Protein AF-A0A0L0BLE1-F1 (afdb_monomer)

Secondary structure (DSSP, 8-state):
-HHHHHHHHHHHHHHHHHHHHHHHHHHHHHHHHHHHHHHS--TT-HHHHHHHB-SS-EEEEEEEEEETTHHHHHTTPPP-EEEEEEEEEEEEEEEEEEEEEGGGTEEEEEEEEEEEE-TTTS--S-SEEEEE-HHHHHHHHHHHHH-GGGHHHHHHHHHHHH--SSSEEEEEHHIIIII-EEEE-----HHHHHHHHHHHTT-STTEEE-SSSEEEE-SS----S--TT-HHHHHHHB-SS-EEEEEEEEEES-HHHHTTTPPPBEEEEEEEEEEEEEEEEEEEEETTTTEEEEEEEEEEEE-TTTS--S-PEEEEE-IIIIIHHHHHHHH-GGGHHHHHHHHHHHH--S-SEEEEEHHIIIII-EEEE--TT--HHHHHHHHHHHTT-STTEEE-SSSEEEE-SSGGGTTEEEEEEEEE-SSS-GGGTTBEEEETTBSB-SSSSSHHHHB--SB-SS---SS--GGG---EEEGGGTEEE-PEEEEEEEETTEEEEEEEE----TTT-GGGGGGSTBTTBSPPPTTEEE-HHHHSS-EEEESGGGTTS-HHHHHTSBS----HHHH-EEEEEETTTTEEEEEEEEEEEEEEE---TTSTTTTTPPPEEEEEEEEEEEEE--HHHHHHHHHHHT-

pLDDT: mean 85.95, std 11.52, range [32.5, 98.69]

Mean predicted aligned error: 14.99 Å

InterPro domains:
  IPR002159 CD36 family [PF01130] (12-185)
  IPR002159 CD36 family [PF01130] (215-634)
  IPR002159 CD36 family [PR01609] (238-259)
  IPR002159 CD36 family [PR01609] (263-275)
  IPR002159 CD36 family [PR01609] (291-310)
  IPR002159 CD36 family [PR01609] (449-473)
  IPR002159 CD36 family [PR01609] (522-546)
  IPR002159 CD36 family [PR01609] (569-590)
  IPR002159 CD36 family [PTHR11923] (210-634)

Organism: Lucilia cuprina (NCBI:txid7375)

Nearest PDB structures (foldseek):
  4f7b-assembly3_D  TM=9.208E-01  e=2.928E-38  Homo sapiens
  4f7b-assembly4_F  TM=9.178E-01  e=3.905E-37  Homo sapiens
  4f7b-assembly3_C  TM=9.144E-01  e=2.986E-35  Homo sapiens
  4tw0-assembly2_B  TM=9.173E-01  e=3.982E-34  Homo sapiens
  5uph-assembly1_A  TM=8.298E-01  e=5.596E-25  Homo sapiens

Solvent-accessible surface area (backbone atoms only — not comparable to full-atom values): 33486 Å² total; per-residue (Å²): 116,68,67,64,50,53,53,51,50,51,51,49,52,50,49,53,51,51,50,49,52,48,44,67,58,46,46,59,54,50,50,52,53,51,50,56,64,57,69,42,74,46,90,93,33,71,49,25,51,42,65,33,41,43,89,56,66,42,84,41,67,46,69,43,69,24,42,81,40,56,73,49,32,76,73,72,42,81,79,45,74,41,83,47,65,42,42,26,23,40,33,36,50,35,46,43,81,72,46,75,41,75,94,71,81,44,73,50,63,45,81,48,79,46,73,32,68,32,47,90,79,37,44,77,41,66,57,74,36,30,39,71,27,63,68,65,50,53,51,54,50,50,29,59,72,77,40,51,90,49,42,65,50,48,49,57,11,48,44,67,42,62,59,64,92,52,75,48,40,75,42,29,44,40,31,56,43,48,74,24,44,81,43,51,51,74,54,88,48,71,38,27,41,58,54,40,46,35,53,54,68,53,72,38,82,29,55,42,81,73,53,100,39,33,28,27,40,12,74,62,52,81,85,82,30,51,48,89,91,31,72,58,26,52,44,61,38,42,48,90,63,62,33,42,34,32,40,33,33,35,26,46,77,44,59,76,48,22,41,68,47,44,72,47,38,38,42,82,49,66,43,39,30,24,38,34,41,55,37,53,41,85,70,43,80,39,75,94,77,39,31,35,33,30,32,37,33,40,33,70,45,81,32,52,90,80,36,44,79,41,65,57,72,38,30,42,78,23,62,80,57,52,41,50,53,50,32,32,49,75,78,41,50,94,47,35,64,47,49,35,51,12,51,43,72,54,61,64,64,91,50,51,52,39,76,44,31,41,38,32,52,37,44,73,25,43,83,43,62,48,53,92,86,48,52,74,41,26,47,60,58,40,46,38,59,76,72,56,70,41,70,35,53,42,80,77,54,97,37,36,32,26,40,12,78,48,33,55,55,50,68,26,82,70,51,42,39,29,23,27,25,13,67,67,44,44,77,43,22,33,25,44,56,26,50,78,85,32,62,50,56,94,55,45,85,27,73,81,52,18,44,59,38,36,12,75,73,79,50,47,30,45,65,55,59,65,89,72,40,57,39,21,42,38,75,96,70,61,35,48,48,59,31,36,65,74,47,80,46,69,57,99,86,40,76,27,38,30,23,35,60,80,60,51,40,38,79,81,36,81,93,37,34,29,72,20,85,48,69,94,44,79,42,46,56,38,15,32,42,67,35,38,70,66,70,66,36,46,35,30,38,28,30,30,58,53,42,87,26,48,67,64,64,58,72,63,43,41,70,73,73,56,42,70,86,83,31,46,33,38,37,34,30,29,41,67,76,24,43,79,45,34,38,34,48,42,43,17,42,22,38,60,41,62,51,39,75,77,36,78,50,33,42,42,31,60,72,44,72,42,68,46,35,32,38,34,49,30,43,72,60,50,69,74,56,47,52,50,49,39,58,74,73,77,70

Structure (mmCIF, N/CA/C/O backbone):
data_AF-A0A0L0BLE1-F1
#
_entry.id   AF-A0A0L0BLE1-F1
#
loop_
_atom_site.group_PDB
_atom_site.id
_atom_site.type_symbol
_atom_site.label_atom_id
_atom_site.label_alt_id
_atom_site.label_comp_id
_atom_site.label_asym_id
_atom_site.label_entity_id
_atom_site.label_seq_id
_atom_site.pdbx_PDB_ins_code
_atom_site.Cartn_x
_atom_site.Cartn_y
_atom_site.Cartn_z
_atom_site.occupancy
_atom_site.B_iso_or_equiv
_atom_site.auth_seq_id
_atom_site.auth_comp_id
_atom_site.auth_asym_id
_atom_site.auth_atom_id
_atom_site.pdbx_PDB_model_num
ATOM 1 N N . MET A 1 1 ? -63.619 -5.994 -71.090 1.00 57.72 1 MET A N 1
ATOM 2 C CA . MET A 1 1 ? -62.732 -6.716 -70.141 1.00 57.72 1 MET A CA 1
ATOM 3 C C . MET A 1 1 ? -61.249 -6.550 -70.490 1.00 57.72 1 MET A C 1
ATOM 5 O O . MET A 1 1 ? -60.501 -6.123 -69.624 1.00 57.72 1 MET A O 1
ATOM 9 N N . LYS A 1 2 ? -60.830 -6.785 -71.747 1.00 56.78 2 LYS A N 1
ATOM 10 C CA . LYS A 1 2 ? -59.425 -6.651 -72.196 1.00 56.78 2 LYS A CA 1
ATOM 11 C C . LYS A 1 2 ? -58.821 -5.246 -72.016 1.00 56.78 2 LYS A C 1
ATOM 13 O O . LYS A 1 2 ? -57.708 -5.128 -71.528 1.00 56.78 2 LYS A O 1
ATOM 18 N N . GLU A 1 3 ? -59.561 -4.183 -72.318 1.00 65.44 3 GLU A N 1
ATOM 19 C CA . GLU A 1 3 ? -59.057 -2.797 -72.256 1.00 65.44 3 GLU A CA 1
ATOM 20 C C . GLU A 1 3 ? -58.688 -2.333 -70.831 1.00 65.44 3 GLU A C 1
ATOM 22 O O . GLU A 1 3 ? -57.682 -1.662 -70.619 1.00 65.44 3 GLU A O 1
ATOM 27 N N . LYS A 1 4 ? -59.450 -2.781 -69.823 1.00 65.38 4 LYS A N 1
ATOM 28 C CA . LYS A 1 4 ? -59.185 -2.497 -68.402 1.00 65.38 4 LYS A CA 1
ATOM 29 C C . LYS A 1 4 ? -57.915 -3.204 -67.909 1.00 65.38 4 LYS A C 1
ATOM 31 O O . LYS A 1 4 ? -57.177 -2.649 -67.105 1.00 65.38 4 LYS A O 1
ATOM 36 N N . ILE A 1 5 ? -57.642 -4.398 -68.440 1.00 71.31 5 ILE A N 1
ATOM 37 C CA . ILE A 1 5 ? -56.425 -5.168 -68.154 1.00 71.31 5 ILE A CA 1
ATOM 38 C C . ILE A 1 5 ? -55.209 -4.484 -68.788 1.00 71.31 5 ILE A C 1
ATOM 40 O O . ILE A 1 5 ? -54.220 -4.272 -68.097 1.00 71.31 5 ILE A O 1
ATOM 44 N N . TYR A 1 6 ? -55.299 -4.051 -70.052 1.00 72.69 6 TYR A N 1
ATOM 45 C CA . TYR A 1 6 ? -54.216 -3.306 -70.706 1.00 72.69 6 TYR A CA 1
ATOM 46 C C . TYR A 1 6 ? -53.897 -1.995 -69.990 1.00 72.69 6 TYR A C 1
ATOM 48 O O . TYR A 1 6 ? -52.728 -1.708 -69.764 1.00 72.69 6 TYR A O 1
ATOM 56 N N . LYS A 1 7 ? -54.913 -1.232 -69.569 1.00 74.38 7 LYS A N 1
ATOM 57 C CA . LYS A 1 7 ? -54.709 0.014 -68.820 1.00 74.38 7 LYS A CA 1
ATOM 58 C C . LYS A 1 7 ? -54.026 -0.239 -67.471 1.00 74.38 7 LYS A C 1
ATOM 60 O O . LYS A 1 7 ? -53.107 0.489 -67.118 1.00 74.38 7 LYS A O 1
ATOM 65 N N . ASN A 1 8 ? -54.413 -1.302 -66.764 1.00 72.81 8 ASN A N 1
ATOM 66 C CA . ASN A 1 8 ? -53.769 -1.694 -65.509 1.00 72.81 8 ASN A CA 1
ATOM 67 C C . ASN A 1 8 ? -52.323 -2.167 -65.716 1.00 72.81 8 ASN A C 1
ATOM 69 O O . ASN A 1 8 ? -51.467 -1.800 -64.922 1.00 72.81 8 ASN A O 1
ATOM 73 N N . ILE A 1 9 ? -52.033 -2.922 -66.784 1.00 76.94 9 ILE A N 1
ATOM 74 C CA . ILE A 1 9 ? -50.664 -3.340 -67.132 1.00 76.94 9 ILE A CA 1
ATOM 75 C C . ILE A 1 9 ? -49.805 -2.123 -67.483 1.00 76.94 9 ILE A C 1
ATOM 77 O O . ILE A 1 9 ? -48.686 -2.017 -66.999 1.00 76.94 9 ILE A O 1
ATOM 81 N N . LEU A 1 10 ? -50.331 -1.180 -68.270 1.00 76.81 10 LEU A N 1
ATOM 82 C CA . LEU A 1 10 ? -49.600 0.027 -68.659 1.00 76.81 10 LEU A CA 1
ATOM 83 C C . LEU A 1 10 ? -49.286 0.903 -67.441 1.00 76.81 10 LEU A C 1
ATOM 85 O O . LEU A 1 10 ? -48.156 1.354 -67.299 1.00 76.81 10 LEU A O 1
ATOM 89 N N . ILE A 1 11 ? -50.248 1.066 -66.525 1.00 80.38 11 ILE A N 1
ATOM 90 C CA . ILE A 1 11 ? -50.037 1.751 -65.242 1.00 80.38 11 ILE A CA 1
ATOM 91 C C . ILE A 1 11 ? -48.971 1.024 -64.416 1.00 80.38 11 ILE A C 1
ATOM 93 O O . ILE A 1 11 ? -48.074 1.675 -63.889 1.00 80.38 11 ILE A O 1
ATOM 97 N N . LEU A 1 12 ? -49.015 -0.311 -64.344 1.00 77.00 12 LEU A N 1
ATOM 98 C CA . LEU A 1 12 ? -48.016 -1.100 -63.621 1.00 77.00 12 LEU A CA 1
ATOM 99 C C . LEU A 1 12 ? -46.614 -0.909 -64.220 1.00 77.00 12 LEU A C 1
ATOM 101 O O . LEU A 1 12 ? -45.668 -0.641 -63.488 1.00 77.00 12 LEU A O 1
ATOM 105 N N . CYS A 1 13 ? -46.481 -0.988 -65.547 1.00 75.25 13 CYS A N 1
ATOM 106 C CA . CYS A 1 13 ? -45.220 -0.769 -66.255 1.00 75.25 13 CYS A CA 1
ATOM 107 C C . CYS A 1 13 ? -44.691 0.657 -66.057 1.00 75.25 13 CYS A C 1
ATOM 109 O O . CYS A 1 13 ? -43.497 0.830 -65.833 1.00 75.25 13 CYS A O 1
ATOM 111 N N . SER A 1 14 ? -45.560 1.672 -66.090 1.00 74.75 14 SER A N 1
ATOM 112 C CA . SER A 1 14 ? -45.177 3.055 -65.796 1.00 74.75 14 SER A CA 1
ATOM 113 C C . SER A 1 14 ? -44.728 3.228 -64.344 1.00 74.75 14 SER A C 1
ATOM 115 O O . SER A 1 14 ? -43.731 3.903 -64.106 1.00 74.75 14 SER A O 1
ATOM 117 N N . ILE A 1 15 ? -45.393 2.582 -63.380 1.00 81.12 15 ILE A N 1
ATOM 118 C CA . ILE A 1 15 ? -44.970 2.581 -61.971 1.00 81.12 15 ILE A CA 1
ATOM 119 C C . ILE A 1 15 ? -43.602 1.908 -61.829 1.00 81.12 15 ILE A C 1
ATOM 121 O O . ILE A 1 15 ? -42.717 2.488 -61.212 1.00 81.12 15 ILE A O 1
ATOM 125 N N . PHE A 1 16 ? -43.382 0.740 -62.441 1.00 79.38 16 PHE A N 1
ATOM 126 C CA . PHE A 1 16 ? -42.079 0.066 -62.413 1.00 79.38 16 PHE A CA 1
ATOM 127 C C . PHE A 1 16 ? -40.968 0.892 -63.071 1.00 79.38 16 PHE A C 1
ATOM 129 O O . PHE A 1 16 ? -39.855 0.919 -62.555 1.00 79.38 16 PHE A O 1
ATOM 136 N N . LEU A 1 17 ? -41.262 1.603 -64.165 1.00 80.12 17 LEU A N 1
ATOM 137 C CA . LEU A 1 17 ? -40.305 2.502 -64.813 1.00 80.12 17 LEU A CA 1
ATOM 138 C C . LEU A 1 17 ? -39.934 3.672 -63.890 1.00 80.12 17 LEU A C 1
ATOM 140 O O . LEU A 1 17 ? -38.757 3.977 -63.726 1.00 80.12 17 LEU A O 1
ATOM 144 N N . VAL A 1 18 ? -40.926 4.300 -63.251 1.00 83.06 18 VAL A N 1
ATOM 145 C CA . VAL A 1 18 ? -40.708 5.410 -62.311 1.00 83.06 18 VAL A CA 1
ATOM 146 C C . VAL A 1 18 ? -39.947 4.935 -61.074 1.00 83.06 18 VAL A C 1
ATOM 148 O O . VAL A 1 18 ? -38.971 5.570 -60.693 1.00 83.06 18 VAL A O 1
ATOM 151 N N . VAL A 1 19 ? -40.324 3.796 -60.487 1.00 82.56 19 VAL A N 1
ATOM 152 C CA . VAL A 1 19 ? -39.611 3.191 -59.349 1.00 82.56 19 VAL A CA 1
ATOM 153 C C . VAL A 1 19 ? -38.178 2.826 -59.737 1.00 82.56 19 VAL A C 1
ATOM 155 O O . VAL A 1 19 ? -37.265 3.085 -58.962 1.00 82.56 19 VAL A O 1
ATOM 158 N N . GLY A 1 20 ? -37.956 2.296 -60.944 1.00 80.50 20 GLY A N 1
ATOM 159 C CA . GLY A 1 20 ? -36.622 2.001 -61.466 1.00 80.50 20 GLY A CA 1
ATOM 160 C C . GLY A 1 20 ? -35.758 3.253 -61.633 1.00 80.50 20 GLY A C 1
ATOM 161 O O . GLY A 1 20 ? -34.614 3.263 -61.190 1.00 80.50 20 GLY A O 1
ATOM 162 N N . ILE A 1 21 ? -36.303 4.334 -62.201 1.00 82.00 21 ILE A N 1
ATOM 163 C CA . ILE A 1 21 ? -35.593 5.618 -62.346 1.00 82.00 21 ILE A CA 1
ATOM 164 C C . ILE A 1 21 ? -35.281 6.224 -60.971 1.00 82.00 21 ILE A C 1
ATOM 166 O O . ILE A 1 21 ? -34.155 6.657 -60.732 1.00 82.00 21 ILE A O 1
ATOM 170 N N . VAL A 1 22 ? -36.247 6.210 -60.048 1.00 81.31 22 VAL A N 1
ATOM 171 C CA . VAL A 1 22 ? -36.050 6.680 -58.669 1.00 81.31 22 VAL A CA 1
ATOM 172 C C . VAL A 1 22 ? -34.993 5.837 -57.961 1.00 81.31 22 VAL A C 1
ATOM 174 O O . VAL A 1 22 ? -34.128 6.409 -57.312 1.00 81.31 22 VAL A O 1
ATOM 177 N N . ALA A 1 23 ? -34.989 4.513 -58.125 1.00 77.81 23 ALA A N 1
ATOM 178 C CA . ALA A 1 23 ? -33.968 3.642 -57.551 1.00 77.81 23 ALA A CA 1
ATOM 179 C C . ALA A 1 23 ? -32.574 3.925 -58.133 1.00 77.81 23 ALA A C 1
ATOM 181 O O . ALA A 1 23 ? -31.619 3.999 -57.372 1.00 77.81 23 ALA A O 1
ATOM 182 N N . VAL A 1 24 ? -32.440 4.161 -59.443 1.00 80.75 24 VAL A N 1
ATOM 183 C CA . VAL A 1 24 ? -31.148 4.494 -60.080 1.00 80.75 24 VAL A CA 1
ATOM 184 C C . VAL A 1 24 ? -30.598 5.845 -59.610 1.00 80.75 24 VAL A C 1
ATOM 186 O O . VAL A 1 24 ? -29.384 6.005 -59.539 1.00 80.75 24 VAL A O 1
ATOM 189 N N . ILE A 1 25 ? -31.456 6.807 -59.260 1.00 80.44 25 ILE A N 1
ATOM 190 C CA . ILE A 1 25 ? -31.031 8.116 -58.735 1.00 80.44 25 ILE A CA 1
ATOM 191 C C . ILE A 1 25 ? -30.792 8.059 -57.217 1.00 80.44 25 ILE A C 1
ATOM 193 O O . ILE A 1 25 ? -29.803 8.596 -56.720 1.00 80.44 25 ILE A O 1
ATOM 197 N N . ALA A 1 26 ? -31.676 7.394 -56.472 1.00 79.00 26 ALA A N 1
ATOM 198 C CA . ALA A 1 26 ? -31.625 7.323 -55.015 1.00 79.00 26 ALA A CA 1
ATOM 199 C C . ALA A 1 26 ? -30.554 6.352 -54.510 1.00 79.00 26 ALA A C 1
ATOM 201 O O . ALA A 1 26 ? -29.939 6.621 -53.484 1.00 79.00 26 ALA A O 1
ATOM 202 N N . PHE A 1 27 ? -30.290 5.248 -55.215 1.00 78.06 27 PHE A N 1
ATOM 203 C CA . PHE A 1 27 ? -29.309 4.250 -54.789 1.00 78.06 27 PHE A CA 1
ATOM 204 C C . PHE A 1 27 ? -27.883 4.821 -54.710 1.00 78.06 27 PHE A C 1
ATOM 206 O O . PHE A 1 27 ? -27.273 4.668 -53.658 1.00 78.06 27 PHE A O 1
ATOM 213 N N . PRO A 1 28 ? -27.349 5.560 -55.706 1.00 77.94 28 PRO A N 1
ATOM 214 C CA . PRO A 1 28 ? -26.054 6.227 -55.572 1.00 77.94 28 PRO A CA 1
ATOM 215 C C . PRO A 1 28 ? -26.011 7.235 -54.421 1.00 77.94 28 PRO A C 1
ATOM 217 O O . PRO A 1 28 ? -25.006 7.298 -53.721 1.00 77.94 28 PRO A O 1
ATOM 220 N N . MET A 1 29 ? -27.089 7.996 -54.187 1.00 76.50 29 MET A N 1
ATOM 221 C CA . MET A 1 29 ? -27.153 8.949 -53.070 1.00 76.50 29 MET A CA 1
ATOM 222 C C . MET A 1 29 ? -27.159 8.240 -51.710 1.00 76.50 29 MET A C 1
ATOM 224 O O . MET A 1 29 ? -26.429 8.642 -50.805 1.00 76.50 29 MET A O 1
ATOM 228 N N . LEU A 1 30 ? -27.934 7.160 -51.573 1.00 76.69 30 LEU A N 1
ATOM 229 C CA . LEU A 1 30 ? -27.968 6.328 -50.369 1.00 76.69 30 LEU A CA 1
ATOM 230 C C . LEU A 1 30 ? -26.622 5.640 -50.138 1.00 76.69 30 LEU A C 1
ATOM 232 O O . LEU A 1 30 ? -26.099 5.708 -49.033 1.00 76.69 30 LEU A O 1
ATOM 236 N N . MET A 1 31 ? -26.019 5.065 -51.181 1.00 70.25 31 MET A N 1
ATOM 237 C CA . MET A 1 31 ? -24.696 4.445 -51.106 1.00 70.25 31 MET A CA 1
ATOM 238 C C . MET A 1 31 ? -23.621 5.459 -50.717 1.00 70.25 31 MET A C 1
ATOM 240 O O . MET A 1 31 ? -22.841 5.187 -49.814 1.00 70.25 31 MET A O 1
ATOM 244 N N . GLN A 1 32 ? -23.599 6.653 -51.319 1.00 73.62 32 GLN A N 1
ATOM 245 C CA . GLN A 1 32 ? -22.670 7.715 -50.917 1.00 73.62 32 GLN A CA 1
ATOM 246 C C . GLN A 1 32 ? -22.897 8.159 -49.469 1.00 73.62 32 GLN A C 1
ATOM 248 O O . GLN A 1 32 ? -21.932 8.435 -48.760 1.00 73.62 32 GLN A O 1
ATOM 253 N N . SER A 1 33 ? -24.150 8.212 -49.011 1.00 73.12 33 SER A N 1
ATOM 254 C CA . SER A 1 33 ? -24.464 8.561 -47.625 1.00 73.12 33 SER A CA 1
ATOM 255 C C . SER A 1 33 ? -24.053 7.470 -46.636 1.00 73.12 33 SER A C 1
ATOM 257 O O . SER A 1 33 ? -23.576 7.811 -45.558 1.00 73.12 33 SER A O 1
ATOM 259 N N . MET A 1 34 ? -24.226 6.192 -46.978 1.00 65.38 34 MET A N 1
ATOM 260 C CA . MET A 1 34 ? -23.786 5.062 -46.155 1.00 65.38 34 MET A CA 1
ATOM 261 C C . MET A 1 34 ? -22.259 4.994 -46.102 1.00 65.38 34 MET A C 1
ATOM 263 O O . MET A 1 34 ? -21.693 4.950 -45.021 1.00 65.38 34 MET A O 1
ATOM 267 N N . ILE A 1 35 ? -21.582 5.112 -47.247 1.00 66.38 35 ILE A N 1
ATOM 268 C CA . ILE A 1 35 ? -20.115 5.121 -47.328 1.00 66.38 35 ILE A CA 1
ATOM 269 C C . ILE A 1 35 ? -19.520 6.280 -46.513 1.00 66.38 35 ILE A C 1
ATOM 271 O O . ILE A 1 35 ? -18.567 6.073 -45.774 1.00 66.38 35 ILE A O 1
ATOM 275 N N . LYS A 1 36 ? -20.091 7.491 -46.587 1.00 64.56 36 LYS A N 1
ATOM 276 C CA . LYS A 1 36 ? -19.628 8.631 -45.772 1.00 64.56 36 LYS A CA 1
ATOM 277 C C . LYS A 1 36 ? -19.808 8.405 -44.269 1.00 64.56 36 LYS A C 1
ATOM 279 O O . LYS A 1 36 ? -18.975 8.861 -43.500 1.00 64.56 36 LYS A O 1
ATOM 284 N N . LYS A 1 37 ? -20.877 7.721 -43.850 1.00 63.56 37 LYS A N 1
ATOM 285 C CA . LYS A 1 37 ? -21.086 7.375 -42.435 1.00 63.56 37 LYS A CA 1
ATOM 286 C C . LYS A 1 37 ? -20.102 6.314 -41.944 1.00 63.56 37 LYS A C 1
ATOM 288 O O . LYS A 1 37 ? -19.685 6.394 -40.801 1.00 63.56 37 LYS A O 1
ATOM 293 N N . GLU A 1 38 ? -19.727 5.374 -42.807 1.00 63.56 38 GLU A N 1
ATOM 294 C CA . GLU A 1 38 ? -18.843 4.258 -42.452 1.00 63.56 38 GLU A CA 1
ATOM 295 C C . GLU A 1 38 ? -17.345 4.581 -42.598 1.00 63.56 38 GLU A C 1
ATOM 297 O O . GLU A 1 38 ? -16.531 3.931 -41.962 1.00 63.56 38 GLU A O 1
ATOM 302 N N . ILE A 1 39 ? -16.933 5.561 -43.414 1.00 65.69 39 ILE A N 1
ATOM 303 C CA . ILE A 1 39 ? -15.501 5.890 -43.624 1.00 65.69 39 ILE A CA 1
ATOM 304 C C . ILE A 1 39 ? -14.973 6.940 -42.633 1.00 65.69 39 ILE A C 1
ATOM 306 O O . ILE A 1 39 ? -13.766 7.016 -42.397 1.00 65.69 39 ILE A O 1
ATOM 310 N N . ASN A 1 40 ? -15.847 7.761 -42.054 1.00 72.12 40 ASN A N 1
ATOM 311 C CA . ASN A 1 40 ? -15.427 8.835 -41.160 1.00 72.12 40 ASN A CA 1
ATOM 312 C C . ASN A 1 40 ? -14.958 8.286 -39.803 1.00 72.12 40 ASN A C 1
ATOM 314 O O . ASN A 1 40 ? -15.545 7.354 -39.259 1.00 72.12 40 ASN A O 1
ATOM 318 N N . LEU A 1 41 ? -13.934 8.914 -39.219 1.00 75.94 41 LEU A N 1
ATOM 319 C CA . LEU A 1 41 ? -13.362 8.546 -37.917 1.00 75.94 41 LEU A CA 1
ATOM 320 C C . LEU A 1 41 ? -14.205 9.054 -36.739 1.00 75.94 41 LEU A C 1
ATOM 322 O O . LEU A 1 41 ? -13.661 9.561 -35.762 1.00 75.94 41 LEU A O 1
ATOM 326 N N . THR A 1 42 ? -15.531 8.938 -36.827 1.00 78.88 42 THR A N 1
ATOM 327 C CA . THR A 1 42 ? -16.425 9.402 -35.762 1.00 78.88 42 THR A CA 1
ATOM 328 C C . THR A 1 42 ? -16.237 8.568 -34.494 1.00 78.88 42 THR A C 1
ATOM 330 O O . THR A 1 42 ? -16.098 7.339 -34.612 1.00 78.88 42 THR A O 1
ATOM 333 N N . PRO A 1 43 ? -16.310 9.186 -33.300 1.00 75.75 43 PRO A N 1
ATOM 334 C CA . PRO A 1 43 ? -16.225 8.475 -32.029 1.00 75.75 43 PRO A CA 1
ATOM 335 C C . PRO A 1 43 ? -17.179 7.275 -31.983 1.00 75.75 43 PRO A C 1
ATOM 337 O O . PRO A 1 43 ? -18.342 7.382 -32.376 1.00 75.75 43 PRO A O 1
ATOM 340 N N . ASN A 1 44 ? -16.684 6.130 -31.507 1.00 74.25 44 ASN A N 1
ATOM 341 C CA . ASN A 1 44 ? -17.408 4.854 -31.381 1.00 74.25 44 ASN A CA 1
ATOM 342 C C . ASN A 1 44 ? -17.786 4.120 -32.685 1.00 74.25 44 ASN A C 1
ATOM 344 O O . ASN A 1 44 ? -18.455 3.090 -32.611 1.00 74.25 44 ASN A O 1
ATOM 348 N N . SER A 1 45 ? -17.369 4.591 -33.866 1.00 81.38 45 SER A N 1
ATOM 349 C CA . SER A 1 45 ? -17.555 3.822 -35.112 1.00 81.38 45 SER A CA 1
ATOM 350 C C . SER A 1 45 ? -16.609 2.615 -35.196 1.00 81.38 45 SER A C 1
ATOM 352 O O . SER A 1 45 ? -15.504 2.645 -34.651 1.00 81.38 45 SER A O 1
ATOM 354 N N . GLU A 1 46 ? -17.002 1.558 -35.917 1.00 75.69 46 GLU A N 1
ATOM 355 C CA . GLU A 1 46 ? -16.125 0.398 -36.164 1.00 75.69 46 GLU A CA 1
ATOM 356 C C . GLU A 1 46 ? -14.841 0.813 -36.899 1.00 75.69 46 GLU A C 1
ATOM 358 O O . GLU A 1 46 ? -13.743 0.375 -36.555 1.00 75.69 46 GLU A O 1
ATOM 363 N N . THR A 1 47 ? -14.957 1.727 -37.863 1.00 72.50 47 THR A N 1
ATOM 364 C CA . THR A 1 47 ? -13.814 2.281 -38.599 1.00 72.50 47 THR A CA 1
ATOM 365 C C . THR A 1 47 ? -12.873 3.063 -37.693 1.00 72.50 47 THR A C 1
ATOM 367 O O . THR A 1 47 ? -11.657 2.939 -37.842 1.00 72.50 47 THR A O 1
ATOM 370 N N . ARG A 1 48 ? -13.402 3.816 -36.716 1.00 82.12 48 ARG A N 1
ATOM 371 C CA . ARG A 1 48 ? -12.585 4.450 -35.677 1.00 82.12 48 ARG A CA 1
ATOM 372 C C . ARG A 1 48 ? -11.845 3.383 -34.878 1.00 82.12 48 ARG A C 1
ATOM 374 O O . ARG A 1 48 ? -10.628 3.434 -34.852 1.00 82.12 48 ARG A O 1
ATOM 381 N N . GLN A 1 49 ? -12.517 2.352 -34.370 1.00 81.12 49 GLN A N 1
ATOM 382 C CA . GLN A 1 49 ? -11.860 1.275 -33.610 1.00 81.12 49 GLN A CA 1
ATOM 383 C C . GLN A 1 49 ? -10.740 0.568 -34.399 1.00 81.12 49 GLN A C 1
ATOM 385 O O . GLN A 1 49 ? -9.670 0.323 -33.849 1.00 81.12 49 GLN A O 1
ATOM 390 N N . MET A 1 50 ? -10.943 0.289 -35.694 1.00 74.31 50 MET A N 1
ATOM 391 C CA . MET A 1 50 ? -9.909 -0.301 -36.563 1.00 74.31 50 MET A CA 1
ATOM 392 C C . MET A 1 50 ? -8.767 0.669 -36.900 1.00 74.31 50 MET A C 1
ATOM 394 O O . MET A 1 50 ? -7.645 0.248 -37.175 1.00 74.31 50 MET A O 1
ATOM 398 N N . TRP A 1 51 ? -9.042 1.972 -36.940 1.00 77.88 51 TRP A N 1
ATOM 399 C CA . TRP A 1 51 ? -8.024 2.998 -37.156 1.00 77.88 51 TRP A CA 1
ATOM 400 C C . TRP A 1 51 ? -7.221 3.294 -35.882 1.00 77.88 51 TRP A C 1
ATOM 402 O O . TRP A 1 51 ? -6.024 3.582 -35.984 1.00 77.88 51 TRP A O 1
ATOM 412 N N . GLU A 1 52 ? -7.863 3.212 -34.715 1.00 78.56 52 GLU A N 1
ATOM 413 C CA . GLU A 1 52 ? -7.256 3.315 -33.386 1.00 78.56 52 GLU A CA 1
ATOM 414 C C . GLU A 1 52 ? -6.356 2.114 -33.110 1.00 78.56 52 GLU A C 1
ATOM 416 O O . GLU A 1 52 ? -5.202 2.289 -32.736 1.00 78.56 52 GLU A O 1
ATOM 421 N N . LYS A 1 53 ? -6.854 0.901 -33.361 1.00 72.44 53 LYS A N 1
ATOM 422 C CA . LYS A 1 53 ? -6.098 -0.345 -33.231 1.00 72.44 53 LYS A CA 1
ATOM 423 C C . LYS A 1 53 ? -6.099 -1.076 -34.554 1.00 72.44 53 LYS A C 1
ATOM 425 O O . LYS A 1 53 ? -7.103 -1.684 -34.933 1.00 72.44 53 LYS A O 1
ATOM 430 N N . PHE A 1 54 ? -4.974 -1.015 -35.262 1.00 65.50 54 PHE A N 1
ATOM 431 C CA . PHE A 1 54 ? -4.885 -1.645 -36.569 1.00 65.50 54 PHE A CA 1
ATOM 432 C C . PHE A 1 54 ? -5.032 -3.170 -36.404 1.00 65.50 54 PHE A C 1
ATOM 434 O O . PHE A 1 54 ? -4.210 -3.794 -35.733 1.00 65.50 54 PHE A O 1
ATOM 441 N N . PRO A 1 55 ? -6.075 -3.802 -36.978 1.00 65.81 55 PRO A N 1
ATOM 442 C CA . PRO A 1 55 ? -6.510 -5.144 -36.571 1.00 65.81 55 PRO A CA 1
ATOM 443 C C . PRO A 1 55 ? -5.614 -6.276 -37.094 1.00 65.81 55 PRO A C 1
ATOM 445 O O . PRO A 1 55 ? -5.918 -7.453 -36.907 1.00 65.81 55 PRO A O 1
ATOM 448 N N . ILE A 1 56 ? -4.530 -5.935 -37.785 1.00 66.19 56 ILE A N 1
ATOM 449 C CA . ILE A 1 56 ? -3.580 -6.871 -38.372 1.00 66.19 56 ILE A CA 1
ATOM 450 C C . ILE A 1 56 ? -2.162 -6.379 -38.098 1.00 66.19 56 ILE A C 1
ATOM 452 O O . ILE A 1 56 ? -1.901 -5.177 -38.148 1.00 66.19 56 ILE A O 1
ATOM 456 N N . SER A 1 57 ? -1.228 -7.298 -37.869 1.00 67.19 57 SER A N 1
ATOM 457 C CA . SER A 1 57 ? 0.185 -6.939 -37.873 1.00 67.19 57 SER A CA 1
ATOM 458 C C . SER A 1 57 ? 0.640 -6.601 -39.289 1.00 67.19 57 SER A C 1
ATOM 460 O O . SER A 1 57 ? 0.262 -7.243 -40.275 1.00 67.19 57 SER A O 1
ATOM 462 N N . ILE A 1 58 ? 1.493 -5.590 -39.400 1.00 72.75 58 ILE A N 1
ATOM 463 C CA . ILE A 1 58 ? 2.236 -5.311 -40.620 1.00 72.75 58 ILE A CA 1
ATOM 464 C C . ILE A 1 58 ? 3.509 -6.149 -40.554 1.00 72.75 58 ILE A C 1
ATOM 466 O O . ILE A 1 58 ? 4.308 -6.012 -39.633 1.00 72.75 58 ILE A O 1
ATOM 470 N N . LYS A 1 59 ? 3.728 -7.020 -41.541 1.00 80.94 59 LYS A N 1
ATOM 471 C CA . LYS A 1 59 ? 4.987 -7.763 -41.641 1.00 80.94 59 LYS A CA 1
ATOM 472 C C . LYS A 1 59 ? 6.125 -6.785 -41.943 1.00 80.94 59 LYS A C 1
ATOM 474 O O . LYS A 1 59 ? 6.292 -6.353 -43.083 1.00 80.94 59 LYS A O 1
ATOM 479 N N . PHE A 1 60 ? 6.933 -6.483 -40.940 1.00 77.38 60 PHE A N 1
ATOM 480 C CA . PHE A 1 60 ? 8.128 -5.665 -41.059 1.00 77.38 60 PHE A CA 1
ATOM 481 C C . PHE A 1 60 ? 9.339 -6.582 -41.225 1.00 77.38 60 PHE A C 1
ATOM 483 O O . PHE A 1 60 ? 9.554 -7.494 -40.440 1.00 77.38 60 PHE A O 1
ATOM 490 N N . SER A 1 61 ? 10.108 -6.429 -42.300 1.00 83.38 61 SER A N 1
ATOM 491 C CA . SER A 1 61 ? 11.257 -7.301 -42.578 1.00 83.38 61 SER A CA 1
ATOM 492 C C . SER A 1 61 ? 12.517 -6.467 -42.684 1.00 83.38 61 SER A C 1
ATOM 494 O O . SER A 1 61 ? 12.605 -5.581 -43.532 1.00 83.38 61 SER A O 1
ATOM 496 N N . ILE A 1 62 ? 13.490 -6.769 -41.833 1.00 83.31 62 ILE A N 1
ATOM 497 C CA . ILE A 1 62 ? 14.797 -6.125 -41.853 1.00 83.31 62 ILE A CA 1
ATOM 498 C C . ILE A 1 62 ? 15.749 -6.984 -42.682 1.00 83.31 62 ILE A C 1
ATOM 500 O O . ILE A 1 62 ? 15.849 -8.197 -42.488 1.00 83.31 62 ILE A O 1
ATOM 504 N N . TYR A 1 63 ? 16.465 -6.330 -43.591 1.00 89.12 63 TYR A N 1
ATOM 505 C CA . TYR A 1 63 ? 17.563 -6.906 -44.354 1.00 89.12 63 TYR A CA 1
ATOM 506 C C . TYR A 1 63 ? 18.816 -6.110 -44.029 1.00 89.12 63 TYR A C 1
ATOM 508 O O . TYR A 1 63 ? 18.841 -4.886 -44.173 1.00 89.12 63 TYR A O 1
ATOM 516 N N . VAL A 1 64 ? 19.843 -6.798 -43.551 1.00 91.44 64 VAL A N 1
ATOM 517 C CA . VAL A 1 64 ? 21.095 -6.171 -43.141 1.00 91.44 64 VAL A CA 1
ATOM 518 C C . VAL A 1 64 ? 22.162 -6.447 -44.189 1.00 91.44 64 VAL A C 1
ATOM 520 O O . VAL A 1 64 ? 22.315 -7.571 -44.659 1.00 91.44 64 VAL A O 1
ATOM 523 N N . LEU A 1 65 ? 22.917 -5.417 -44.565 1.00 91.88 65 LEU A N 1
ATOM 524 C CA . LEU A 1 65 ? 24.028 -5.542 -45.504 1.00 91.88 65 LEU A CA 1
ATOM 525 C C . LEU A 1 65 ? 25.294 -5.951 -44.742 1.00 91.88 65 LEU A C 1
ATOM 527 O O . LEU A 1 65 ? 26.022 -5.108 -44.221 1.00 91.88 65 LEU A O 1
ATOM 531 N N . ASN A 1 66 ? 25.535 -7.257 -44.685 1.00 93.62 66 ASN A N 1
ATOM 532 C CA . ASN A 1 66 ? 26.736 -7.866 -44.132 1.00 93.62 66 ASN A CA 1
ATOM 533 C C . ASN A 1 66 ? 27.962 -7.555 -45.006 1.00 93.62 66 ASN A C 1
ATOM 535 O O . ASN A 1 66 ? 27.909 -7.679 -46.230 1.00 93.62 66 ASN A O 1
ATOM 539 N N . VAL A 1 67 ? 29.086 -7.178 -44.400 1.00 96.25 67 VAL A N 1
ATOM 540 C CA . VAL A 1 67 ? 30.327 -6.848 -45.116 1.00 96.25 67 VAL A CA 1
ATOM 541 C C . VAL A 1 67 ? 31.251 -8.059 -45.142 1.00 96.25 67 VAL A C 1
ATOM 543 O O . VAL A 1 67 ? 31.903 -8.387 -44.153 1.00 96.25 67 VAL A O 1
ATOM 546 N N . THR A 1 68 ? 31.359 -8.715 -46.297 1.00 95.44 68 THR A N 1
ATOM 547 C CA . THR A 1 68 ? 32.090 -9.989 -46.410 1.00 95.44 68 THR A CA 1
ATOM 548 C C . THR A 1 68 ? 33.601 -9.817 -46.548 1.00 95.44 68 THR A C 1
ATOM 550 O O . THR A 1 68 ? 34.341 -10.787 -46.425 1.00 95.44 68 THR A O 1
ATOM 553 N N . ASN A 1 69 ? 34.076 -8.605 -46.845 1.00 94.88 69 ASN A N 1
ATOM 554 C CA . ASN A 1 69 ? 35.497 -8.288 -47.013 1.00 94.88 69 ASN A CA 1
ATOM 555 C C . ASN A 1 69 ? 35.957 -7.151 -46.091 1.00 94.88 69 ASN A C 1
ATOM 557 O O . ASN A 1 69 ? 36.738 -6.300 -46.514 1.00 94.88 69 ASN A O 1
ATOM 561 N N . HIS A 1 70 ? 35.482 -7.129 -44.842 1.00 93.50 70 HIS A N 1
ATOM 562 C CA . HIS A 1 70 ? 35.770 -6.047 -43.894 1.00 93.50 70 HIS A CA 1
ATOM 563 C C . HIS A 1 70 ? 37.274 -5.703 -43.795 1.00 93.50 70 HIS A C 1
ATOM 565 O O . HIS A 1 70 ? 37.618 -4.528 -43.845 1.00 93.50 70 HIS A O 1
ATOM 571 N N . GLN A 1 71 ? 38.171 -6.699 -43.820 1.00 93.19 71 GLN A N 1
ATOM 572 C CA . GLN A 1 71 ? 39.630 -6.490 -43.819 1.00 93.19 71 GLN A CA 1
ATOM 573 C C . GLN A 1 71 ? 40.155 -5.750 -45.065 1.00 93.19 71 GLN A C 1
ATOM 575 O O . GLN A 1 71 ? 41.020 -4.882 -44.962 1.00 93.19 71 GLN A O 1
ATOM 580 N N . GLU A 1 72 ? 39.639 -6.066 -46.261 1.00 94.12 72 GLU A N 1
ATOM 581 C CA . GLU A 1 72 ? 40.004 -5.339 -47.488 1.00 94.12 72 GLU A CA 1
ATOM 582 C C . GLU A 1 72 ? 39.511 -3.891 -47.411 1.00 94.12 72 GLU A C 1
ATOM 584 O O . GLU A 1 72 ? 40.204 -2.984 -47.862 1.00 94.12 72 GLU A O 1
ATOM 589 N N . VAL A 1 73 ? 38.324 -3.671 -46.834 1.00 93.31 73 VAL A N 1
ATOM 590 C CA . VAL A 1 73 ? 37.731 -2.336 -46.676 1.00 93.31 73 VAL A CA 1
ATOM 591 C C . VAL A 1 73 ? 38.558 -1.472 -45.735 1.00 93.31 73 VAL A C 1
ATOM 593 O O . VAL A 1 73 ? 38.814 -0.309 -46.041 1.00 93.31 73 VAL A O 1
ATOM 596 N N . GLU A 1 74 ? 39.042 -2.041 -44.634 1.00 90.50 74 GLU A N 1
ATOM 597 C CA . GLU A 1 74 ? 39.956 -1.357 -43.712 1.00 90.50 74 GLU A CA 1
ATOM 598 C C . GLU A 1 74 ? 41.272 -0.952 -44.391 1.00 90.50 74 GLU A C 1
ATOM 600 O O . GLU A 1 74 ? 41.820 0.106 -44.091 1.00 90.50 74 GLU A O 1
ATOM 605 N N . ALA A 1 75 ? 41.736 -1.728 -45.375 1.00 92.38 75 ALA A N 1
ATOM 606 C CA . ALA A 1 75 ? 42.902 -1.405 -46.198 1.00 92.38 75 ALA A CA 1
ATOM 607 C C . ALA A 1 75 ? 42.613 -0.405 -47.345 1.00 92.38 75 ALA A C 1
ATOM 609 O O . ALA A 1 75 ? 43.472 -0.176 -48.198 1.00 92.38 75 ALA A O 1
ATOM 610 N N . GLY A 1 76 ? 41.415 0.191 -47.394 1.00 90.75 76 GLY A N 1
ATOM 611 C CA . GLY A 1 76 ? 40.992 1.128 -48.444 1.00 90.75 76 GLY A CA 1
ATOM 612 C C . GLY A 1 76 ? 40.373 0.462 -49.679 1.00 90.75 76 GLY A C 1
ATOM 613 O O . GLY A 1 76 ? 40.146 1.119 -50.696 1.00 90.75 76 GLY A O 1
ATOM 614 N N . GLY A 1 77 ? 40.097 -0.840 -49.610 1.00 92.94 77 GLY A N 1
ATOM 615 C CA . GLY A 1 77 ? 39.384 -1.597 -50.631 1.00 92.94 77 GLY A CA 1
ATOM 616 C C . GLY A 1 77 ? 37.889 -1.270 -50.687 1.00 92.94 77 GLY A C 1
ATOM 617 O O . GLY A 1 77 ? 37.296 -0.695 -49.775 1.00 92.94 77 GLY A O 1
ATOM 618 N N . LYS A 1 78 ? 37.243 -1.654 -51.791 1.00 93.25 78 LYS A N 1
ATOM 619 C CA . LYS A 1 78 ? 35.801 -1.441 -51.986 1.00 93.25 78 LYS A CA 1
ATOM 620 C C . LYS A 1 78 ? 34.986 -2.487 -51.201 1.00 93.25 78 LYS A C 1
ATOM 622 O O . LYS A 1 78 ? 35.291 -3.675 -51.334 1.00 93.25 78 LYS A O 1
ATOM 627 N N . PRO A 1 79 ? 33.929 -2.104 -50.454 1.00 94.12 79 PRO A N 1
ATOM 628 C CA . PRO A 1 79 ? 33.105 -3.061 -49.717 1.00 94.12 79 PRO A CA 1
ATOM 629 C C . PRO A 1 79 ? 32.331 -3.998 -50.647 1.00 94.12 79 PRO A C 1
ATOM 631 O O . PRO A 1 79 ? 31.708 -3.569 -51.621 1.00 94.12 79 PRO A O 1
ATOM 634 N N . LYS A 1 80 ? 32.371 -5.288 -50.312 1.00 95.12 80 LYS A N 1
ATOM 635 C CA . LYS A 1 80 ? 31.549 -6.370 -50.851 1.00 95.12 80 LYS A CA 1
ATOM 636 C C . LYS A 1 80 ? 30.449 -6.635 -49.828 1.00 95.12 80 LYS A C 1
ATOM 638 O O . LYS A 1 80 ? 30.730 -6.996 -48.686 1.00 95.12 80 LYS A O 1
ATOM 643 N N . LEU A 1 81 ? 29.213 -6.385 -50.241 1.00 95.50 81 LEU A N 1
ATOM 644 C CA . LEU A 1 81 ? 28.037 -6.487 -49.387 1.00 95.50 81 LEU A CA 1
ATOM 645 C C . LEU A 1 81 ? 27.272 -7.763 -49.720 1.00 95.50 81 LEU A C 1
ATOM 647 O O . LEU A 1 81 ? 27.069 -8.082 -50.892 1.00 95.50 81 LEU A O 1
ATOM 651 N N . GLN A 1 82 ? 26.837 -8.457 -48.682 1.00 95.50 82 GLN A N 1
ATOM 652 C CA . GLN A 1 82 ? 25.922 -9.580 -48.742 1.00 95.50 82 GLN A CA 1
ATOM 653 C C . GLN A 1 82 ? 24.673 -9.204 -47.955 1.00 95.50 82 GLN A C 1
ATOM 655 O O . GLN A 1 82 ? 24.753 -8.878 -46.777 1.00 95.50 82 GLN A O 1
ATOM 660 N N . GLU A 1 83 ? 23.514 -9.244 -48.595 1.00 95.62 83 GLU A N 1
ATOM 661 C CA . GLU A 1 83 ? 22.250 -9.066 -47.889 1.00 95.62 83 GLU A CA 1
ATOM 662 C C . GLU A 1 83 ? 21.963 -10.298 -47.019 1.00 95.62 83 GLU A C 1
ATOM 664 O O . GLU A 1 83 ? 22.040 -11.434 -47.491 1.00 95.62 83 GLU A O 1
ATOM 669 N N . VAL A 1 84 ? 21.662 -10.071 -45.742 1.00 94.75 84 VAL A N 1
ATOM 670 C CA . VAL A 1 84 ? 21.288 -11.095 -44.765 1.00 94.75 84 VAL A CA 1
ATOM 671 C C . VAL A 1 84 ? 19.922 -10.726 -44.202 1.00 94.75 84 VAL A C 1
ATOM 673 O O . VAL A 1 84 ? 19.736 -9.650 -43.634 1.00 94.75 84 VAL A O 1
ATOM 676 N N . GLY A 1 85 ? 18.954 -11.611 -44.399 1.00 92.06 85 GLY A N 1
ATOM 677 C CA . GLY A 1 85 ? 17.563 -11.411 -44.020 1.00 92.06 85 GLY A CA 1
ATOM 678 C C . GLY A 1 85 ? 16.643 -12.407 -44.736 1.00 92.06 85 GLY A C 1
ATOM 679 O O . GLY A 1 85 ? 17.120 -13.231 -45.521 1.00 92.06 85 GLY A O 1
ATOM 680 N N . PRO A 1 86 ? 15.327 -12.334 -44.492 1.00 92.56 86 PRO A N 1
ATOM 681 C CA . PRO A 1 86 ? 14.676 -11.342 -43.639 1.00 92.56 86 PRO A CA 1
ATOM 682 C C . PRO A 1 86 ? 14.752 -11.692 -42.148 1.00 92.56 86 PRO A C 1
ATOM 684 O O . PRO A 1 86 ? 14.459 -12.819 -41.758 1.00 92.56 86 PRO A O 1
ATOM 687 N N . PHE A 1 87 ? 15.039 -10.701 -41.307 1.00 85.19 87 PHE A N 1
ATOM 688 C CA . PHE A 1 87 ? 14.659 -10.723 -39.892 1.00 85.19 87 PHE A CA 1
ATOM 689 C C . PHE A 1 87 ? 13.239 -10.178 -39.808 1.00 85.19 87 PHE A C 1
ATOM 691 O O . PHE A 1 87 ? 13.004 -8.997 -40.076 1.00 85.19 87 PHE A O 1
ATOM 698 N N . VAL A 1 88 ? 12.278 -11.064 -39.565 1.00 83.62 88 VAL A N 1
ATOM 699 C CA . VAL A 1 88 ? 10.858 -10.724 -39.660 1.00 83.62 88 VAL A CA 1
ATOM 700 C C . VAL A 1 88 ? 10.338 -10.294 -38.301 1.00 83.62 88 VAL A C 1
ATOM 702 O O . VAL A 1 88 ? 10.589 -10.956 -37.301 1.00 83.62 88 VAL A O 1
ATOM 705 N N . PHE A 1 89 ? 9.580 -9.207 -38.299 1.00 81.69 89 PHE A N 1
ATOM 706 C CA . PHE A 1 89 ? 8.843 -8.694 -37.166 1.00 81.69 89 PHE A CA 1
ATOM 707 C C . PHE A 1 89 ? 7.378 -8.507 -37.545 1.00 81.69 89 PHE A C 1
ATOM 709 O O . PHE A 1 89 ? 7.058 -8.127 -38.674 1.00 81.69 89 PHE A O 1
ATOM 716 N N . ASP A 1 90 ? 6.492 -8.732 -36.588 1.00 77.62 90 ASP A N 1
ATOM 717 C CA . ASP A 1 90 ? 5.145 -8.184 -36.640 1.00 77.62 90 ASP A CA 1
ATOM 718 C C . ASP A 1 90 ? 5.191 -6.760 -36.076 1.00 77.62 90 ASP A C 1
ATOM 720 O O . ASP A 1 90 ? 5.474 -6.572 -34.896 1.00 77.62 90 ASP A O 1
ATOM 724 N N . GLU A 1 91 ? 4.950 -5.761 -36.925 1.00 76.69 91 GLU A N 1
ATOM 725 C CA . GLU A 1 91 ? 4.780 -4.362 -36.533 1.00 76.69 91 GLU A CA 1
ATOM 726 C C . GLU A 1 91 ? 3.290 -4.092 -36.300 1.00 76.69 91 GLU A C 1
ATOM 728 O O . GLU A 1 91 ? 2.485 -4.079 -37.233 1.00 76.69 91 GLU A O 1
ATOM 733 N N . TRP A 1 92 ? 2.918 -3.865 -35.048 1.00 71.12 92 TRP A N 1
ATOM 734 C CA . TRP A 1 92 ? 1.586 -3.412 -34.665 1.00 71.12 92 TRP A CA 1
ATOM 735 C C . TRP A 1 92 ? 1.584 -1.899 -34.528 1.00 71.12 92 TRP A C 1
ATOM 737 O O . TRP A 1 92 ? 2.519 -1.334 -33.960 1.00 71.12 92 TRP A O 1
ATOM 747 N N . LYS A 1 93 ? 0.546 -1.250 -35.059 1.00 69.62 93 LYS A N 1
ATOM 748 C CA . LYS A 1 93 ? 0.383 0.204 -34.996 1.00 69.62 93 LYS A CA 1
ATOM 749 C C . LYS A 1 93 ? -0.919 0.543 -34.314 1.00 69.62 93 LYS A C 1
ATOM 751 O O . LYS A 1 93 ? -1.984 0.302 -34.881 1.00 69.62 93 LYS A O 1
ATOM 756 N N . ASP A 1 94 ? -0.804 1.183 -33.164 1.00 75.94 94 ASP A N 1
ATOM 757 C CA . ASP A 1 94 ? -1.947 1.660 -32.402 1.00 75.94 94 ASP A CA 1
ATOM 758 C C . ASP A 1 94 ? -1.843 3.171 -32.205 1.00 75.94 94 ASP A C 1
ATOM 760 O O . ASP A 1 94 ? -0.750 3.736 -32.102 1.00 75.94 94 ASP A O 1
ATOM 764 N N . LYS A 1 95 ? -2.990 3.838 -32.169 1.00 75.81 95 LYS A N 1
ATOM 765 C CA . LYS A 1 95 ? -3.122 5.252 -31.833 1.00 75.81 95 LYS A CA 1
ATOM 766 C C . LYS A 1 95 ? -3.738 5.355 -30.448 1.00 75.81 95 LYS A C 1
ATOM 768 O O . LYS A 1 95 ? -4.649 4.600 -30.120 1.00 75.81 95 LYS A O 1
ATOM 773 N N . TYR A 1 96 ? -3.215 6.253 -29.633 1.00 70.00 96 TYR A N 1
ATOM 774 C CA . TYR A 1 96 ? -3.667 6.471 -28.262 1.00 70.00 96 TYR A CA 1
ATOM 775 C C . TYR A 1 96 ? -3.631 7.970 -27.939 1.00 70.00 96 TYR A C 1
ATOM 777 O O . TYR A 1 96 ? -3.083 8.740 -28.726 1.00 70.00 96 TYR A O 1
ATOM 785 N N . ASP A 1 97 ? -4.255 8.370 -26.827 1.00 72.06 97 ASP A N 1
ATOM 786 C CA . ASP A 1 97 ? -4.509 9.777 -26.461 1.00 72.06 97 ASP A CA 1
ATOM 787 C C . ASP A 1 97 ? -5.159 10.554 -27.605 1.00 72.06 97 ASP A C 1
ATOM 789 O O . ASP A 1 97 ? -4.585 11.478 -28.173 1.00 72.06 97 ASP A O 1
ATOM 793 N N . ILE A 1 98 ? -6.332 10.082 -28.018 1.00 79.94 98 ILE A N 1
ATOM 794 C CA . ILE A 1 98 ? -6.966 10.561 -29.234 1.00 79.94 98 ILE A CA 1
ATOM 795 C C . ILE A 1 98 ? -7.960 11.659 -28.885 1.00 79.94 98 ILE A C 1
ATOM 797 O O . ILE A 1 98 ? -8.964 11.396 -28.223 1.00 79.94 98 ILE A O 1
ATOM 801 N N . GLU A 1 99 ? -7.689 12.866 -29.364 1.00 83.38 99 GLU A N 1
ATOM 802 C CA . GLU A 1 99 ? -8.525 14.041 -29.148 1.00 83.38 99 GLU A CA 1
ATOM 803 C C . GLU A 1 99 ? -9.133 14.501 -30.476 1.00 83.38 99 GLU A C 1
ATOM 805 O O . GLU A 1 99 ? -8.428 14.746 -31.459 1.00 83.38 99 GLU A O 1
ATOM 810 N N . ASP A 1 100 ? -10.463 14.604 -30.524 1.00 84.38 100 ASP A N 1
ATOM 811 C CA . ASP A 1 100 ? -11.176 15.120 -31.691 1.00 84.38 100 ASP A CA 1
ATOM 812 C C . ASP A 1 100 ? -11.267 16.654 -31.603 1.00 84.38 100 ASP A C 1
ATOM 814 O O . ASP A 1 100 ? -11.908 17.219 -30.713 1.00 84.38 100 ASP A O 1
ATOM 818 N N . ILE A 1 101 ? -10.634 17.344 -32.551 1.00 83.31 101 ILE A N 1
ATOM 819 C CA . ILE A 1 101 ? -10.622 18.805 -32.645 1.00 83.31 101 ILE A CA 1
ATOM 820 C C . ILE A 1 101 ? -11.779 19.223 -33.558 1.00 83.31 101 ILE A C 1
ATOM 822 O O . ILE A 1 101 ? -11.612 19.445 -34.760 1.00 83.31 101 ILE A O 1
ATOM 826 N N . GLU A 1 102 ? -12.983 19.323 -32.982 1.00 80.88 102 GLU A N 1
ATOM 827 C CA . GLU A 1 102 ? -14.229 19.572 -33.732 1.00 80.88 102 GLU A CA 1
ATOM 828 C C . GLU A 1 102 ? -14.180 20.838 -34.603 1.00 80.88 102 GLU A C 1
ATOM 830 O O . GLU A 1 102 ? -14.749 20.867 -35.693 1.00 80.88 102 GLU A O 1
ATOM 835 N N . ALA A 1 103 ? -13.486 21.884 -34.143 1.00 82.25 103 ALA A N 1
ATOM 836 C CA . ALA A 1 103 ? -13.363 23.150 -34.867 1.00 82.25 103 ALA A CA 1
ATOM 837 C C . ALA A 1 103 ? -12.560 23.031 -36.177 1.00 82.25 103 ALA A C 1
ATOM 839 O O . ALA A 1 103 ? -12.721 23.870 -37.065 1.00 82.25 103 ALA A O 1
ATOM 840 N N . GLU A 1 104 ? -11.711 22.007 -36.297 1.00 82.31 104 GLU A N 1
ATOM 841 C CA . GLU A 1 104 ? -10.778 21.816 -37.412 1.00 82.31 104 GLU A CA 1
ATOM 842 C C . GLU A 1 104 ? -11.090 20.571 -38.261 1.00 82.31 104 GLU A C 1
ATOM 844 O O . GLU A 1 104 ? -10.388 20.326 -39.240 1.00 82.31 104 GLU A O 1
ATOM 849 N N . ASP A 1 105 ? -12.1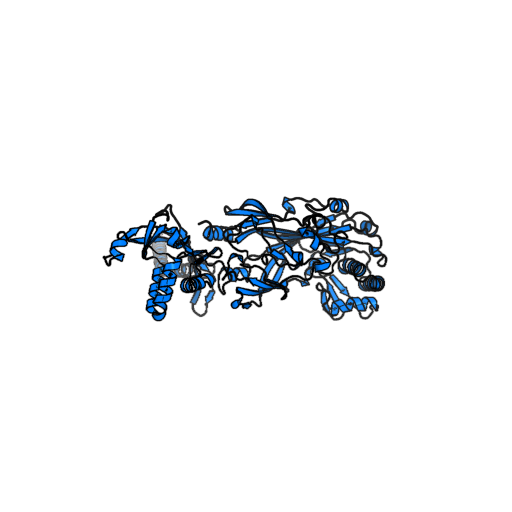43 19.808 -37.927 1.00 80.81 105 ASP A N 1
ATOM 850 C CA . ASP A 1 105 ? -12.451 18.496 -38.535 1.00 80.81 105 ASP A CA 1
ATOM 851 C C . ASP A 1 105 ? -11.216 17.569 -38.529 1.00 80.81 105 ASP A C 1
ATOM 853 O O . ASP A 1 105 ? -10.876 16.912 -39.516 1.00 80.81 105 ASP A O 1
ATOM 857 N N . ALA A 1 106 ? -10.493 17.583 -37.404 1.00 78.00 106 ALA A N 1
ATOM 858 C CA . ALA A 1 106 ? -9.200 16.936 -37.236 1.00 78.00 106 ALA A CA 1
ATOM 859 C C . ALA A 1 106 ? -9.159 16.068 -35.975 1.00 78.00 106 ALA A C 1
ATOM 861 O O . ALA A 1 106 ? -9.974 16.209 -35.065 1.00 78.00 106 ALA A O 1
ATOM 862 N N . VAL A 1 107 ? -8.182 15.162 -35.936 1.00 81.25 107 VAL A N 1
ATOM 863 C CA . VAL A 1 107 ? -7.939 14.259 -34.811 1.00 81.25 107 VAL A CA 1
ATOM 864 C C . VAL A 1 107 ? -6.456 14.301 -34.479 1.00 81.25 107 VAL A C 1
ATOM 866 O O . VAL A 1 107 ? -5.625 14.018 -35.348 1.00 81.25 107 VAL A O 1
ATOM 869 N N . GLU A 1 108 ? -6.130 14.635 -33.237 1.00 70.94 108 GLU A N 1
ATOM 870 C CA . GLU A 1 108 ? -4.775 14.553 -32.697 1.00 70.94 108 GLU A CA 1
ATOM 871 C C . GLU A 1 108 ? -4.599 13.220 -31.965 1.00 70.94 108 GLU A C 1
ATOM 873 O O . GLU A 1 108 ? -5.528 12.725 -31.331 1.00 70.94 108 GLU A O 1
ATOM 878 N N . PHE A 1 109 ? -3.440 12.580 -32.127 1.00 77.38 109 PHE A N 1
ATOM 879 C CA . PHE A 1 109 ? -3.155 11.291 -31.503 1.00 77.38 109 PHE A CA 1
ATOM 880 C C . PHE A 1 109 ? -1.654 11.040 -31.387 1.00 77.38 109 PHE A C 1
ATOM 882 O O . PHE A 1 109 ? -0.856 11.490 -32.214 1.00 77.38 109 PHE A O 1
ATOM 889 N N . ASN A 1 110 ? -1.289 10.191 -30.432 1.00 53.50 110 ASN A N 1
ATOM 890 C CA . ASN A 1 110 ? 0.034 9.591 -30.342 1.00 53.50 110 ASN A CA 1
ATOM 891 C C . ASN A 1 110 ? 0.058 8.231 -31.049 1.00 53.50 110 ASN A C 1
ATOM 893 O O . ASN A 1 110 ? -0.905 7.468 -30.993 1.00 53.50 110 ASN A O 1
ATOM 897 N N . MET A 1 111 ? 1.161 7.909 -31.730 1.00 57.97 111 MET A N 1
ATOM 898 C CA . MET A 1 111 ? 1.331 6.634 -32.438 1.00 57.97 111 MET A CA 1
ATOM 899 C C . MET A 1 111 ? 2.290 5.716 -31.678 1.00 57.97 111 MET A C 1
ATOM 901 O O . MET A 1 111 ? 3.425 6.090 -31.389 1.00 57.97 111 MET A O 1
ATOM 905 N N . ARG A 1 112 ? 1.850 4.486 -31.412 1.00 54.62 112 ARG A N 1
ATOM 906 C CA . ARG A 1 112 ? 2.640 3.400 -30.829 1.00 54.62 112 ARG A CA 1
ATOM 907 C C . ARG A 1 112 ? 2.946 2.366 -31.908 1.00 54.62 112 ARG A C 1
ATOM 909 O O . ARG A 1 112 ? 2.020 1.821 -32.500 1.00 54.62 112 ARG A O 1
ATOM 916 N N . ASN A 1 113 ? 4.229 2.081 -32.128 1.00 57.66 113 ASN A N 1
ATOM 917 C CA . ASN A 1 113 ? 4.675 0.977 -32.980 1.00 57.66 113 ASN A CA 1
ATOM 918 C C . ASN A 1 113 ? 5.297 -0.114 -32.102 1.00 57.66 113 ASN A C 1
ATOM 920 O O . ASN A 1 113 ? 6.272 0.152 -31.398 1.00 57.66 113 ASN A O 1
ATOM 924 N N . THR A 1 114 ? 4.765 -1.330 -32.165 1.00 54.44 114 THR A N 1
ATOM 925 C CA . THR A 1 114 ? 5.271 -2.493 -31.420 1.00 54.44 114 THR A CA 1
ATOM 926 C C . THR A 1 114 ? 5.851 -3.494 -32.405 1.00 54.44 114 THR A C 1
ATOM 928 O O . THR A 1 114 ? 5.145 -3.916 -33.314 1.00 54.44 114 THR A O 1
ATOM 931 N N . PHE A 1 115 ? 7.114 -3.888 -32.233 1.00 65.50 115 PHE A N 1
ATOM 932 C CA . PHE A 1 115 ? 7.794 -4.850 -33.105 1.00 65.50 115 PHE A CA 1
ATOM 933 C C . PHE A 1 115 ? 8.000 -6.169 -32.362 1.00 65.50 115 PHE A C 1
ATOM 935 O O . PHE A 1 115 ? 8.760 -6.207 -31.402 1.00 65.50 115 PHE A O 1
ATOM 942 N N . ILE A 1 116 ? 7.363 -7.243 -32.825 1.00 65.88 116 ILE A N 1
ATOM 943 C CA . ILE A 1 116 ? 7.495 -8.589 -32.247 1.00 65.88 116 ILE A CA 1
ATOM 944 C C . ILE A 1 116 ? 8.357 -9.435 -33.168 1.00 65.88 116 ILE A C 1
ATOM 946 O O . ILE A 1 116 ? 8.007 -9.597 -34.336 1.00 65.88 116 ILE A O 1
ATOM 950 N N . PHE A 1 117 ? 9.463 -9.989 -32.674 1.00 76.31 117 PHE A N 1
ATOM 951 C CA . PHE A 1 117 ? 10.358 -10.776 -33.519 1.00 76.31 117 PHE A CA 1
ATOM 952 C C . PHE A 1 117 ? 9.754 -12.147 -33.856 1.00 76.31 117 PHE A C 1
ATOM 954 O O . PHE A 1 117 ? 9.291 -12.881 -32.985 1.00 76.31 117 PHE A O 1
ATOM 961 N N . ARG A 1 118 ? 9.767 -12.507 -35.141 1.00 79.06 118 ARG A N 1
ATOM 962 C CA . ARG A 1 118 ? 9.168 -13.729 -35.698 1.00 79.06 118 ARG A CA 1
ATOM 963 C C . ARG A 1 118 ? 10.242 -14.619 -36.329 1.00 79.06 118 ARG A C 1
ATOM 965 O O . ARG A 1 118 ? 10.336 -14.683 -37.561 1.00 79.06 118 ARG A O 1
ATOM 972 N N . PRO A 1 119 ? 11.044 -15.333 -35.513 1.00 77.69 119 PRO A N 1
ATOM 973 C CA . PRO A 1 119 ? 12.094 -16.223 -36.017 1.00 77.69 119 PRO A CA 1
ATOM 974 C C . PRO A 1 119 ? 11.531 -17.417 -36.800 1.00 77.69 119 PRO A C 1
ATOM 976 O O . PRO A 1 119 ? 12.257 -18.072 -37.536 1.00 77.69 119 PRO A O 1
ATOM 979 N N . ASP A 1 120 ? 10.234 -17.704 -36.674 1.00 80.12 120 ASP A N 1
ATOM 980 C CA . ASP A 1 120 ? 9.531 -18.725 -37.449 1.00 80.12 120 ASP A CA 1
ATOM 981 C C . ASP A 1 120 ? 9.216 -18.292 -38.894 1.00 80.12 120 ASP A C 1
ATOM 983 O O . ASP A 1 120 ? 8.983 -19.140 -39.755 1.00 80.12 120 ASP A O 1
ATOM 987 N N . LEU A 1 121 ? 9.223 -16.984 -39.178 1.00 81.19 121 LEU A N 1
ATOM 988 C CA . LEU A 1 121 ? 8.913 -16.415 -40.497 1.00 81.19 121 LEU A CA 1
ATOM 989 C C . LEU A 1 121 ? 10.147 -15.895 -41.248 1.00 81.19 121 LEU A C 1
ATOM 991 O O . LEU A 1 121 ? 10.016 -15.429 -42.387 1.00 81.19 121 LEU A O 1
ATOM 995 N N . GLY A 1 122 ? 11.322 -15.951 -40.623 1.00 87.00 122 GLY A N 1
ATOM 996 C CA . GLY A 1 122 ? 12.569 -15.394 -41.131 1.00 87.00 122 GLY A CA 1
ATOM 997 C C . GLY A 1 122 ? 13.801 -16.065 -40.532 1.00 87.00 122 GLY A C 1
ATOM 998 O O . GLY A 1 122 ? 13.781 -17.241 -40.181 1.00 87.00 122 GLY A O 1
ATOM 999 N N . LEU A 1 123 ? 14.893 -15.311 -40.462 1.00 85.31 123 LEU A N 1
ATOM 1000 C CA . LEU A 1 123 ? 16.128 -15.721 -39.804 1.00 85.31 123 LEU A CA 1
ATOM 1001 C C . LEU A 1 123 ? 15.993 -15.671 -38.276 1.00 85.31 123 LEU A C 1
ATOM 1003 O O . LEU A 1 123 ? 15.134 -14.969 -37.746 1.00 85.31 123 LEU A O 1
ATOM 1007 N N . SER A 1 124 ? 16.842 -16.426 -37.576 1.00 86.19 124 SER A N 1
ATOM 1008 C CA . SER A 1 124 ? 16.731 -16.676 -36.132 1.00 86.19 124 SER A CA 1
ATOM 1009 C C . SER A 1 124 ? 17.129 -15.493 -35.252 1.00 86.19 124 SER A C 1
ATOM 1011 O O . SER A 1 124 ? 16.842 -15.501 -34.060 1.00 86.19 124 SER A O 1
ATOM 1013 N N . GLY A 1 125 ? 17.809 -14.493 -35.815 1.00 83.31 125 GLY A N 1
ATOM 1014 C CA . GLY A 1 125 ? 18.364 -13.371 -35.065 1.00 83.31 125 GLY A CA 1
ATOM 1015 C C . GLY A 1 125 ? 19.752 -13.658 -34.484 1.00 83.31 125 GLY A C 1
ATOM 1016 O O . GLY A 1 125 ? 20.422 -12.728 -34.031 1.00 83.31 125 GLY A O 1
ATOM 1017 N N . GLU A 1 126 ? 20.210 -14.912 -34.540 1.00 90.19 126 GLU A N 1
ATOM 1018 C CA . GLU A 1 126 ? 21.547 -15.333 -34.105 1.00 90.19 126 GLU A CA 1
ATOM 1019 C C . GLU A 1 126 ? 22.594 -15.273 -35.222 1.00 90.19 126 GLU A C 1
ATOM 1021 O O . GLU A 1 126 ? 23.778 -15.532 -35.002 1.00 90.19 126 GLU A O 1
ATOM 1026 N N . GLU A 1 127 ? 22.178 -14.936 -36.441 1.00 91.75 127 GLU A N 1
ATOM 1027 C CA . GLU A 1 127 ? 23.071 -14.832 -37.581 1.00 91.75 127 GLU A CA 1
ATOM 1028 C C . GLU A 1 127 ? 24.111 -13.740 -37.330 1.00 91.75 127 GLU A C 1
ATOM 1030 O O . GLU A 1 127 ? 23.785 -12.594 -37.010 1.00 91.75 127 GLU A O 1
ATOM 1035 N N . LEU A 1 128 ? 25.380 -14.118 -37.482 1.00 93.50 128 LEU A N 1
ATOM 1036 C CA . LEU A 1 128 ? 26.497 -13.200 -37.335 1.00 93.50 128 LEU A CA 1
ATOM 1037 C C . LEU A 1 128 ? 26.455 -12.161 -38.453 1.00 93.50 128 LEU A C 1
ATOM 1039 O O . LEU A 1 128 ? 26.627 -12.479 -39.632 1.00 93.50 128 LEU A O 1
ATOM 1043 N N . ILE A 1 129 ? 26.269 -10.910 -38.055 1.00 94.75 129 ILE A N 1
ATOM 1044 C CA . ILE A 1 129 ? 26.326 -9.748 -38.924 1.00 94.75 129 ILE A CA 1
ATOM 1045 C C . ILE A 1 129 ? 27.668 -9.060 -38.713 1.00 94.75 129 ILE A C 1
ATOM 1047 O O . ILE A 1 129 ? 28.011 -8.671 -37.597 1.00 94.75 129 ILE A O 1
ATOM 1051 N N . ILE A 1 130 ? 28.405 -8.881 -39.807 1.00 94.94 130 ILE A N 1
ATOM 1052 C CA . ILE A 1 130 ? 29.604 -8.054 -39.870 1.00 94.94 130 ILE A CA 1
ATOM 1053 C C . ILE A 1 130 ? 29.204 -6.701 -40.446 1.00 94.94 130 ILE A C 1
ATOM 1055 O O . ILE A 1 130 ? 28.856 -6.586 -41.622 1.00 94.94 130 ILE A O 1
ATOM 1059 N N . MET A 1 131 ? 29.261 -5.657 -39.626 1.00 92.88 131 MET A N 1
ATOM 1060 C CA . MET A 1 131 ? 28.924 -4.296 -40.047 1.00 92.88 131 MET A CA 1
ATOM 1061 C C . MET A 1 131 ? 29.822 -3.262 -39.363 1.00 92.88 131 MET A C 1
ATOM 1063 O O . MET A 1 131 ? 30.456 -3.586 -38.357 1.00 92.88 131 MET A O 1
ATOM 1067 N N . PRO A 1 132 ? 29.927 -2.024 -39.886 1.00 90.94 132 PRO A N 1
ATOM 1068 C CA . PRO A 1 132 ? 30.700 -0.977 -39.227 1.00 90.94 132 PRO A CA 1
ATOM 1069 C C . PRO A 1 132 ? 30.235 -0.808 -37.780 1.00 90.94 132 PRO A C 1
ATOM 1071 O O . PRO A 1 132 ? 29.034 -0.717 -37.528 1.00 90.94 132 PRO A O 1
ATOM 1074 N N . HIS A 1 133 ? 31.172 -0.785 -36.832 1.00 89.12 133 HIS A N 1
ATOM 1075 C CA . HIS A 1 133 ? 30.841 -0.781 -35.412 1.00 89.12 133 HIS A CA 1
ATOM 1076 C C . HIS A 1 133 ? 30.034 0.482 -35.057 1.00 89.12 133 HIS A C 1
ATOM 1078 O O . HIS A 1 133 ? 30.600 1.578 -35.055 1.00 89.12 133 HIS A O 1
ATOM 1084 N N . PRO A 1 134 ? 28.740 0.379 -34.703 1.00 79.94 134 PRO A N 1
ATOM 1085 C CA . PRO A 1 134 ? 27.839 1.532 -34.696 1.00 79.94 134 PRO A CA 1
ATOM 1086 C C . PRO A 1 134 ? 28.278 2.610 -33.702 1.00 79.94 134 PRO A C 1
ATOM 1088 O O . PRO A 1 134 ? 28.395 3.772 -34.074 1.00 79.94 134 PRO A O 1
ATOM 1091 N N . LEU A 1 135 ? 28.620 2.225 -32.468 1.00 77.88 135 LEU A N 1
ATOM 1092 C CA . LEU A 1 135 ? 29.084 3.167 -31.445 1.00 77.88 135 LEU A CA 1
ATOM 1093 C C . LEU A 1 135 ? 30.375 3.903 -31.837 1.00 77.88 135 LEU A C 1
ATOM 1095 O O . LEU A 1 135 ? 30.393 5.133 -31.839 1.00 77.88 135 LEU A O 1
ATOM 1099 N N . ILE A 1 136 ? 31.433 3.169 -32.205 1.00 83.81 136 ILE A N 1
ATOM 1100 C CA . ILE A 1 136 ? 32.717 3.751 -32.626 1.00 83.81 136 ILE A CA 1
ATOM 1101 C C . ILE A 1 136 ? 32.512 4.700 -33.813 1.00 83.81 136 ILE A C 1
ATOM 1103 O O . ILE A 1 136 ? 32.998 5.829 -33.784 1.00 83.81 136 ILE A O 1
ATOM 1107 N N . GLN A 1 137 ? 31.758 4.276 -34.831 1.00 79.69 137 GLN A N 1
ATOM 1108 C CA . GLN A 1 137 ? 31.540 5.061 -36.047 1.00 79.69 137 GLN A CA 1
ATOM 1109 C C . GLN A 1 137 ? 30.715 6.324 -35.775 1.00 79.69 137 GLN A C 1
ATOM 1111 O O . GLN A 1 137 ? 31.121 7.413 -36.177 1.00 79.69 137 GLN A O 1
ATOM 1116 N N . ILE A 1 138 ? 29.590 6.214 -35.058 1.00 73.69 138 ILE A N 1
ATOM 1117 C CA . ILE A 1 138 ? 28.736 7.364 -34.723 1.00 73.69 138 ILE A CA 1
ATOM 1118 C C . ILE A 1 138 ? 29.526 8.392 -33.915 1.00 73.69 138 ILE A C 1
ATOM 1120 O O . ILE A 1 138 ? 29.486 9.582 -34.240 1.00 73.69 138 ILE A O 1
ATOM 1124 N N . MET A 1 139 ? 30.271 7.950 -32.899 1.00 73.38 139 MET A N 1
ATOM 1125 C CA . MET A 1 139 ? 31.080 8.845 -32.074 1.00 73.38 139 MET A CA 1
ATOM 1126 C C . MET A 1 139 ? 32.191 9.501 -32.900 1.00 73.38 139 MET A C 1
ATOM 1128 O O . MET A 1 139 ? 32.266 10.730 -32.947 1.00 73.38 139 MET A O 1
ATOM 1132 N N . ALA A 1 140 ? 32.999 8.717 -33.619 1.00 72.94 140 ALA A N 1
ATOM 1133 C CA . ALA A 1 140 ? 34.106 9.238 -34.419 1.00 72.94 140 ALA A CA 1
ATOM 1134 C C . ALA A 1 140 ? 33.637 10.237 -35.494 1.00 72.94 140 ALA A C 1
ATOM 1136 O O . ALA A 1 140 ? 34.241 11.300 -35.659 1.00 72.94 140 ALA A O 1
ATOM 1137 N N . ILE A 1 141 ? 32.535 9.941 -36.195 1.00 71.44 141 ILE A N 1
ATOM 1138 C CA . ILE A 1 141 ? 31.970 10.813 -37.234 1.00 71.44 141 ILE A CA 1
ATOM 1139 C C . ILE A 1 141 ? 31.393 12.093 -36.624 1.00 71.44 141 ILE A C 1
ATOM 1141 O O . ILE A 1 141 ? 31.715 13.185 -37.097 1.00 71.44 141 ILE A O 1
ATOM 1145 N N . SER A 1 142 ? 30.576 11.982 -35.572 1.00 65.25 142 SER A N 1
ATOM 1146 C CA . SER A 1 142 ? 29.944 13.145 -34.929 1.00 65.25 142 SER A CA 1
ATOM 1147 C C . SER A 1 142 ? 30.992 14.107 -34.379 1.00 65.25 142 SER A C 1
ATOM 1149 O O . SER A 1 142 ? 30.873 15.317 -34.525 1.00 65.25 142 SER A O 1
ATOM 1151 N N . ILE A 1 143 ? 32.080 13.582 -33.817 1.00 69.00 143 ILE A N 1
ATOM 1152 C CA . ILE A 1 143 ? 33.163 14.398 -33.261 1.00 69.00 143 ILE A CA 1
ATOM 1153 C C . ILE A 1 143 ? 33.999 15.025 -34.363 1.00 69.00 143 ILE A C 1
ATOM 1155 O O . ILE A 1 143 ? 34.303 16.212 -34.286 1.00 69.00 143 ILE A O 1
ATOM 1159 N N . LYS A 1 144 ? 34.333 14.275 -35.417 1.00 73.12 144 LYS A N 1
ATOM 1160 C CA . LYS A 1 144 ? 35.028 14.842 -36.576 1.00 73.12 144 LYS A CA 1
ATOM 1161 C C . LYS A 1 144 ? 34.234 15.995 -37.200 1.00 73.12 144 LYS A C 1
ATOM 1163 O O . LYS A 1 144 ? 34.844 16.955 -37.664 1.00 73.12 144 LYS A O 1
ATOM 1168 N N . ARG A 1 145 ? 32.901 15.903 -37.205 1.00 73.31 145 ARG A N 1
ATOM 1169 C CA . ARG A 1 145 ? 32.003 16.935 -37.733 1.00 73.31 145 ARG A CA 1
ATOM 1170 C C . ARG A 1 145 ? 31.854 18.129 -36.786 1.00 73.31 145 ARG A C 1
ATOM 1172 O O . ARG A 1 145 ? 32.041 19.260 -37.218 1.00 73.31 145 ARG A O 1
ATOM 1179 N N . ASP A 1 146 ? 31.550 17.874 -35.515 1.00 67.44 146 ASP A N 1
ATOM 1180 C CA . ASP A 1 146 ? 31.030 18.899 -34.600 1.00 67.44 146 ASP A CA 1
ATOM 1181 C C . ASP A 1 146 ? 32.068 19.371 -33.569 1.00 67.44 146 ASP A C 1
ATOM 1183 O O . ASP A 1 146 ? 31.959 20.474 -33.036 1.00 67.44 146 ASP A O 1
ATOM 1187 N N . LYS A 1 147 ? 33.082 18.550 -33.259 1.00 74.12 147 LYS A N 1
ATOM 1188 C CA . LYS A 1 147 ? 34.074 18.814 -32.201 1.00 74.12 147 LYS A CA 1
ATOM 1189 C C . LYS A 1 147 ? 35.479 18.311 -32.565 1.00 74.12 147 LYS A C 1
ATOM 1191 O O . LYS A 1 147 ? 36.149 17.667 -31.755 1.00 74.12 147 LYS A O 1
ATOM 1196 N N . ALA A 1 148 ? 35.947 18.641 -33.772 1.00 79.31 148 ALA A N 1
ATOM 1197 C CA . ALA A 1 148 ? 37.230 18.182 -34.320 1.00 79.31 148 ALA A CA 1
ATOM 1198 C C . ALA A 1 148 ? 38.457 18.351 -33.386 1.00 79.31 148 ALA A C 1
ATOM 1200 O O . ALA A 1 148 ? 39.301 17.453 -33.378 1.00 79.31 148 ALA A O 1
ATOM 1201 N N . PRO A 1 149 ? 38.573 19.409 -32.549 1.00 85.88 149 PRO A N 1
ATOM 1202 C CA . PRO A 1 149 ? 39.685 19.535 -31.599 1.00 85.88 149 PRO A CA 1
ATOM 1203 C C . PRO A 1 149 ? 39.754 18.420 -30.542 1.00 85.88 149 PRO A C 1
ATOM 1205 O O . PRO A 1 149 ? 40.831 18.136 -30.028 1.00 85.88 149 PRO A O 1
ATOM 1208 N N . MET A 1 150 ? 38.631 17.762 -30.228 1.00 78.06 150 MET A N 1
ATOM 1209 C CA . MET A 1 150 ? 38.574 16.669 -29.247 1.00 78.06 150 MET A CA 1
ATOM 1210 C C . MET A 1 150 ? 38.847 15.290 -29.859 1.00 78.06 150 MET A C 1
ATOM 1212 O O . MET A 1 150 ? 38.833 14.292 -29.139 1.00 78.06 150 MET A O 1
ATOM 1216 N N . LEU A 1 151 ? 39.106 15.210 -31.170 1.00 80.12 151 LEU A N 1
ATOM 1217 C CA . LEU A 1 151 ? 39.243 13.941 -31.886 1.00 80.12 151 LEU A CA 1
ATOM 1218 C C . LEU A 1 151 ? 40.343 13.055 -31.292 1.00 80.12 151 LEU A C 1
ATOM 1220 O O . LEU A 1 151 ? 40.128 11.860 -31.125 1.00 80.12 151 LEU A O 1
ATOM 1224 N N . LYS A 1 152 ? 41.492 13.637 -30.926 1.00 81.75 152 LYS A N 1
ATOM 1225 C CA . LYS A 1 152 ? 42.618 12.888 -30.351 1.00 81.75 152 LYS A CA 1
ATOM 1226 C C . LYS A 1 152 ? 42.256 12.257 -29.002 1.00 81.75 152 LYS A C 1
ATOM 1228 O O . LYS A 1 152 ? 42.415 11.056 -28.840 1.00 81.75 152 LYS A O 1
ATOM 1233 N N . MET A 1 153 ? 41.696 13.056 -28.091 1.00 83.06 153 MET A N 1
ATOM 1234 C CA . MET A 1 153 ? 41.251 12.591 -26.775 1.00 83.06 153 MET A CA 1
ATOM 1235 C C . MET A 1 153 ? 40.216 11.473 -26.917 1.00 83.06 153 MET A C 1
ATOM 1237 O O . MET A 1 153 ? 40.357 10.420 -26.321 1.00 83.06 153 MET A O 1
ATOM 1241 N N . ILE A 1 154 ? 39.192 11.660 -27.749 1.00 75.31 154 ILE A N 1
ATOM 1242 C CA . ILE A 1 154 ? 38.129 10.658 -27.880 1.00 75.31 154 ILE A CA 1
ATOM 1243 C C . ILE A 1 154 ? 38.659 9.379 -28.542 1.00 75.31 154 ILE A C 1
ATOM 1245 O O . ILE A 1 154 ? 38.257 8.292 -28.148 1.00 75.31 154 ILE A O 1
ATOM 1249 N N . THR A 1 155 ? 39.582 9.485 -29.501 1.00 79.62 155 THR A N 1
ATOM 1250 C CA . THR A 1 155 ? 40.214 8.301 -30.108 1.00 79.62 155 THR A CA 1
ATOM 1251 C C . THR A 1 155 ? 40.937 7.470 -29.046 1.00 79.62 155 THR A C 1
ATOM 1253 O O . THR A 1 155 ? 40.699 6.270 -28.970 1.00 79.62 155 THR A O 1
ATOM 1256 N N . GLU A 1 156 ? 41.708 8.112 -28.161 1.00 84.75 156 GLU A N 1
ATOM 1257 C CA . GLU A 1 156 ? 42.362 7.446 -27.021 1.00 84.75 156 GLU A CA 1
ATOM 1258 C C . GLU A 1 156 ? 41.337 6.770 -26.087 1.00 84.75 156 GLU A C 1
ATOM 1260 O O . GLU A 1 156 ? 41.540 5.642 -25.644 1.00 84.75 156 GLU A O 1
ATOM 1265 N N . GLY A 1 157 ? 40.196 7.417 -25.823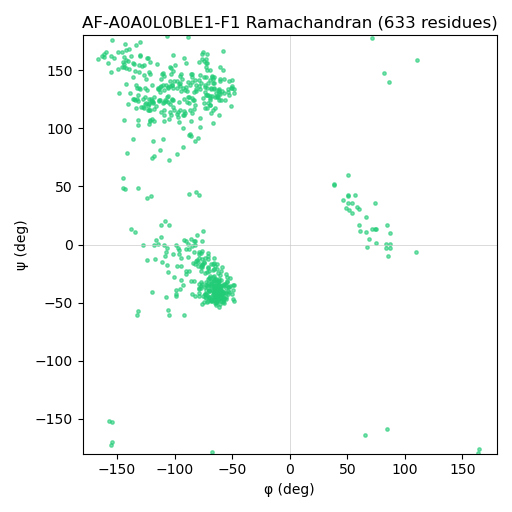 1.00 86.19 157 GLY A N 1
ATOM 1266 C CA . GLY A 1 157 ? 39.131 6.838 -24.998 1.00 86.19 157 GLY A CA 1
ATOM 1267 C C . GLY A 1 157 ? 38.396 5.666 -25.661 1.00 86.19 157 GLY A C 1
ATOM 1268 O O . GLY A 1 157 ? 38.076 4.684 -24.995 1.00 86.19 157 GLY A O 1
ATOM 1269 N N . LEU A 1 158 ? 38.139 5.738 -26.970 1.00 83.50 158 LEU A N 1
ATOM 1270 C CA . LEU A 1 158 ? 37.505 4.657 -27.733 1.00 83.50 158 LEU A CA 1
ATOM 1271 C C . LEU A 1 158 ? 38.416 3.430 -27.833 1.00 83.50 158 LEU A C 1
ATOM 1273 O O . LEU A 1 158 ? 37.926 2.306 -27.727 1.00 83.50 158 LEU A O 1
ATOM 1277 N N . GLU A 1 159 ? 39.723 3.636 -28.016 1.00 84.56 159 GLU A N 1
ATOM 1278 C CA . GLU A 1 159 ? 40.714 2.556 -28.002 1.00 84.56 159 GLU A CA 1
ATOM 1279 C C . GLU A 1 159 ? 40.734 1.829 -26.657 1.00 84.56 159 GLU A C 1
ATOM 1281 O O . GLU A 1 159 ? 40.807 0.604 -26.617 1.00 84.56 159 GLU A O 1
ATOM 1286 N N . GLU A 1 160 ? 40.601 2.567 -25.561 1.00 87.19 160 GLU A N 1
ATOM 1287 C CA . GLU A 1 160 ? 40.624 1.998 -24.220 1.00 87.19 160 GLU A CA 1
ATOM 1288 C C . GLU A 1 160 ? 39.339 1.221 -23.874 1.00 87.19 160 GLU A C 1
ATOM 1290 O O . GLU A 1 160 ? 39.424 0.126 -23.316 1.00 87.19 160 GLU A O 1
ATOM 1295 N N . ILE A 1 161 ? 38.163 1.754 -24.235 1.00 85.38 161 ILE A N 1
ATOM 1296 C CA . ILE A 1 161 ? 36.850 1.142 -23.946 1.00 85.38 161 ILE A CA 1
ATOM 1297 C C . ILE A 1 161 ? 36.610 -0.096 -24.808 1.00 85.38 161 ILE A C 1
ATOM 1299 O O . ILE A 1 161 ? 36.202 -1.146 -24.314 1.00 85.38 161 ILE A O 1
ATOM 1303 N N . PHE A 1 162 ? 36.822 0.029 -26.120 1.00 83.94 162 PHE A N 1
ATOM 1304 C CA . PHE A 1 162 ? 36.423 -1.009 -27.070 1.00 83.94 162 PHE A CA 1
ATOM 1305 C C . PHE A 1 162 ? 37.570 -1.939 -27.454 1.00 83.94 162 PHE A C 1
ATOM 1307 O O . PHE A 1 162 ? 37.305 -3.014 -27.989 1.00 83.94 162 PHE A O 1
ATOM 1314 N N . LYS A 1 163 ? 38.829 -1.526 -27.228 1.00 84.50 163 LYS A N 1
ATOM 1315 C CA . LYS A 1 163 ? 40.045 -2.220 -27.694 1.00 84.50 163 LYS A CA 1
ATOM 1316 C C . LYS A 1 163 ? 39.854 -2.797 -29.102 1.00 84.50 163 LYS A C 1
ATOM 1318 O O . LYS A 1 163 ? 40.045 -4.001 -29.309 1.00 84.50 163 LYS A O 1
ATOM 1323 N N . PRO A 1 164 ? 39.392 -1.968 -30.061 1.00 79.31 164 PRO A N 1
ATOM 1324 C CA . PRO A 1 164 ? 38.843 -2.473 -31.303 1.00 79.31 164 PRO A CA 1
ATOM 1325 C C . PRO A 1 164 ? 39.958 -3.092 -32.143 1.00 79.31 164 PRO A C 1
ATOM 1327 O O . PRO A 1 164 ? 40.903 -2.419 -32.543 1.00 79.31 164 PRO A O 1
ATOM 1330 N N . GLN A 1 165 ? 39.833 -4.384 -32.444 1.00 83.50 165 GLN A N 1
ATOM 1331 C CA . GLN A 1 165 ? 40.715 -5.056 -33.408 1.00 83.50 165 GLN A CA 1
ATOM 1332 C C . GLN A 1 165 ? 40.315 -4.767 -34.861 1.00 83.50 165 GLN A C 1
ATOM 1334 O O . GLN A 1 165 ? 41.050 -5.101 -35.785 1.00 83.50 165 GLN A O 1
ATOM 1339 N N . SER A 1 166 ? 39.130 -4.186 -35.051 1.00 87.69 166 SER A N 1
ATOM 1340 C CA . SER A 1 166 ? 38.517 -3.903 -36.341 1.00 87.69 166 SER A CA 1
ATOM 1341 C C . SER A 1 166 ? 37.534 -2.734 -36.194 1.00 87.69 166 SER A C 1
ATOM 1343 O O . SER A 1 166 ? 36.898 -2.563 -35.153 1.00 87.69 166 SER A O 1
ATOM 1345 N N . ALA A 1 167 ? 37.389 -1.934 -37.249 1.00 86.88 167 ALA A N 1
ATOM 1346 C CA . ALA A 1 167 ? 36.383 -0.882 -37.394 1.00 86.88 167 ALA A CA 1
ATOM 1347 C C . ALA A 1 167 ? 34.957 -1.441 -37.593 1.00 86.88 167 ALA A C 1
ATOM 1349 O O . ALA A 1 167 ? 33.978 -0.683 -37.610 1.00 86.88 167 ALA A O 1
ATOM 1350 N N . PHE A 1 168 ? 34.850 -2.761 -37.749 1.00 92.06 168 PHE A N 1
ATOM 1351 C CA . PHE A 1 168 ? 33.628 -3.546 -37.870 1.00 92.06 168 PHE A CA 1
ATOM 1352 C C . PHE A 1 168 ? 33.389 -4.385 -36.615 1.00 92.06 168 PHE A C 1
ATOM 1354 O O . PHE A 1 168 ? 34.333 -4.916 -36.025 1.00 92.06 168 PHE A O 1
ATOM 1361 N N . ILE A 1 169 ? 32.116 -4.544 -36.256 1.00 90.94 169 ILE A N 1
ATOM 1362 C CA . ILE A 1 169 ? 31.647 -5.509 -35.264 1.00 90.94 169 ILE A CA 1
ATOM 1363 C C . ILE A 1 169 ? 31.130 -6.754 -35.985 1.00 90.94 169 ILE A C 1
ATOM 1365 O O . ILE A 1 169 ? 30.480 -6.634 -37.023 1.00 90.94 169 ILE A O 1
ATOM 1369 N N . ALA A 1 170 ? 31.418 -7.928 -35.425 1.00 92.88 170 ALA A N 1
ATOM 1370 C CA . ALA A 1 170 ? 30.840 -9.202 -35.829 1.00 92.88 170 ALA A CA 1
ATOM 1371 C C . ALA A 1 170 ? 30.056 -9.766 -34.640 1.00 92.88 170 ALA A C 1
ATOM 1373 O O . ALA A 1 170 ? 30.656 -10.195 -33.655 1.00 92.88 170 ALA A O 1
ATOM 1374 N N . ALA A 1 171 ? 28.729 -9.715 -34.703 1.00 91.56 171 ALA A N 1
ATOM 1375 C CA . ALA A 1 171 ? 27.866 -10.164 -33.614 1.00 91.56 171 ALA A CA 1
ATOM 1376 C C . ALA A 1 171 ? 26.504 -10.635 -34.146 1.00 91.56 171 ALA A C 1
ATOM 1378 O O . ALA A 1 171 ? 26.133 -10.270 -35.266 1.00 91.56 171 ALA A O 1
ATOM 1379 N N . PRO A 1 172 ? 25.760 -11.440 -33.367 1.00 93.75 172 PRO A N 1
ATOM 1380 C CA . PRO A 1 172 ? 24.375 -11.769 -33.670 1.00 93.75 172 PRO A CA 1
ATOM 1381 C C . PRO A 1 172 ? 23.539 -10.522 -33.956 1.00 93.75 172 PRO A C 1
ATOM 1383 O O . PRO A 1 172 ? 23.677 -9.505 -33.269 1.00 93.75 172 PRO A O 1
ATOM 1386 N N . PHE A 1 173 ? 22.632 -10.609 -34.928 1.00 88.06 173 PHE A N 1
ATOM 1387 C CA . PHE A 1 173 ? 21.685 -9.534 -35.229 1.00 88.06 173 PHE A CA 1
ATOM 1388 C C . PHE A 1 173 ? 20.966 -9.031 -33.963 1.00 88.06 173 PHE A C 1
ATOM 1390 O O . PHE A 1 173 ? 20.943 -7.828 -33.699 1.00 88.06 173 PHE A O 1
ATOM 1397 N N . MET A 1 174 ? 20.455 -9.938 -33.125 1.00 80.94 174 MET A N 1
ATOM 1398 C CA . MET A 1 174 ? 19.734 -9.548 -31.910 1.00 80.94 174 MET A CA 1
ATOM 1399 C C . MET A 1 174 ? 20.617 -8.822 -30.894 1.00 80.94 174 MET A C 1
ATOM 1401 O O . MET A 1 174 ? 20.113 -7.952 -30.191 1.00 80.94 174 MET A O 1
ATOM 1405 N N . ASP A 1 175 ? 21.921 -9.092 -30.837 1.00 85.19 175 ASP A N 1
ATOM 1406 C CA . ASP A 1 175 ? 22.837 -8.385 -29.929 1.00 85.19 175 ASP A CA 1
ATOM 1407 C C . ASP A 1 175 ? 23.118 -6.960 -30.398 1.00 85.19 175 ASP A C 1
ATOM 1409 O O . ASP A 1 175 ? 23.200 -6.045 -29.583 1.00 85.19 175 ASP A O 1
ATOM 1413 N N . ILE A 1 176 ? 23.217 -6.745 -31.708 1.00 84.56 176 ILE A N 1
ATOM 1414 C CA . ILE A 1 176 ? 23.467 -5.415 -32.272 1.00 84.56 176 ILE A CA 1
ATOM 1415 C C . ILE A 1 176 ? 22.221 -4.531 -32.133 1.00 84.56 176 ILE A C 1
ATOM 1417 O O . ILE A 1 176 ? 22.322 -3.359 -31.760 1.00 84.56 176 ILE A O 1
ATOM 1421 N N . PHE A 1 177 ? 21.042 -5.082 -32.427 1.00 78.12 177 PHE A N 1
ATOM 1422 C CA . PHE A 1 177 ? 19.821 -4.289 -32.545 1.00 78.12 177 PHE A CA 1
ATOM 1423 C C . PHE A 1 177 ? 18.985 -4.233 -31.257 1.00 78.12 177 PHE A C 1
ATOM 1425 O O . PHE A 1 177 ? 18.392 -3.187 -31.016 1.00 78.12 177 PHE A O 1
ATOM 1432 N N . TYR A 1 178 ? 18.991 -5.265 -30.396 1.00 69.75 178 TYR A N 1
ATOM 1433 C CA . TYR A 1 178 ? 18.060 -5.366 -29.251 1.00 69.75 178 TYR A CA 1
ATOM 1434 C C . TYR A 1 178 ? 18.707 -5.735 -27.900 1.00 69.75 178 TYR A C 1
ATOM 1436 O O . TYR A 1 178 ? 18.625 -4.962 -26.951 1.00 69.75 178 TYR A O 1
ATOM 1444 N N . ARG A 1 179 ? 19.361 -6.901 -27.775 1.00 71.69 179 ARG A N 1
ATOM 1445 C CA . ARG A 1 179 ? 19.927 -7.413 -26.502 1.00 71.69 179 ARG A CA 1
ATOM 1446 C C . ARG A 1 179 ? 21.126 -6.606 -26.009 1.00 71.69 179 ARG A C 1
ATOM 1448 O O . ARG A 1 179 ? 21.390 -6.560 -24.807 1.00 71.69 179 ARG A O 1
ATOM 1455 N N . GLY A 1 180 ? 21.828 -5.985 -26.946 1.00 79.38 180 GLY A N 1
ATOM 1456 C CA . GLY A 1 180 ? 22.963 -5.113 -26.718 1.00 79.38 180 GLY A CA 1
ATOM 1457 C C . GLY A 1 180 ? 24.286 -5.844 -26.507 1.00 79.38 180 GLY A C 1
ATOM 1458 O O . GLY A 1 180 ? 24.339 -6.926 -25.918 1.00 79.38 180 GLY A O 1
ATOM 1459 N N . PHE A 1 181 ? 25.372 -5.215 -26.952 1.00 83.44 181 PHE A N 1
ATOM 1460 C CA . PHE A 1 181 ? 26.741 -5.662 -26.704 1.00 83.44 181 PHE A CA 1
ATOM 1461 C C . PHE A 1 181 ? 27.383 -4.881 -25.557 1.00 83.44 181 PHE A C 1
ATOM 1463 O O . PHE A 1 181 ? 27.007 -3.748 -25.253 1.00 83.44 181 PHE A O 1
ATOM 1470 N N . ASN A 1 182 ? 28.354 -5.512 -24.903 1.00 85.81 182 ASN A N 1
ATOM 1471 C CA . ASN A 1 182 ? 28.985 -4.977 -23.705 1.00 85.81 182 ASN A CA 1
ATOM 1472 C C . ASN A 1 182 ? 29.888 -3.773 -24.016 1.00 85.81 182 ASN A C 1
ATOM 1474 O O . ASN A 1 182 ? 30.656 -3.789 -24.976 1.00 85.81 182 ASN A O 1
ATOM 1478 N N . VAL A 1 183 ? 29.832 -2.769 -23.148 1.00 86.88 183 VAL A N 1
ATOM 1479 C CA . VAL A 1 183 ? 30.696 -1.589 -23.124 1.00 86.88 183 VAL A CA 1
ATOM 1480 C C . VAL A 1 183 ? 31.342 -1.538 -21.745 1.00 86.88 183 VAL A C 1
ATOM 1482 O O . VAL A 1 183 ? 30.640 -1.411 -20.740 1.00 86.88 183 VAL A O 1
ATOM 1485 N N . ASP A 1 184 ? 32.665 -1.688 -21.707 1.00 88.06 184 ASP A N 1
ATOM 1486 C CA . ASP A 1 184 ? 33.445 -1.709 -20.471 1.00 88.06 184 ASP A CA 1
ATOM 1487 C C . ASP A 1 184 ? 33.940 -0.302 -20.121 1.00 88.06 184 ASP A C 1
ATOM 1489 O O . ASP A 1 184 ? 34.728 0.317 -20.835 1.00 88.06 184 ASP A O 1
ATOM 1493 N N . CYS A 1 185 ? 33.441 0.195 -19.000 1.00 87.94 185 CYS A N 1
ATOM 1494 C CA . CYS A 1 185 ? 33.727 1.492 -18.417 1.00 87.94 185 CYS A CA 1
ATOM 1495 C C . CYS A 1 185 ? 34.586 1.393 -17.150 1.00 87.94 185 CYS A C 1
ATOM 1497 O O . CYS A 1 185 ? 34.634 2.340 -16.369 1.00 87.94 185 CYS A O 1
ATOM 1499 N N . SER A 1 186 ? 35.305 0.284 -16.942 1.00 85.94 186 SER A N 1
ATOM 1500 C CA . SER A 1 186 ? 36.198 0.110 -15.791 1.00 85.94 186 SER A CA 1
ATOM 1501 C C . SER A 1 186 ? 37.525 0.873 -15.899 1.00 85.94 186 SER A C 1
ATOM 1503 O O . SER A 1 186 ? 38.344 0.800 -14.981 1.00 85.94 186 SER A O 1
ATOM 1505 N N . SER A 1 187 ? 37.815 1.525 -17.030 1.00 83.31 187 SER A N 1
ATOM 1506 C CA . SER A 1 187 ? 39.109 2.180 -17.234 1.00 83.31 187 SER A CA 1
ATOM 1507 C C . SER A 1 187 ? 39.201 3.534 -16.529 1.00 83.31 187 SER A C 1
ATOM 1509 O O . SER A 1 187 ? 38.314 4.382 -16.632 1.00 83.31 187 SER A O 1
ATOM 1511 N N . ASN A 1 188 ? 40.351 3.765 -15.892 1.00 80.94 188 ASN A N 1
ATOM 1512 C CA . ASN A 1 188 ? 40.717 5.030 -15.249 1.00 80.94 188 ASN A CA 1
ATOM 1513 C C . ASN A 1 188 ? 41.362 6.036 -16.221 1.00 8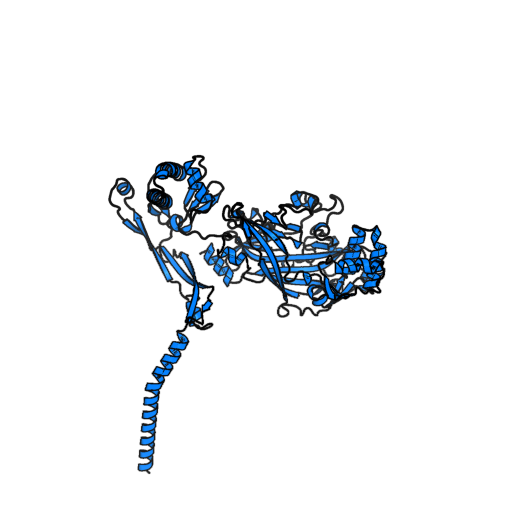0.94 188 ASN A C 1
ATOM 1515 O O . ASN A 1 188 ? 41.855 7.084 -15.799 1.00 80.94 188 ASN A O 1
ATOM 1519 N N . ASN A 1 189 ? 41.430 5.717 -17.517 1.00 90.62 189 ASN A N 1
ATOM 1520 C CA . ASN A 1 189 ? 41.917 6.649 -18.525 1.00 90.62 189 ASN A CA 1
ATOM 1521 C C . ASN A 1 189 ? 40.965 7.852 -18.627 1.00 90.62 189 ASN A C 1
ATOM 1523 O O . ASN A 1 189 ? 39.775 7.678 -18.874 1.00 90.62 189 ASN A O 1
ATOM 1527 N N . PHE A 1 190 ? 41.502 9.070 -18.516 1.00 84.88 190 PHE A N 1
ATOM 1528 C CA . PHE A 1 190 ? 40.716 10.310 -18.541 1.00 84.88 190 PHE A CA 1
ATOM 1529 C C . PHE A 1 190 ? 39.747 10.399 -19.733 1.00 84.88 190 PHE A C 1
ATOM 1531 O O . PHE A 1 190 ? 38.593 10.796 -19.572 1.00 84.88 190 PHE A O 1
ATOM 1538 N N . ALA A 1 191 ? 40.190 10.003 -20.927 1.00 82.69 191 ALA A N 1
ATOM 1539 C CA . ALA A 1 191 ? 39.358 10.025 -22.119 1.00 82.69 191 ALA A CA 1
ATOM 1540 C C . ALA A 1 191 ? 38.281 8.931 -22.119 1.00 82.69 191 ALA A C 1
ATOM 1542 O O . ALA A 1 191 ? 37.149 9.197 -22.526 1.00 82.69 191 ALA A O 1
ATOM 1543 N N . ALA A 1 192 ? 38.606 7.725 -21.642 1.00 85.31 192 ALA A N 1
ATOM 1544 C CA . ALA A 1 192 ? 37.634 6.643 -21.484 1.00 85.31 192 ALA A CA 1
ATOM 1545 C C . ALA A 1 192 ? 36.556 7.027 -20.462 1.00 85.31 192 ALA A C 1
ATOM 1547 O O . ALA A 1 192 ? 35.365 6.935 -20.750 1.00 85.31 192 ALA A O 1
ATOM 1548 N N . SER A 1 193 ? 36.962 7.567 -19.311 1.00 83.75 193 SER A N 1
ATOM 1549 C CA . SER A 1 193 ? 36.043 8.040 -18.276 1.00 83.75 193 SER A CA 1
ATOM 1550 C C . SER A 1 193 ? 35.136 9.164 -18.789 1.00 83.75 193 SER A C 1
ATOM 1552 O O . SER A 1 193 ? 33.946 9.168 -18.489 1.00 83.75 193 SER A O 1
ATOM 1554 N N . ALA A 1 194 ? 35.641 10.080 -19.624 1.00 80.69 194 ALA A N 1
ATOM 1555 C CA . ALA A 1 194 ? 34.822 11.129 -20.237 1.00 80.69 194 ALA A CA 1
ATOM 1556 C C . ALA A 1 194 ? 33.766 10.579 -21.220 1.00 80.69 194 ALA A C 1
ATOM 1558 O O . ALA A 1 194 ? 32.653 11.102 -21.290 1.00 80.69 194 ALA A O 1
ATOM 1559 N N . ILE A 1 195 ? 34.079 9.519 -21.972 1.00 79.69 195 ILE A N 1
ATOM 1560 C CA . ILE A 1 195 ? 33.106 8.844 -22.847 1.00 79.69 195 ILE A CA 1
ATOM 1561 C C . ILE A 1 195 ? 32.087 8.075 -22.004 1.00 79.69 195 ILE A C 1
ATOM 1563 O O . ILE A 1 195 ? 30.885 8.254 -22.190 1.00 79.69 195 ILE A O 1
ATOM 1567 N N . CYS A 1 196 ? 32.549 7.286 -21.036 1.00 84.44 196 CYS A N 1
ATOM 1568 C CA . CYS A 1 196 ? 31.702 6.516 -20.130 1.00 84.44 196 CYS A CA 1
ATOM 1569 C C . CYS A 1 196 ? 30.788 7.393 -19.275 1.00 84.44 196 CYS A C 1
ATOM 1571 O O . CYS A 1 196 ? 29.652 7.008 -19.009 1.00 84.44 196 CYS A O 1
ATOM 1573 N N . LEU A 1 197 ? 31.196 8.621 -18.944 1.00 79.00 197 LEU A N 1
ATOM 1574 C CA . LEU A 1 197 ? 30.319 9.597 -18.303 1.00 79.00 197 LEU A CA 1
ATOM 1575 C C . LEU A 1 197 ? 29.043 9.846 -19.123 1.00 79.00 197 LEU A C 1
ATOM 1577 O O . LEU A 1 197 ? 27.982 10.026 -18.539 1.00 79.00 197 LEU A O 1
ATOM 1581 N N . ASN A 1 198 ? 29.096 9.804 -20.459 1.00 71.62 198 ASN A N 1
ATOM 1582 C CA . ASN A 1 198 ? 27.901 9.951 -21.301 1.00 71.62 198 ASN A CA 1
ATOM 1583 C C . ASN A 1 198 ? 26.962 8.738 -21.212 1.00 71.62 198 ASN A C 1
ATOM 1585 O O . ASN A 1 198 ? 25.753 8.901 -21.358 1.00 71.62 198 ASN A O 1
ATOM 1589 N N . PHE A 1 199 ? 27.493 7.544 -20.942 1.00 71.62 199 PHE A N 1
ATOM 1590 C CA . PHE A 1 199 ? 26.683 6.366 -20.630 1.00 71.62 199 PHE A CA 1
ATOM 1591 C C . PHE A 1 199 ? 26.069 6.481 -19.227 1.00 71.62 199 PHE A C 1
ATOM 1593 O O . PHE A 1 199 ? 24.862 6.318 -19.086 1.00 71.62 199 PHE A O 1
ATOM 1600 N N . HIS A 1 200 ? 26.853 6.872 -18.216 1.00 71.25 200 HIS A N 1
ATOM 1601 C CA . HIS A 1 200 ? 26.368 7.082 -16.842 1.00 71.25 200 HIS A CA 1
ATOM 1602 C C . HIS A 1 200 ? 25.346 8.223 -16.708 1.00 71.25 200 HIS A C 1
ATOM 1604 O O . HIS A 1 200 ? 24.490 8.191 -15.832 1.00 71.25 200 HIS A O 1
ATOM 1610 N N . THR A 1 201 ? 25.425 9.241 -17.565 1.00 65.44 201 THR A N 1
ATOM 1611 C CA . THR A 1 201 ? 24.484 10.377 -17.584 1.00 65.44 201 THR A CA 1
ATOM 1612 C C . THR A 1 201 ? 23.279 10.151 -18.501 1.00 65.44 201 THR A C 1
ATOM 1614 O O . THR A 1 201 ? 22.464 11.056 -18.653 1.00 65.44 201 THR A O 1
ATOM 1617 N N . GLY A 1 202 ? 23.153 8.972 -19.127 1.00 57.84 202 GLY A N 1
ATOM 1618 C CA . GLY 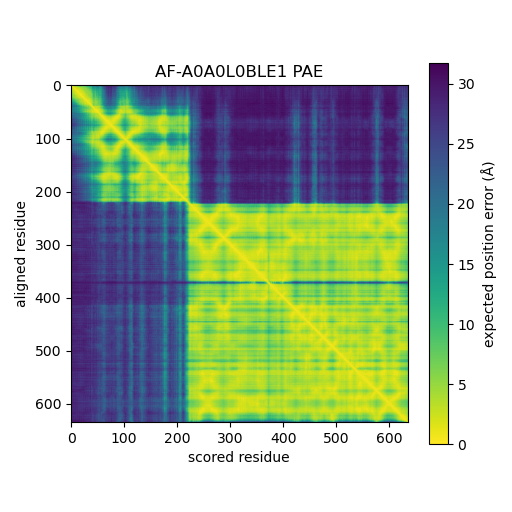A 1 202 ? 22.024 8.632 -20.004 1.00 57.84 202 GLY A CA 1
ATOM 1619 C C . GLY A 1 202 ? 22.012 9.366 -21.352 1.00 57.84 202 GLY A C 1
ATOM 1620 O O . GLY A 1 202 ? 21.015 9.337 -22.070 1.00 57.84 202 GLY A O 1
ATOM 1621 N N . ASN A 1 203 ? 23.117 10.016 -21.730 1.00 60.53 203 ASN A N 1
ATOM 1622 C CA . ASN A 1 203 ? 23.241 10.749 -22.993 1.00 60.53 203 ASN A CA 1
ATOM 1623 C C . ASN A 1 203 ? 23.439 9.824 -24.208 1.00 60.53 203 ASN A C 1
ATOM 1625 O O . ASN A 1 203 ? 23.229 10.244 -25.349 1.00 60.53 203 ASN A O 1
ATOM 1629 N N . VAL A 1 204 ? 23.834 8.565 -23.988 1.00 64.94 204 VAL A N 1
ATOM 1630 C CA . VAL A 1 204 ? 23.946 7.555 -25.048 1.00 64.94 204 VAL A CA 1
ATOM 1631 C C . VAL A 1 204 ? 22.647 6.759 -25.154 1.00 64.94 204 VAL A C 1
ATOM 1633 O O . VAL A 1 204 ? 22.406 5.824 -24.393 1.00 64.94 204 VAL A O 1
ATOM 1636 N N . LYS A 1 205 ? 21.819 7.115 -26.142 1.00 58.69 205 LYS A N 1
ATOM 1637 C CA . LYS A 1 205 ? 20.581 6.386 -26.459 1.00 58.69 205 LYS A CA 1
ATOM 1638 C C . LYS A 1 205 ? 20.879 4.915 -26.758 1.00 58.69 205 LYS A C 1
ATOM 1640 O O . LYS A 1 205 ? 21.758 4.638 -27.568 1.00 58.69 205 LYS A O 1
ATOM 1645 N N . GLY A 1 206 ? 20.141 4.003 -26.124 1.00 63.72 206 GLY A N 1
ATOM 1646 C CA . GLY A 1 206 ? 20.321 2.554 -26.274 1.00 63.72 206 GLY A CA 1
ATOM 1647 C C . GLY A 1 206 ? 21.359 1.924 -25.334 1.00 63.72 206 GLY A C 1
ATOM 1648 O O . GLY A 1 206 ? 21.518 0.703 -25.340 1.00 63.72 206 GLY A O 1
ATOM 1649 N N . GLY A 1 207 ? 22.049 2.727 -24.513 1.00 68.75 207 GLY A N 1
ATOM 1650 C CA . GLY A 1 207 ? 22.916 2.253 -23.434 1.00 68.75 207 GLY A CA 1
ATOM 1651 C C . GLY A 1 207 ? 22.125 1.941 -22.161 1.00 68.75 207 GLY A C 1
ATOM 1652 O O . GLY A 1 207 ? 21.440 2.805 -21.626 1.00 68.75 207 GLY A O 1
ATOM 1653 N N . VAL A 1 208 ? 22.246 0.717 -21.656 1.00 62.66 208 VAL A N 1
ATOM 1654 C CA . VAL A 1 208 ? 21.620 0.234 -20.420 1.00 62.66 208 VAL A CA 1
ATOM 1655 C C . VAL A 1 208 ? 22.717 -0.220 -19.471 1.00 62.66 208 VAL A C 1
ATOM 1657 O O . VAL A 1 208 ? 23.547 -1.052 -19.834 1.00 62.66 208 VAL A O 1
ATOM 1660 N N . GLN A 1 209 ? 22.746 0.310 -18.252 1.00 72.56 209 GLN A N 1
ATOM 1661 C CA . GLN A 1 209 ? 23.736 -0.115 -17.269 1.00 72.56 209 GLN A CA 1
ATOM 1662 C C . GLN A 1 209 ? 23.476 -1.568 -16.846 1.00 72.56 209 GLN A C 1
ATOM 1664 O O . GLN A 1 209 ? 22.367 -1.931 -16.460 1.00 72.56 209 GLN A O 1
ATOM 1669 N N . TYR A 1 210 ? 24.506 -2.410 -16.933 1.00 66.56 210 TYR A N 1
ATOM 1670 C CA . TYR A 1 210 ? 24.459 -3.818 -16.534 1.00 66.56 210 TYR A CA 1
ATOM 1671 C C . TYR A 1 210 ? 25.045 -4.022 -15.129 1.00 66.56 210 TYR A C 1
ATOM 1673 O O . TYR A 1 210 ? 24.509 -4.796 -14.333 1.00 66.56 210 TYR A O 1
ATOM 1681 N N . ASN A 1 211 ? 26.129 -3.310 -14.805 1.00 74.38 211 ASN A N 1
ATOM 1682 C CA . ASN A 1 211 ? 26.702 -3.207 -13.459 1.00 74.38 211 ASN A CA 1
ATOM 1683 C C . ASN A 1 211 ? 27.501 -1.891 -13.304 1.00 74.38 211 ASN A C 1
ATOM 1685 O O . ASN A 1 211 ? 27.450 -1.037 -14.186 1.00 74.38 211 ASN A O 1
ATOM 1689 N N . GLU A 1 212 ? 28.222 -1.707 -12.190 1.00 73.19 212 GLU A N 1
ATOM 1690 C CA . GLU A 1 212 ? 28.959 -0.465 -11.878 1.00 73.19 212 GLU A CA 1
ATOM 1691 C C . GLU A 1 212 ? 29.899 0.001 -12.995 1.00 73.19 212 GLU A C 1
ATOM 1693 O O . GLU A 1 212 ? 29.999 1.200 -13.239 1.00 73.19 212 GLU A O 1
ATOM 1698 N N . THR A 1 213 ? 30.540 -0.931 -13.702 1.00 79.38 213 THR A N 1
ATOM 1699 C CA . THR A 1 213 ? 31.531 -0.620 -14.737 1.00 79.38 213 THR A CA 1
ATOM 1700 C C . THR A 1 213 ? 31.129 -1.099 -16.126 1.00 79.38 213 THR A C 1
ATOM 1702 O O . THR A 1 213 ? 31.884 -0.890 -17.062 1.00 79.38 213 THR A O 1
ATOM 1705 N N . MET A 1 214 ? 29.974 -1.741 -16.304 1.00 82.56 214 MET A N 1
ATOM 1706 C CA . MET A 1 214 ? 29.573 -2.339 -17.581 1.00 82.56 214 MET A CA 1
ATOM 1707 C C . MET A 1 214 ? 28.213 -1.829 -18.030 1.00 82.56 214 MET A C 1
ATOM 1709 O O . MET A 1 214 ? 27.237 -1.870 -17.278 1.00 82.56 214 MET A O 1
ATOM 1713 N N . PHE A 1 215 ? 28.126 -1.469 -19.304 1.00 84.31 215 PHE A N 1
ATOM 1714 C CA . PHE A 1 215 ? 26.880 -1.156 -19.995 1.00 84.31 215 PHE A CA 1
ATOM 1715 C C . PHE A 1 215 ? 26.615 -2.176 -21.097 1.00 84.31 215 PHE A C 1
ATOM 1717 O O . PHE A 1 215 ? 27.535 -2.784 -21.636 1.00 84.31 215 PHE A O 1
ATOM 1724 N N . LYS A 1 216 ? 25.350 -2.345 -21.463 1.00 80.25 216 LYS A N 1
ATOM 1725 C CA . LYS A 1 216 ? 24.932 -2.971 -22.712 1.00 80.25 216 LYS A CA 1
ATOM 1726 C C . LYS A 1 216 ? 24.412 -1.896 -23.641 1.00 80.25 216 LYS A C 1
ATOM 1728 O O . LYS A 1 216 ? 23.533 -1.135 -23.259 1.00 80.25 216 LYS A O 1
ATOM 1733 N N . PHE A 1 217 ? 24.934 -1.837 -24.854 1.00 79.81 217 PHE A N 1
ATOM 1734 C CA . PHE A 1 217 ? 24.434 -0.936 -25.879 1.00 79.81 217 PHE A CA 1
ATOM 1735 C C . PHE A 1 217 ? 23.706 -1.719 -26.960 1.00 79.81 217 PHE A C 1
ATOM 1737 O O . PHE A 1 217 ? 24.304 -2.593 -27.582 1.00 79.81 217 PHE A O 1
ATOM 1744 N N . SER A 1 218 ? 22.450 -1.366 -27.216 1.00 71.75 218 SER A N 1
ATOM 1745 C CA . SER A 1 218 ? 21.683 -1.829 -28.373 1.00 71.75 218 SER A CA 1
ATOM 1746 C C . SER A 1 218 ? 21.168 -0.640 -29.174 1.00 71.75 218 SER A C 1
ATOM 1748 O O . SER A 1 218 ? 21.069 0.472 -28.661 1.00 71.75 218 SER A O 1
ATOM 1750 N N . LEU A 1 219 ? 20.808 -0.864 -30.434 1.00 64.31 219 LEU A N 1
ATOM 1751 C CA . LEU A 1 219 ? 20.231 0.199 -31.255 1.00 64.31 219 LEU A CA 1
ATOM 1752 C C . LEU A 1 219 ? 18.763 0.525 -30.891 1.00 64.31 219 LEU A C 1
ATOM 1754 O O . LEU A 1 219 ? 18.303 1.589 -31.304 1.00 64.31 219 LEU A O 1
ATOM 1758 N N . LEU A 1 220 ? 18.041 -0.336 -30.142 1.00 59.91 220 LEU A N 1
ATOM 1759 C CA . LEU A 1 220 ? 16.574 -0.251 -29.960 1.00 59.91 220 LEU A CA 1
ATOM 1760 C C . LEU A 1 220 ? 16.007 -0.503 -28.527 1.00 59.91 220 LEU A C 1
ATOM 1762 O O . LEU A 1 220 ? 14.797 -0.674 -28.403 1.00 59.91 220 LEU A O 1
ATOM 1766 N N . ALA A 1 221 ? 16.794 -0.535 -27.438 1.00 54.06 221 ALA A N 1
ATOM 1767 C CA . ALA A 1 221 ? 16.262 -0.791 -26.074 1.00 54.06 221 ALA A CA 1
ATOM 1768 C C . ALA A 1 221 ? 15.223 0.248 -25.565 1.00 54.06 221 ALA A C 1
ATOM 1770 O O . ALA A 1 221 ? 15.384 1.451 -25.777 1.00 54.06 221 ALA A O 1
ATOM 1771 N N . ALA A 1 222 ? 14.193 -0.222 -24.838 1.00 49.56 222 ALA A N 1
ATOM 1772 C CA . ALA A 1 222 ? 13.098 0.580 -24.267 1.00 49.56 222 ALA A CA 1
ATOM 1773 C C . ALA A 1 222 ? 13.473 1.269 -22.929 1.00 49.56 222 ALA A C 1
ATOM 1775 O O . ALA A 1 222 ? 14.029 0.638 -22.031 1.00 49.56 222 ALA A O 1
ATOM 1776 N N . GLU A 1 223 ? 13.157 2.563 -22.780 1.00 53.19 223 GLU A N 1
ATOM 1777 C CA . GLU A 1 223 ? 13.458 3.385 -21.589 1.00 53.19 223 GLU A CA 1
ATOM 1778 C C . GLU A 1 223 ? 12.464 3.100 -20.426 1.00 53.19 223 GLU A C 1
ATOM 1780 O O . GLU A 1 223 ? 11.351 3.621 -20.423 1.00 53.19 223 GLU A O 1
ATOM 1785 N N . ILE A 1 224 ? 12.850 2.306 -19.413 1.00 62.09 224 ILE A N 1
ATOM 1786 C CA . ILE A 1 224 ? 12.075 2.089 -18.164 1.00 62.09 224 ILE A CA 1
ATOM 1787 C C . ILE A 1 224 ? 12.626 3.009 -17.056 1.00 62.09 224 ILE A C 1
ATOM 1789 O O . ILE A 1 224 ? 13.422 2.586 -16.221 1.00 62.09 224 ILE A O 1
ATOM 1793 N N . ASN A 1 225 ? 12.276 4.298 -17.091 1.00 73.69 225 ASN A N 1
ATOM 1794 C CA . ASN A 1 225 ? 12.648 5.294 -16.074 1.00 73.69 225 ASN A CA 1
ATOM 1795 C C . ASN A 1 225 ? 11.575 6.396 -15.943 1.00 73.69 225 ASN A C 1
ATOM 1797 O O . ASN A 1 225 ? 10.708 6.542 -16.811 1.00 73.69 225 ASN A O 1
ATOM 1801 N N . LEU A 1 226 ? 11.641 7.194 -14.871 1.00 77.50 226 LEU A N 1
ATOM 1802 C CA . LEU A 1 226 ? 10.731 8.323 -14.617 1.00 77.50 226 LEU A CA 1
ATOM 1803 C C . LEU A 1 226 ? 11.218 9.623 -15.272 1.00 77.50 226 LEU A C 1
ATOM 1805 O O . LEU A 1 226 ? 11.207 10.692 -14.664 1.00 77.50 226 LEU A O 1
ATOM 1809 N N . LYS A 1 227 ? 11.675 9.543 -16.521 1.00 78.69 227 LYS A N 1
ATOM 1810 C CA . LYS A 1 227 ? 11.996 10.732 -17.310 1.00 78.69 227 LYS A CA 1
ATOM 1811 C C . LYS A 1 227 ? 10.720 11.534 -17.597 1.00 78.69 227 LYS A C 1
ATOM 1813 O O . LYS A 1 227 ? 9.704 10.929 -17.946 1.00 78.69 227 LYS A O 1
ATOM 1818 N N . PRO A 1 228 ? 10.761 12.876 -17.513 1.00 77.38 228 PRO A N 1
ATOM 1819 C CA . PRO A 1 228 ? 9.609 13.709 -17.834 1.00 77.38 228 PRO A CA 1
ATOM 1820 C C . PRO A 1 228 ? 9.006 13.356 -19.198 1.00 77.38 228 PRO A C 1
ATOM 1822 O O . PRO A 1 228 ? 9.734 13.199 -20.183 1.00 77.38 228 PRO A O 1
ATOM 1825 N N . ASN A 1 229 ? 7.677 13.245 -19.242 1.00 71.12 229 ASN A N 1
ATOM 1826 C CA . ASN A 1 229 ? 6.879 12.878 -20.419 1.00 71.12 229 ASN A CA 1
ATOM 1827 C C . ASN A 1 229 ? 7.073 11.441 -20.954 1.00 71.12 229 ASN A C 1
ATOM 1829 O O . ASN A 1 229 ? 6.591 11.144 -22.046 1.00 71.12 229 ASN A O 1
ATOM 1833 N N . SER A 1 230 ? 7.762 10.543 -20.238 1.00 66.62 230 SER A N 1
ATOM 1834 C CA . SER A 1 230 ? 7.809 9.123 -20.622 1.00 66.62 230 SER A CA 1
ATOM 1835 C C . SER A 1 230 ? 6.472 8.416 -20.343 1.00 66.62 230 SER A C 1
ATOM 1837 O O . SER A 1 230 ? 5.713 8.824 -19.466 1.00 66.62 230 SER A O 1
ATOM 1839 N N . GLU A 1 231 ? 6.188 7.320 -21.056 1.00 64.88 231 GLU A N 1
ATOM 1840 C CA . GLU A 1 231 ? 5.001 6.477 -20.804 1.00 64.88 231 GLU A CA 1
ATOM 1841 C C . GLU A 1 231 ? 4.984 5.971 -19.348 1.00 64.88 231 GLU A C 1
ATOM 1843 O O . GLU A 1 231 ? 3.979 6.082 -18.648 1.00 64.88 231 GLU A O 1
ATOM 1848 N N . THR A 1 232 ? 6.134 5.482 -18.869 1.00 70.31 232 THR A N 1
ATOM 1849 C CA . THR A 1 232 ? 6.326 5.026 -17.484 1.00 70.31 232 THR A CA 1
ATOM 1850 C C . THR A 1 232 ? 6.046 6.144 -16.485 1.00 70.31 232 THR A C 1
ATOM 1852 O O . THR A 1 232 ? 5.427 5.902 -15.451 1.00 70.31 232 THR A O 1
ATOM 1855 N N . ARG A 1 233 ? 6.463 7.379 -16.796 1.00 80.81 233 ARG A N 1
ATOM 1856 C CA . ARG A 1 233 ? 6.198 8.545 -15.958 1.00 80.81 233 ARG A CA 1
ATOM 1857 C C . ARG A 1 233 ? 4.703 8.827 -15.865 1.00 80.81 233 ARG A C 1
ATOM 1859 O O . ARG A 1 233 ? 4.199 8.927 -14.757 1.00 80.81 233 ARG A O 1
ATOM 1866 N N . GLN A 1 234 ? 3.988 8.874 -16.985 1.00 79.56 234 GLN A N 1
ATOM 1867 C CA . GLN A 1 234 ? 2.549 9.162 -16.995 1.00 79.56 234 GLN A CA 1
ATOM 1868 C C . GLN A 1 234 ? 1.735 8.133 -16.191 1.00 79.56 234 GLN A C 1
ATOM 1870 O O . GLN A 1 234 ? 0.893 8.519 -15.383 1.00 79.56 234 GLN A O 1
ATOM 1875 N N . MET A 1 235 ? 2.029 6.835 -16.350 1.00 75.06 235 MET A N 1
ATOM 1876 C CA . MET A 1 235 ? 1.371 5.768 -15.574 1.00 75.06 235 MET A CA 1
ATOM 1877 C C . MET A 1 235 ? 1.701 5.826 -14.077 1.00 75.06 235 MET A C 1
ATOM 1879 O O . MET A 1 235 ? 0.888 5.433 -13.245 1.00 75.06 235 MET A O 1
ATOM 1883 N N . TRP A 1 236 ? 2.901 6.288 -13.723 1.00 84.38 236 TRP A N 1
ATOM 1884 C CA . TRP A 1 236 ? 3.312 6.454 -12.331 1.00 84.38 236 TRP A CA 1
ATOM 1885 C C . TRP A 1 236 ? 2.694 7.698 -11.679 1.00 84.38 236 TRP A C 1
ATOM 1887 O O . TRP A 1 236 ? 2.363 7.655 -10.494 1.00 84.38 236 TRP A O 1
ATOM 1897 N N . GLU A 1 237 ? 2.525 8.791 -12.429 1.00 84.94 237 GLU A N 1
ATOM 1898 C CA . GLU A 1 237 ? 1.851 10.009 -11.957 1.00 84.94 237 GLU A CA 1
ATOM 1899 C C . GLU A 1 237 ? 0.364 9.756 -11.693 1.00 84.94 237 GLU A C 1
ATOM 1901 O O . GLU A 1 237 ? -0.173 10.196 -10.676 1.00 84.94 237 GLU A O 1
ATOM 1906 N N . LYS A 1 238 ? -0.294 9.021 -12.597 1.00 81.12 238 LYS A N 1
ATOM 1907 C CA . LYS A 1 238 ? -1.701 8.631 -12.484 1.00 81.12 238 LYS A CA 1
ATOM 1908 C C . LYS A 1 238 ? -1.841 7.148 -12.774 1.00 81.12 238 LYS A C 1
ATOM 1910 O O . LYS A 1 238 ? -1.749 6.725 -13.928 1.00 81.12 238 LYS A O 1
ATOM 1915 N N . PHE A 1 239 ? -2.087 6.370 -11.724 1.00 74.81 239 PHE A N 1
ATOM 1916 C CA . PHE A 1 239 ? -2.206 4.927 -11.864 1.00 74.81 239 PHE A CA 1
ATOM 1917 C C . PHE A 1 239 ? -3.414 4.587 -12.765 1.00 74.81 239 PHE A C 1
ATOM 1919 O O . PHE A 1 239 ? -4.513 5.092 -12.525 1.00 74.81 239 PHE A O 1
ATOM 1926 N N . PRO A 1 240 ? -3.240 3.785 -13.835 1.00 70.00 240 PRO A N 1
ATOM 1927 C CA . PRO A 1 240 ? -4.238 3.669 -14.905 1.00 70.00 240 PRO A CA 1
ATOM 1928 C C . PRO A 1 240 ? -5.449 2.796 -14.548 1.00 70.00 240 PRO A C 1
ATOM 1930 O O . PRO A 1 240 ? -6.399 2.718 -15.325 1.00 70.00 240 PRO A O 1
ATOM 1933 N N . ILE A 1 241 ? -5.411 2.116 -13.403 1.00 76.75 241 ILE A N 1
ATOM 1934 C CA . ILE A 1 241 ? -6.475 1.246 -12.901 1.00 76.75 241 ILE A CA 1
ATOM 1935 C C . ILE A 1 241 ? -6.723 1.539 -11.422 1.00 76.75 241 ILE A C 1
ATOM 1937 O O . ILE A 1 241 ? -5.777 1.885 -10.718 1.00 76.75 241 ILE A O 1
ATOM 1941 N N . PRO A 1 242 ? -7.955 1.376 -10.922 1.00 83.62 242 PRO A N 1
ATOM 1942 C CA . PRO A 1 242 ? -8.203 1.476 -9.494 1.00 83.62 242 PRO A CA 1
ATOM 1943 C C . PRO A 1 242 ? -7.634 0.263 -8.752 1.00 83.62 242 PRO A C 1
ATOM 1945 O O . PRO A 1 242 ? -7.605 -0.855 -9.272 1.00 83.62 242 PRO A O 1
ATOM 1948 N N . VAL A 1 243 ? -7.246 0.479 -7.499 1.00 88.06 243 VAL A N 1
ATOM 1949 C CA . VAL A 1 243 ? -7.029 -0.592 -6.524 1.00 88.06 243 VAL A CA 1
ATOM 1950 C C . VAL A 1 243 ? -8.383 -0.956 -5.921 1.00 88.06 243 VAL A C 1
ATOM 1952 O O . VAL A 1 243 ? -9.140 -0.080 -5.507 1.00 88.06 243 VAL A O 1
ATOM 1955 N N . MET A 1 244 ? -8.722 -2.243 -5.871 1.00 92.44 244 MET A N 1
ATOM 1956 C CA . MET A 1 244 ? -9.931 -2.687 -5.181 1.00 92.44 244 MET A CA 1
ATOM 1957 C C . MET A 1 244 ? -9.659 -2.695 -3.678 1.00 92.44 244 MET A C 1
ATOM 1959 O O . MET A 1 244 ? -8.913 -3.541 -3.190 1.00 92.44 244 MET A O 1
ATOM 1963 N N . PHE A 1 245 ? -10.265 -1.753 -2.958 1.00 95.69 245 PHE A N 1
ATOM 1964 C CA . PHE A 1 245 ? -10.121 -1.591 -1.516 1.00 95.69 245 PHE A CA 1
ATOM 1965 C C . PHE A 1 245 ? -11.357 -2.135 -0.797 1.00 95.69 245 PHE A C 1
ATOM 1967 O O . PHE A 1 245 ? -12.451 -1.582 -0.911 1.00 95.69 245 PHE A O 1
ATOM 1974 N N . SER A 1 246 ? -11.209 -3.236 -0.066 1.00 98.06 246 SER A N 1
ATOM 1975 C CA . SER A 1 246 ? -12.316 -3.894 0.640 1.00 98.06 246 SER A CA 1
ATOM 1976 C C . SER A 1 246 ? -12.131 -3.817 2.147 1.00 98.06 246 SER A C 1
ATOM 1978 O O . SER A 1 246 ? -11.052 -4.123 2.638 1.00 98.06 246 SER A O 1
ATOM 1980 N N . ILE A 1 247 ? -13.185 -3.471 2.890 1.00 98.56 247 ILE A N 1
ATOM 1981 C CA . ILE A 1 247 ? -13.186 -3.456 4.361 1.00 98.56 247 ILE A CA 1
ATOM 1982 C C . ILE A 1 247 ? -14.098 -4.567 4.892 1.00 98.56 247 ILE A C 1
ATOM 1984 O O . ILE A 1 247 ? -15.227 -4.738 4.428 1.00 98.56 247 ILE A O 1
ATOM 1988 N N . TYR A 1 248 ? -13.627 -5.281 5.909 1.00 98.62 248 TYR A N 1
ATOM 1989 C CA . TYR A 1 248 ? -14.352 -6.325 6.627 1.00 98.62 248 TYR A CA 1
ATOM 1990 C C . TYR A 1 248 ? -14.330 -6.006 8.121 1.00 98.62 248 TYR A C 1
ATOM 1992 O O . TYR A 1 248 ? -13.266 -5.891 8.721 1.00 98.62 248 TYR A O 1
ATOM 2000 N N . VAL A 1 249 ? -15.498 -5.851 8.740 1.00 98.69 249 VAL A N 1
ATOM 2001 C CA . VAL A 1 249 ? -15.622 -5.442 10.147 1.00 98.69 249 VAL A CA 1
ATOM 2002 C C . VAL A 1 249 ? -15.914 -6.645 11.033 1.00 98.69 249 VAL A C 1
ATOM 2004 O O . VAL A 1 249 ? -16.809 -7.440 10.739 1.00 98.69 249 VAL A O 1
ATOM 2007 N N . PHE A 1 250 ? -15.222 -6.754 12.165 1.00 98.62 250 PHE A N 1
ATOM 2008 C CA . PHE A 1 250 ? -15.535 -7.734 13.201 1.00 98.62 250 PHE A CA 1
ATOM 2009 C C . PHE A 1 250 ? -16.662 -7.215 14.095 1.00 98.62 250 PHE A C 1
ATOM 2011 O O . PHE A 1 250 ? -16.441 -6.570 15.115 1.00 98.62 250 PHE A O 1
ATOM 2018 N N . ASN A 1 251 ? -17.901 -7.506 13.701 1.00 98.06 251 ASN A N 1
ATOM 2019 C CA . ASN A 1 251 ? -19.090 -7.077 14.424 1.00 98.06 251 ASN A CA 1
ATOM 2020 C C . ASN A 1 251 ? -19.209 -7.813 15.769 1.00 98.06 251 ASN A C 1
ATOM 2022 O O . ASN A 1 251 ? -19.246 -9.047 15.806 1.00 98.06 251 ASN A O 1
ATOM 2026 N N . ILE A 1 252 ? -19.309 -7.068 16.869 1.00 98.50 252 ILE A N 1
ATOM 2027 C CA . ILE A 1 252 ? -19.440 -7.623 18.219 1.00 98.50 252 ILE A CA 1
ATOM 2028 C C . ILE A 1 252 ? -20.898 -7.993 18.484 1.00 98.50 252 ILE A C 1
ATOM 2030 O O . ILE A 1 252 ? -21.792 -7.151 18.482 1.00 98.50 252 ILE A O 1
ATOM 2034 N N . THR A 1 253 ? -21.140 -9.274 18.753 1.00 98.44 253 THR A N 1
ATOM 2035 C CA . THR A 1 253 ? -22.499 -9.823 18.914 1.00 98.44 253 THR A CA 1
ATOM 2036 C C . THR A 1 253 ? -22.990 -9.870 20.363 1.00 98.44 253 THR A C 1
ATOM 2038 O O . THR A 1 253 ? -24.179 -10.080 20.592 1.00 98.44 253 THR A O 1
ATOM 2041 N N . ASN A 1 254 ? -22.102 -9.660 21.340 1.00 98.19 254 ASN A N 1
ATOM 2042 C CA . ASN A 1 254 ? -22.401 -9.681 22.776 1.00 98.19 254 ASN A CA 1
ATOM 2043 C C . ASN A 1 254 ? -21.829 -8.463 23.545 1.00 98.19 254 ASN A C 1
ATOM 2045 O O . ASN A 1 254 ? -21.201 -8.653 24.589 1.00 98.19 254 ASN A O 1
ATOM 2049 N N . PRO A 1 255 ? -22.021 -7.214 23.074 1.00 97.50 255 PRO A N 1
ATOM 2050 C CA . PRO A 1 255 ? -21.349 -6.040 23.641 1.00 97.50 255 PRO A CA 1
ATOM 2051 C C . PRO A 1 255 ? -21.622 -5.854 25.142 1.00 97.50 255 PRO A C 1
ATOM 2053 O O . PRO A 1 255 ? -20.684 -5.612 25.893 1.00 97.50 255 PRO A O 1
ATOM 2056 N N . GLN A 1 256 ? -22.857 -6.070 25.617 1.00 96.88 256 GLN A N 1
ATOM 2057 C CA . GLN A 1 256 ? -23.191 -5.913 27.043 1.00 96.88 256 GLN A CA 1
ATOM 2058 C C . GLN A 1 256 ? -22.484 -6.938 27.942 1.00 96.88 256 GLN A C 1
ATOM 2060 O O . GLN A 1 256 ? -22.139 -6.636 29.085 1.00 96.88 256 GLN A O 1
ATOM 2065 N N . ASP A 1 257 ? -22.259 -8.157 27.447 1.00 98.00 257 ASP A N 1
ATOM 2066 C CA . ASP A 1 257 ? -21.517 -9.169 28.199 1.00 98.00 257 ASP A CA 1
ATOM 2067 C C . ASP A 1 257 ? -20.034 -8.780 28.276 1.00 98.00 257 ASP A C 1
ATOM 2069 O O . ASP A 1 257 ? -19.406 -8.923 29.328 1.00 98.00 257 ASP A O 1
ATOM 2073 N N . VAL A 1 258 ? -19.476 -8.251 27.179 1.00 97.69 258 VAL A N 1
ATOM 2074 C CA . VAL A 1 258 ? -18.079 -7.790 27.110 1.00 97.69 258 VAL A CA 1
ATOM 2075 C C . VAL A 1 258 ? -17.831 -6.632 28.075 1.00 97.69 258 VAL A C 1
ATOM 2077 O O . VAL A 1 258 ? -16.844 -6.665 28.806 1.00 97.69 258 VAL A O 1
ATOM 2080 N N . GLU A 1 259 ? -18.758 -5.674 28.174 1.00 96.62 259 GLU A N 1
ATOM 2081 C CA . GLU A 1 259 ? -18.713 -4.591 29.176 1.00 96.62 259 GLU A CA 1
ATOM 2082 C C . GLU A 1 259 ? -18.706 -5.099 30.617 1.00 96.62 259 GLU A C 1
ATOM 2084 O O . GLU A 1 259 ? -18.318 -4.370 31.519 1.00 96.62 259 GLU A O 1
ATOM 2089 N N . ASN A 1 260 ? -19.120 -6.344 30.855 1.00 96.69 260 ASN A N 1
ATOM 2090 C CA . ASN A 1 260 ? -19.083 -6.991 32.164 1.00 96.69 260 ASN A CA 1
ATOM 2091 C C . ASN A 1 260 ? -17.948 -8.024 32.287 1.00 96.69 260 ASN A C 1
ATOM 2093 O O . ASN A 1 260 ? -17.956 -8.855 33.198 1.00 96.69 260 ASN A O 1
ATOM 2097 N N . GLY A 1 261 ? -16.960 -7.968 31.391 1.00 95.81 261 GLY A N 1
ATOM 2098 C CA . GLY A 1 261 ? -15.764 -8.803 31.420 1.00 95.81 261 GLY A CA 1
ATOM 2099 C C . GLY A 1 261 ? -15.939 -10.182 30.779 1.00 95.81 261 GLY A C 1
ATOM 2100 O O . GLY A 1 261 ? -15.135 -11.085 31.037 1.00 95.81 261 GLY A O 1
ATOM 2101 N N . ALA A 1 262 ? -16.975 -10.402 29.968 1.00 97.62 262 ALA A N 1
ATOM 2102 C CA . ALA A 1 262 ? -17.072 -11.611 29.156 1.00 97.62 262 ALA A CA 1
ATOM 2103 C C . ALA A 1 262 ? -16.133 -11.560 27.941 1.00 97.62 262 ALA A C 1
ATOM 2105 O O . ALA A 1 262 ? -15.611 -10.514 27.561 1.00 97.62 262 ALA A O 1
ATOM 2106 N N . LYS A 1 263 ? -15.929 -12.724 27.321 1.00 97.56 263 LYS A N 1
ATOM 2107 C CA . LYS A 1 263 ? -15.152 -12.855 26.088 1.00 97.56 263 LYS A CA 1
ATOM 2108 C C . LYS A 1 263 ? -15.925 -12.259 24.894 1.00 97.56 263 LYS A C 1
ATOM 2110 O O . LYS A 1 263 ? -17.117 -12.564 24.766 1.00 97.56 263 LYS A O 1
ATOM 2115 N N . PRO A 1 264 ? -15.296 -11.454 24.016 1.00 98.19 264 PRO A N 1
ATOM 2116 C CA . PRO A 1 264 ? -15.948 -10.945 22.810 1.00 98.19 264 PRO A CA 1
ATOM 2117 C C . PRO A 1 264 ? -16.282 -12.053 21.809 1.00 98.19 264 PRO A C 1
ATOM 2119 O O . PRO A 1 264 ? -15.445 -12.904 21.510 1.00 98.19 264 PRO A O 1
ATOM 2122 N N . LYS A 1 265 ? -17.499 -12.010 21.260 1.00 98.62 265 LYS A N 1
ATOM 2123 C CA . LYS A 1 265 ? -17.967 -12.870 20.168 1.00 98.62 265 LYS A CA 1
ATOM 2124 C C . LYS A 1 265 ? -18.104 -12.055 18.897 1.00 98.62 265 LYS A C 1
ATOM 2126 O O . LYS A 1 265 ? -18.998 -11.209 18.785 1.00 98.62 265 LYS A O 1
ATOM 2131 N N . LEU A 1 266 ? -17.232 -12.335 17.943 1.00 98.50 266 LEU A N 1
ATOM 2132 C CA . LEU A 1 266 ? -17.080 -11.588 16.709 1.00 98.50 266 LEU A CA 1
ATOM 2133 C C . LEU A 1 266 ? -17.787 -12.300 15.557 1.00 98.50 266 LEU A C 1
ATOM 2135 O O . LEU A 1 266 ? -17.738 -13.524 15.424 1.00 98.50 266 LEU A O 1
ATOM 2139 N N . LYS A 1 267 ? -18.423 -11.515 14.693 1.00 98.31 267 LYS A N 1
ATOM 2140 C CA . LYS A 1 267 ? -18.951 -11.960 13.408 1.00 98.31 267 LYS A CA 1
ATOM 2141 C C . LYS A 1 267 ? -18.454 -11.020 12.319 1.00 98.31 267 LYS A C 1
ATOM 2143 O O . LYS A 1 267 ? -18.785 -9.839 12.325 1.00 98.31 267 LYS A O 1
ATOM 2148 N N . GLU A 1 268 ? -17.698 -11.548 11.368 1.00 98.31 268 GLU A N 1
ATOM 2149 C CA . GLU A 1 268 ? -17.259 -10.767 10.214 1.00 98.31 268 GLU A CA 1
ATOM 2150 C C . GLU A 1 268 ? -18.465 -10.268 9.394 1.00 98.31 268 GLU A C 1
ATOM 2152 O O . GLU A 1 268 ? -19.397 -11.023 9.103 1.00 98.31 268 GLU A O 1
ATOM 2157 N N . THR A 1 269 ? -18.450 -8.978 9.057 1.00 98.38 269 THR A N 1
ATOM 2158 C CA . THR A 1 269 ? -19.417 -8.298 8.187 1.00 98.38 269 THR A CA 1
ATOM 2159 C C . THR A 1 269 ? -18.649 -7.583 7.078 1.00 98.38 269 THR A C 1
ATOM 2161 O O . THR A 1 269 ? -17.861 -6.684 7.361 1.00 98.38 269 THR A O 1
ATOM 2164 N N . GLY A 1 270 ? -18.868 -7.977 5.826 1.00 96.50 270 GLY A N 1
ATOM 2165 C CA . GLY A 1 270 ? -18.188 -7.423 4.655 1.00 96.50 270 GLY A CA 1
ATOM 2166 C C . GLY A 1 270 ? -18.351 -8.327 3.423 1.00 96.50 270 GLY A C 1
ATOM 2167 O O . GLY A 1 270 ? -19.058 -9.338 3.508 1.00 96.50 270 GLY A O 1
ATOM 2168 N N . PRO A 1 271 ? -17.704 -7.990 2.294 1.00 98.00 271 PRO A N 1
ATOM 2169 C CA . PRO A 1 271 ? -16.879 -6.795 2.103 1.00 98.00 271 PRO A CA 1
ATOM 2170 C C . PRO A 1 271 ? -17.705 -5.522 1.876 1.00 98.00 271 PRO A C 1
ATOM 2172 O O . PRO A 1 271 ? -18.740 -5.547 1.210 1.00 98.00 271 PRO A O 1
ATOM 2175 N N . PHE A 1 272 ? -17.199 -4.393 2.367 1.00 98.50 272 PHE A N 1
ATOM 2176 C CA . PHE A 1 272 ? -17.560 -3.058 1.887 1.00 98.50 272 PHE A CA 1
ATOM 2177 C C . PHE A 1 272 ? -16.500 -2.619 0.880 1.00 98.50 272 PHE A C 1
ATOM 2179 O O . PHE A 1 272 ? -15.337 -2.473 1.250 1.00 98.50 272 PHE A O 1
ATOM 2186 N N . VAL A 1 273 ? -16.885 -2.469 -0.386 1.00 97.88 273 VAL A N 1
ATOM 2187 C CA . VAL A 1 273 ? -15.937 -2.366 -1.505 1.00 97.88 273 VAL A CA 1
ATOM 2188 C C . VAL A 1 273 ? -15.839 -0.933 -2.015 1.00 97.88 273 VAL A C 1
ATOM 2190 O O . VAL A 1 273 ? -16.853 -0.264 -2.214 1.00 97.88 273 VAL A O 1
ATOM 2193 N N . PHE A 1 274 ? -14.615 -0.482 -2.263 1.00 96.56 274 PHE A N 1
ATOM 2194 C CA . PHE A 1 274 ? -14.272 0.815 -2.825 1.00 96.56 274 PHE A CA 1
ATOM 2195 C C . PHE A 1 274 ? -13.287 0.628 -3.981 1.00 96.56 274 PHE A C 1
ATOM 2197 O O . PHE A 1 274 ? -12.456 -0.278 -3.967 1.00 96.56 274 PHE A O 1
ATOM 2204 N N . GLU A 1 275 ? -13.356 1.508 -4.970 1.00 93.38 275 GLU A N 1
ATOM 2205 C CA . GLU A 1 275 ? -12.208 1.786 -5.826 1.00 93.38 275 GLU A CA 1
ATOM 2206 C C . GLU A 1 275 ? -11.331 2.820 -5.133 1.00 93.38 275 GLU A C 1
ATOM 2208 O O . GLU A 1 275 ? -11.802 3.905 -4.790 1.00 93.38 275 GLU A O 1
ATOM 2213 N N . GLU A 1 276 ? -10.062 2.497 -4.943 1.00 89.00 276 GLU A N 1
ATOM 2214 C CA . GLU A 1 276 ? -9.043 3.426 -4.487 1.00 89.00 276 GLU A CA 1
ATOM 2215 C C . GLU A 1 276 ? -8.207 3.885 -5.688 1.00 89.00 276 GLU A C 1
ATOM 2217 O O . GLU A 1 276 ? -7.542 3.097 -6.364 1.00 89.00 276 GLU A O 1
ATOM 2222 N N . TRP A 1 277 ? -8.245 5.186 -5.948 1.00 84.50 277 TRP A N 1
ATOM 2223 C CA . TRP A 1 277 ? -7.450 5.850 -6.971 1.00 84.50 277 TRP A CA 1
ATOM 2224 C C . TRP A 1 277 ? -6.275 6.566 -6.316 1.00 84.50 277 TRP A C 1
ATOM 2226 O O . TRP A 1 277 ? -6.483 7.389 -5.423 1.00 84.50 277 TRP A O 1
ATOM 2236 N N . LYS A 1 278 ? -5.057 6.258 -6.775 1.00 82.44 278 LYS A N 1
ATOM 2237 C CA . LYS A 1 278 ? -3.809 6.876 -6.310 1.00 82.44 278 LYS A CA 1
ATOM 2238 C C . LYS A 1 278 ? -3.256 7.782 -7.405 1.00 82.44 278 LYS A C 1
ATOM 2240 O O . LYS A 1 278 ? -3.005 7.322 -8.523 1.00 82.44 278 LYS A O 1
ATOM 2245 N N . ASP A 1 279 ? -3.067 9.056 -7.088 1.00 86.00 279 ASP A N 1
ATOM 2246 C CA . ASP A 1 279 ? -2.489 10.037 -8.002 1.00 86.00 279 ASP A CA 1
ATOM 2247 C C . ASP A 1 279 ? -1.443 10.914 -7.310 1.00 86.00 279 ASP A C 1
ATOM 2249 O O . ASP A 1 279 ? -1.431 11.058 -6.086 1.00 86.00 279 ASP A O 1
ATOM 2253 N N . LYS A 1 280 ? -0.528 11.460 -8.111 1.00 91.38 280 LYS A N 1
ATOM 2254 C CA . LYS A 1 280 ? 0.579 12.297 -7.651 1.00 91.38 280 LYS A CA 1
ATOM 2255 C C . LYS A 1 280 ? 0.394 13.722 -8.152 1.00 91.38 280 LYS A C 1
ATOM 2257 O O . LYS A 1 280 ? 0.117 13.938 -9.333 1.00 91.38 280 LYS A O 1
ATOM 2262 N N . TYR A 1 281 ? 0.577 14.694 -7.268 1.00 90.44 281 TYR A N 1
ATOM 2263 C CA . TYR A 1 281 ? 0.461 16.115 -7.590 1.00 90.44 281 TYR A CA 1
ATOM 2264 C C . TYR A 1 281 ? 1.633 16.919 -7.011 1.00 90.44 281 TYR A C 1
ATOM 2266 O O . T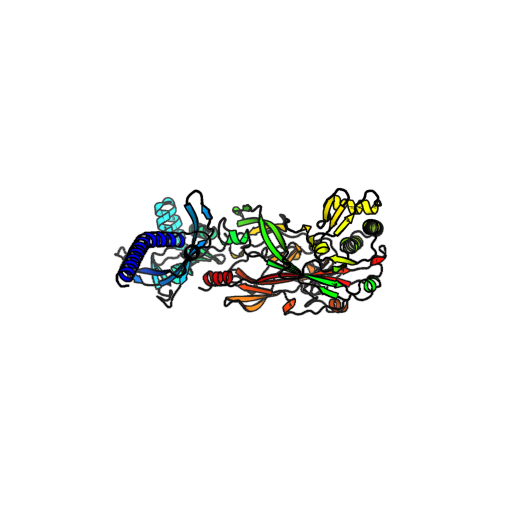YR A 1 281 ? 2.489 16.365 -6.322 1.00 90.44 281 TYR A O 1
ATOM 2274 N N . ASP A 1 282 ? 1.729 18.202 -7.375 1.00 95.12 282 ASP A N 1
ATOM 2275 C CA . ASP A 1 282 ? 2.842 19.096 -7.005 1.00 95.12 282 ASP A CA 1
ATOM 2276 C C . ASP A 1 282 ? 4.231 18.508 -7.301 1.00 95.12 282 ASP A C 1
ATOM 2278 O O . ASP A 1 282 ? 5.175 18.601 -6.511 1.00 95.12 282 ASP A O 1
ATOM 2282 N N . ILE A 1 283 ? 4.325 17.887 -8.477 1.00 94.75 283 ILE A N 1
ATOM 2283 C CA . ILE A 1 283 ? 5.486 17.135 -8.932 1.00 94.75 283 ILE A CA 1
ATOM 2284 C C . ILE A 1 283 ? 6.632 18.082 -9.304 1.00 94.75 283 ILE A C 1
ATOM 2286 O O . ILE A 1 283 ? 6.456 18.986 -10.125 1.00 94.75 283 ILE A O 1
ATOM 2290 N N . ALA A 1 284 ? 7.820 17.836 -8.756 1.00 95.06 284 ALA A N 1
ATOM 2291 C CA . ALA A 1 284 ? 9.027 18.611 -9.027 1.00 95.06 284 ALA A CA 1
ATOM 2292 C C . ALA A 1 284 ? 10.232 17.700 -9.313 1.00 95.06 284 ALA A C 1
ATOM 2294 O O . ALA A 1 284 ? 10.578 16.831 -8.519 1.00 95.06 284 ALA A O 1
ATOM 2295 N N . ASP A 1 285 ? 10.891 17.900 -10.456 1.00 92.00 285 ASP A N 1
ATOM 2296 C CA . ASP A 1 285 ? 12.090 17.153 -10.849 1.00 92.00 285 ASP A CA 1
ATOM 2297 C C . ASP A 1 285 ? 13.375 17.795 -10.305 1.00 92.00 285 ASP A C 1
ATOM 2299 O O . ASP A 1 285 ? 13.670 18.952 -10.601 1.00 92.00 285 ASP A O 1
ATOM 2303 N N . ILE A 1 286 ? 14.196 17.005 -9.609 1.00 90.88 286 ILE A N 1
ATOM 2304 C CA . ILE A 1 286 ? 15.490 17.412 -9.042 1.00 90.88 286 ILE A CA 1
ATOM 2305 C C . ILE A 1 286 ? 16.589 16.716 -9.842 1.00 90.88 286 ILE A C 1
ATOM 2307 O O . ILE A 1 286 ? 16.979 15.567 -9.597 1.00 90.88 286 ILE A O 1
ATOM 2311 N N . SER A 1 287 ? 17.050 17.388 -10.896 1.00 81.88 287 SER A N 1
ATOM 2312 C CA . SER A 1 287 ? 17.850 16.728 -11.931 1.00 81.88 287 SER A CA 1
ATOM 2313 C C . SER A 1 287 ? 19.264 16.366 -11.480 1.00 81.88 287 SER A C 1
ATOM 2315 O O . SER A 1 287 ? 19.787 15.315 -11.859 1.00 81.88 287 SER A O 1
ATOM 2317 N N . GLU A 1 288 ? 19.860 17.210 -10.648 1.00 84.88 288 GLU A N 1
ATOM 2318 C CA . GLU A 1 288 ? 21.168 17.041 -10.023 1.00 84.88 288 GLU A CA 1
ATOM 2319 C C . GLU A 1 288 ? 21.249 15.777 -9.161 1.00 84.88 288 GLU A C 1
ATOM 2321 O O . GLU A 1 288 ? 22.265 15.080 -9.209 1.00 84.88 288 GLU A O 1
ATOM 2326 N N . GLU A 1 289 ? 20.163 15.411 -8.484 1.00 85.50 289 GLU A N 1
ATOM 2327 C CA . GLU A 1 289 ? 20.088 14.257 -7.578 1.00 85.50 289 GLU A CA 1
ATOM 2328 C C . GLU A 1 289 ? 19.510 13.003 -8.242 1.00 85.50 289 GLU A C 1
ATOM 2330 O O . GLU A 1 289 ? 19.605 11.908 -7.704 1.00 85.50 289 GLU A O 1
ATOM 2335 N N . ASP A 1 290 ? 18.991 13.129 -9.463 1.00 84.38 290 ASP A N 1
ATOM 2336 C CA . ASP A 1 290 ? 18.184 12.091 -10.103 1.00 84.38 290 ASP A CA 1
ATOM 2337 C C . ASP A 1 290 ? 16.945 11.675 -9.300 1.00 84.38 290 ASP A C 1
ATOM 2339 O O . ASP A 1 290 ? 16.599 10.493 -9.206 1.00 84.38 290 ASP A O 1
ATOM 2343 N N . ALA A 1 291 ? 16.267 12.681 -8.754 1.00 93.38 291 ALA A N 1
ATOM 2344 C CA . ALA A 1 291 ? 15.096 12.525 -7.914 1.00 93.38 291 ALA A CA 1
ATOM 2345 C C . ALA A 1 291 ? 13.886 13.291 -8.464 1.00 93.38 291 ALA A C 1
ATOM 2347 O O . ALA A 1 291 ? 14.005 14.193 -9.296 1.00 93.38 291 ALA A O 1
ATOM 2348 N N . VAL A 1 292 ? 12.709 12.894 -8.003 1.00 95.25 292 VAL A N 1
ATOM 2349 C CA . VAL A 1 292 ? 11.444 13.596 -8.191 1.00 95.25 292 VAL A CA 1
ATOM 2350 C C . VAL A 1 292 ? 10.741 13.679 -6.845 1.00 95.25 292 VAL A C 1
ATOM 2352 O O . VAL A 1 292 ? 10.640 12.679 -6.135 1.00 95.25 292 VAL A O 1
ATOM 2355 N N . GLU A 1 293 ? 10.220 14.855 -6.528 1.00 97.62 293 GLU A N 1
ATOM 2356 C CA . GLU A 1 293 ? 9.312 15.057 -5.411 1.00 97.62 293 GLU A CA 1
ATOM 2357 C C . GLU A 1 293 ? 7.862 15.148 -5.862 1.00 97.62 293 GLU A C 1
ATOM 2359 O O . GLU A 1 293 ? 7.586 15.625 -6.962 1.00 97.62 293 GLU A O 1
ATOM 2364 N N . PHE A 1 294 ? 6.939 14.721 -5.009 1.00 95.94 294 PHE A N 1
ATOM 2365 C CA . PHE A 1 294 ? 5.503 14.821 -5.247 1.00 95.94 294 PHE A CA 1
ATOM 2366 C C . PHE A 1 294 ? 4.717 14.637 -3.949 1.00 95.94 294 PHE A C 1
ATOM 2368 O O . PHE A 1 294 ? 5.215 14.074 -2.975 1.00 95.94 294 PHE A O 1
ATOM 2375 N N . ASN A 1 295 ? 3.462 15.059 -3.968 1.00 95.00 295 ASN A N 1
ATOM 2376 C CA . ASN A 1 295 ? 2.471 14.727 -2.957 1.00 95.00 295 ASN A CA 1
ATOM 2377 C C . ASN A 1 295 ? 1.608 13.561 -3.443 1.00 95.00 295 ASN A C 1
ATOM 2379 O O . ASN A 1 295 ? 1.177 13.545 -4.601 1.00 95.00 295 ASN A O 1
ATOM 2383 N N . MET A 1 296 ? 1.373 12.574 -2.579 1.00 90.62 296 MET A N 1
ATOM 2384 C CA . MET A 1 296 ? 0.472 11.457 -2.875 1.00 90.62 296 MET A CA 1
ATOM 2385 C C . MET A 1 296 ? -0.957 11.823 -2.473 1.00 90.62 296 MET A C 1
ATOM 2387 O O . MET A 1 296 ? -1.170 12.409 -1.414 1.00 90.62 296 MET A O 1
ATOM 2391 N N . ARG A 1 297 ? -1.947 11.441 -3.279 1.00 88.69 297 ARG A N 1
ATOM 2392 C CA . ARG A 1 297 ? -3.367 11.557 -2.937 1.00 88.69 297 ARG A CA 1
ATOM 2393 C C . ARG A 1 297 ? -4.096 10.247 -3.199 1.00 88.69 297 ARG A C 1
ATOM 2395 O O . ARG A 1 297 ? -3.971 9.674 -4.280 1.00 88.69 297 ARG A O 1
ATOM 2402 N N . ASN A 1 298 ? -4.921 9.841 -2.234 1.00 87.38 298 ASN A N 1
ATOM 2403 C CA . ASN A 1 298 ? -5.786 8.666 -2.341 1.00 87.38 298 ASN A CA 1
ATOM 2404 C C . ASN A 1 298 ? -7.256 9.099 -2.381 1.00 87.38 298 ASN A C 1
ATOM 2406 O O . ASN A 1 298 ? -7.705 9.892 -1.554 1.00 87.38 298 ASN A O 1
ATOM 2410 N N . THR A 1 299 ? -8.021 8.579 -3.338 1.00 89.12 299 THR A N 1
ATOM 2411 C CA . THR A 1 299 ? -9.462 8.842 -3.472 1.00 89.12 299 THR A CA 1
ATOM 2412 C C . THR A 1 299 ? -10.237 7.533 -3.433 1.00 89.12 299 THR A C 1
ATOM 2414 O O . THR A 1 299 ? -9.990 6.651 -4.249 1.00 89.12 299 THR A O 1
ATOM 2417 N N . PHE A 1 300 ? -11.210 7.430 -2.530 1.00 89.75 300 PHE A N 1
ATOM 2418 C CA . PHE A 1 300 ? -12.050 6.248 -2.351 1.00 89.75 300 PHE A CA 1
ATOM 2419 C C . PHE A 1 300 ? -13.441 6.481 -2.948 1.00 89.75 300 PHE A C 1
ATOM 2421 O O . PHE A 1 300 ? -14.177 7.378 -2.527 1.00 89.75 300 PHE A O 1
ATOM 2428 N N . ILE A 1 301 ? -13.826 5.640 -3.906 1.00 93.25 301 ILE A N 1
ATOM 2429 C CA . ILE A 1 301 ? -15.140 5.652 -4.553 1.00 93.25 301 ILE A CA 1
ATOM 2430 C C . ILE A 1 301 ? -15.889 4.388 -4.145 1.00 93.25 301 ILE A C 1
ATOM 2432 O O . ILE A 1 301 ? -15.499 3.280 -4.498 1.00 93.25 301 ILE A O 1
ATOM 2436 N N . PHE A 1 302 ? -16.976 4.544 -3.394 1.00 96.25 302 PHE A N 1
ATOM 2437 C CA . PHE A 1 302 ? -17.748 3.411 -2.888 1.00 96.25 302 PHE A CA 1
ATOM 2438 C C . PHE A 1 302 ? -18.470 2.646 -4.011 1.00 96.25 302 PHE A C 1
ATOM 2440 O O . PHE A 1 302 ? -19.128 3.253 -4.859 1.00 96.25 302 PHE A O 1
ATOM 2447 N N . ARG A 1 303 ? -18.378 1.310 -3.989 1.00 96.12 303 ARG A N 1
ATOM 2448 C CA . ARG A 1 303 ? -18.937 0.376 -4.982 1.00 96.12 303 ARG A CA 1
ATOM 2449 C C . ARG A 1 303 ? -19.942 -0.589 -4.333 1.00 96.12 303 ARG A C 1
ATOM 2451 O O . ARG A 1 303 ? -19.638 -1.772 -4.151 1.00 96.12 303 ARG A O 1
ATOM 2458 N N . PRO A 1 304 ? -21.163 -0.124 -4.002 1.00 94.06 304 PRO A N 1
ATOM 2459 C CA . PRO A 1 304 ? -22.196 -0.964 -3.386 1.00 94.06 304 PRO A CA 1
ATOM 2460 C C . PRO A 1 304 ? -22.699 -2.088 -4.306 1.00 94.06 304 PRO A C 1
ATOM 2462 O O . PRO A 1 304 ? -23.416 -2.975 -3.860 1.00 94.06 304 PRO A O 1
ATOM 2465 N N . ASP A 1 305 ? -22.352 -2.060 -5.594 1.00 96.44 305 ASP A N 1
ATOM 2466 C CA . ASP A 1 305 ? -22.661 -3.113 -6.558 1.00 96.44 305 ASP A CA 1
ATOM 2467 C C . ASP A 1 305 ? -21.708 -4.322 -6.479 1.00 96.44 305 ASP A C 1
ATOM 2469 O O . ASP A 1 305 ? -22.035 -5.388 -6.999 1.00 96.44 305 ASP A O 1
ATOM 2473 N N . LEU A 1 306 ? -20.557 -4.178 -5.810 1.00 92.50 306 LEU A N 1
ATOM 2474 C CA . LEU A 1 306 ? -19.543 -5.228 -5.649 1.00 92.50 306 LEU A CA 1
ATOM 2475 C C . LEU A 1 306 ? -19.483 -5.813 -4.227 1.00 92.50 306 LEU A C 1
ATOM 2477 O O . LEU A 1 306 ? -18.766 -6.786 -3.996 1.00 92.50 306 LEU A O 1
ATOM 2481 N N . GLY A 1 307 ? -20.229 -5.245 -3.277 1.00 95.94 307 GLY A N 1
ATOM 2482 C CA . GLY A 1 307 ? -20.207 -5.638 -1.870 1.00 95.94 307 GLY A CA 1
ATOM 2483 C C . GLY A 1 307 ? -21.505 -5.317 -1.133 1.00 95.94 307 GLY A C 1
ATOM 2484 O O . GLY A 1 307 ? -22.585 -5.291 -1.718 1.00 95.94 307 GLY A O 1
ATOM 2485 N N . LEU A 1 308 ? -21.394 -5.107 0.177 1.00 97.88 308 LEU A N 1
ATOM 2486 C CA . LEU A 1 308 ? -22.495 -4.667 1.035 1.00 97.88 308 LEU A CA 1
ATOM 2487 C C . LEU A 1 308 ? -22.854 -3.193 0.799 1.00 97.88 308 LEU A C 1
ATOM 2489 O O . LEU A 1 308 ? -22.044 -2.426 0.275 1.00 97.88 308 LEU A O 1
ATOM 2493 N N . SER A 1 309 ? -24.066 -2.779 1.191 1.00 97.19 309 SER A N 1
ATOM 2494 C CA . SER A 1 309 ? -24.591 -1.453 0.832 1.00 97.19 309 SER A CA 1
ATOM 2495 C C . SER A 1 309 ? -23.992 -0.309 1.650 1.00 97.19 309 SER A C 1
ATOM 2497 O O . SER A 1 309 ? -24.206 0.852 1.311 1.00 97.19 309 SER A O 1
ATOM 2499 N N . GLY A 1 310 ? -23.286 -0.617 2.740 1.00 96.50 310 GLY A N 1
ATOM 2500 C CA . GLY A 1 310 ? -22.715 0.365 3.660 1.00 96.50 310 GLY A CA 1
ATOM 2501 C C . GLY A 1 310 ? -23.702 0.879 4.715 1.00 96.50 310 GLY A C 1
ATOM 2502 O O . GLY A 1 310 ? -23.308 1.644 5.596 1.00 96.50 310 GLY A O 1
ATOM 2503 N N . GLU A 1 311 ? -24.963 0.442 4.656 1.00 97.94 311 GLU A N 1
ATOM 2504 C CA . GLU A 1 311 ? -26.010 0.798 5.627 1.00 97.94 311 GLU A CA 1
ATOM 2505 C C . GLU A 1 311 ? -26.172 -0.261 6.724 1.00 97.94 311 GLU A C 1
ATOM 2507 O O . GLU A 1 311 ? -26.939 -0.092 7.672 1.00 97.94 311 GLU A O 1
ATOM 2512 N N . GLU A 1 312 ? -25.449 -1.373 6.606 1.00 98.25 312 GLU A N 1
ATOM 2513 C CA . GLU A 1 312 ? -25.413 -2.429 7.597 1.00 98.25 312 GLU A CA 1
ATOM 2514 C C . GLU A 1 312 ? -24.915 -1.868 8.929 1.00 98.25 312 GLU A C 1
ATOM 2516 O O . GLU A 1 312 ? -23.835 -1.281 9.030 1.00 98.25 312 GLU A O 1
ATOM 2521 N N . VAL A 1 313 ? -25.728 -2.057 9.966 1.00 98.25 313 VAL A N 1
ATOM 2522 C CA . VAL A 1 313 ? -25.397 -1.631 11.320 1.00 98.25 313 VAL A CA 1
ATOM 2523 C C . VAL A 1 313 ? -24.304 -2.539 11.875 1.00 98.25 313 VAL A C 1
ATOM 2525 O O . VAL A 1 313 ? -24.510 -3.742 12.059 1.00 98.25 313 VAL A O 1
ATOM 2528 N N . ILE A 1 314 ? -23.153 -1.946 12.170 1.00 98.38 314 ILE A N 1
ATOM 2529 C CA . ILE A 1 314 ? -22.019 -2.603 12.816 1.00 98.38 314 ILE A CA 1
ATOM 2530 C C . ILE A 1 314 ? -21.958 -2.207 14.289 1.00 98.38 314 ILE A C 1
ATOM 2532 O O . ILE A 1 314 ? -22.400 -1.126 14.671 1.00 98.38 314 ILE A O 1
ATOM 2536 N N . THR A 1 315 ? -21.411 -3.092 15.116 1.00 98.50 315 THR A N 1
ATOM 2537 C CA . THR A 1 315 ? -21.139 -2.862 16.536 1.00 98.50 315 THR A CA 1
ATOM 2538 C C . THR A 1 315 ? -19.650 -3.058 16.785 1.00 98.50 315 THR A C 1
ATOM 2540 O O . THR A 1 315 ? -19.139 -4.163 16.607 1.00 98.50 315 THR A O 1
ATOM 2543 N N . MET A 1 316 ? -18.953 -1.995 17.182 1.00 97.38 316 MET A N 1
ATOM 2544 C CA . MET A 1 316 ? -17.505 -2.010 17.428 1.00 97.38 316 MET A CA 1
ATOM 2545 C C . MET A 1 316 ? -17.130 -1.066 18.582 1.00 97.38 316 MET A C 1
ATOM 2547 O O . MET A 1 316 ? -17.966 -0.260 18.996 1.00 97.38 316 MET A O 1
ATOM 2551 N N . PRO A 1 317 ? -15.911 -1.148 19.145 1.00 97.69 317 PRO A N 1
ATOM 2552 C CA . PRO A 1 317 ? -15.423 -0.185 20.131 1.00 97.69 317 PRO A CA 1
ATOM 2553 C C . PRO A 1 317 ? -15.635 1.262 19.688 1.00 97.69 317 PRO A C 1
ATOM 2555 O O . PRO A 1 317 ? -15.291 1.614 18.561 1.00 97.69 317 PRO A O 1
ATOM 2558 N N . HIS A 1 318 ? -16.203 2.103 20.554 1.00 96.88 318 HIS A N 1
ATOM 2559 C CA . HIS A 1 318 ? -16.439 3.504 20.218 1.00 96.88 318 HIS A CA 1
ATOM 2560 C C . HIS A 1 318 ? -15.094 4.245 20.105 1.00 96.88 318 HIS A C 1
ATOM 2562 O O . HIS A 1 318 ? -14.428 4.430 21.130 1.00 96.88 318 HIS A O 1
ATOM 2568 N N . PRO A 1 319 ? -14.691 4.721 18.910 1.00 93.94 319 PRO A N 1
ATOM 2569 C CA . PRO A 1 319 ? -13.319 5.172 18.675 1.00 93.94 319 PRO A CA 1
ATOM 2570 C C . PRO A 1 319 ? -12.947 6.387 19.530 1.00 93.94 319 PRO A C 1
ATOM 2572 O O . PRO A 1 319 ? -11.896 6.398 20.156 1.00 93.94 319 PRO A O 1
ATOM 2575 N N . LEU A 1 320 ? -13.841 7.371 19.674 1.00 93.88 320 LEU A N 1
ATOM 2576 C CA . LEU A 1 320 ? -13.559 8.566 20.486 1.00 93.88 320 LEU A CA 1
ATOM 2577 C C . LEU A 1 320 ? -13.644 8.352 22.002 1.00 93.88 320 LEU A C 1
ATOM 2579 O O . LEU A 1 320 ? -13.152 9.192 22.744 1.00 93.88 320 LEU A O 1
ATOM 2583 N N . ILE A 1 321 ? -14.266 7.265 22.467 1.00 95.31 321 ILE A N 1
ATOM 2584 C CA . ILE A 1 321 ? -14.341 6.977 23.905 1.00 95.31 321 ILE A CA 1
ATOM 2585 C C . ILE A 1 321 ? -13.154 6.097 24.253 1.00 95.31 321 ILE A C 1
ATOM 2587 O O . ILE A 1 321 ? -12.287 6.530 24.999 1.00 95.31 321 ILE A O 1
ATOM 2591 N N . GLN A 1 322 ? -13.073 4.911 23.642 1.00 96.12 322 GLN A N 1
ATOM 2592 C CA . GLN A 1 322 ? -12.069 3.925 24.017 1.00 96.12 322 GLN A CA 1
ATOM 2593 C C . GLN A 1 322 ? -10.653 4.344 23.613 1.00 96.12 322 GLN A C 1
ATOM 2595 O O . GLN A 1 322 ? -9.749 4.240 24.436 1.00 96.12 322 GLN A O 1
ATOM 2600 N N . PHE A 1 323 ? -10.428 4.841 22.387 1.00 93.56 323 PHE A N 1
ATOM 2601 C CA . PHE A 1 323 ? -9.057 5.120 21.935 1.00 93.56 323 PHE A CA 1
ATOM 2602 C C . PHE A 1 323 ? -8.486 6.300 22.718 1.00 93.56 323 PHE A C 1
ATOM 2604 O O . PHE A 1 323 ? -7.373 6.224 23.225 1.00 93.56 323 PHE A O 1
ATOM 2611 N N . VAL A 1 324 ? -9.282 7.365 22.877 1.00 91.69 324 VAL A N 1
ATOM 2612 C CA . VAL A 1 324 ? -8.874 8.569 23.610 1.00 91.69 324 VAL A CA 1
ATOM 2613 C C . VAL A 1 324 ? -8.606 8.246 25.077 1.00 91.69 324 VAL A C 1
ATOM 2615 O O . VAL A 1 324 ? -7.552 8.616 25.587 1.00 91.69 324 VAL A O 1
ATOM 2618 N N . SER A 1 325 ? -9.508 7.538 25.766 1.00 94.12 325 SER A N 1
ATOM 2619 C CA . SER A 1 325 ? -9.308 7.223 27.184 1.00 94.12 325 SER A CA 1
ATOM 2620 C C . SER A 1 325 ? -8.098 6.317 27.417 1.00 94.12 325 SER A C 1
ATOM 2622 O O . SER A 1 325 ? -7.348 6.544 28.364 1.00 94.12 325 SER A O 1
ATOM 2624 N N . ILE A 1 326 ? -7.878 5.322 26.548 1.00 95.56 326 ILE A N 1
ATOM 2625 C CA . ILE A 1 326 ? -6.734 4.406 26.650 1.00 95.56 326 ILE A CA 1
ATOM 2626 C C . ILE A 1 326 ? -5.424 5.152 26.357 1.00 95.56 326 ILE A C 1
ATOM 2628 O O . ILE A 1 326 ? -4.497 5.075 27.163 1.00 95.56 326 ILE A O 1
ATOM 2632 N N . SER A 1 327 ? -5.349 5.940 25.278 1.00 92.75 327 SER A N 1
ATOM 2633 C CA . SER A 1 327 ? -4.157 6.749 24.976 1.00 92.75 327 SER A CA 1
ATOM 2634 C C . SER A 1 327 ? -3.833 7.726 26.110 1.00 92.75 327 SER A C 1
ATOM 2636 O O . SER A 1 327 ? -2.682 7.825 26.532 1.00 92.75 327 SER A O 1
ATOM 2638 N N . ILE A 1 328 ? -4.838 8.413 26.669 1.00 91.62 328 ILE A N 1
ATOM 2639 C CA . ILE A 1 328 ? -4.631 9.332 27.797 1.00 91.62 328 ILE A CA 1
ATOM 2640 C C . ILE A 1 328 ? -4.176 8.588 29.049 1.00 91.62 328 ILE A C 1
ATOM 2642 O O . ILE A 1 328 ? -3.275 9.072 29.728 1.00 91.62 328 ILE A O 1
ATOM 2646 N N . LYS A 1 329 ? -4.728 7.411 29.353 1.00 94.31 329 LYS A N 1
ATOM 2647 C CA . LYS A 1 329 ? -4.265 6.607 30.489 1.00 94.31 329 LYS A CA 1
ATOM 2648 C C . LYS A 1 329 ? -2.785 6.229 30.358 1.00 94.31 329 LYS A C 1
ATOM 2650 O O . LYS A 1 329 ? -2.064 6.295 31.350 1.00 94.31 329 LYS A O 1
ATOM 2655 N N . ARG A 1 330 ? -2.330 5.876 29.152 1.00 91.19 330 ARG A N 1
ATOM 2656 C CA . ARG A 1 330 ? -0.939 5.468 28.885 1.00 91.19 330 ARG A CA 1
ATOM 2657 C C . ARG A 1 330 ? 0.044 6.635 28.914 1.00 91.19 330 ARG A C 1
ATOM 2659 O O . ARG A 1 330 ? 1.097 6.524 29.529 1.00 91.19 330 ARG A O 1
ATOM 2666 N N . GLU A 1 331 ? -0.307 7.745 28.273 1.00 88.81 331 GLU A N 1
ATOM 2667 C CA . GLU A 1 331 ? 0.636 8.843 28.017 1.00 88.81 331 GLU A CA 1
ATOM 2668 C C . GLU A 1 331 ? 0.474 10.016 29.000 1.00 88.81 331 GLU A C 1
ATOM 2670 O O . GLU A 1 331 ? 1.419 10.755 29.278 1.00 88.81 331 GLU A O 1
ATOM 2675 N N . LYS A 1 332 ? -0.734 10.226 29.540 1.00 91.62 332 LYS A N 1
ATOM 2676 C CA . LYS A 1 332 ? -1.105 11.402 30.352 1.00 91.62 332 LYS A CA 1
ATOM 2677 C C . LYS A 1 332 ? -2.053 11.036 31.501 1.00 91.62 332 LYS A C 1
ATOM 2679 O O . LYS A 1 332 ? -3.044 11.731 31.726 1.00 91.62 332 LYS A O 1
ATOM 2684 N N . ALA A 1 333 ? -1.735 9.982 32.260 1.00 92.81 333 ALA A N 1
ATOM 2685 C CA . ALA A 1 333 ? -2.594 9.429 33.320 1.00 92.81 333 ALA A CA 1
ATOM 2686 C C . ALA A 1 333 ? -3.152 10.479 34.305 1.00 92.81 333 ALA A C 1
ATOM 2688 O O . ALA A 1 333 ? -4.298 10.385 34.729 1.00 92.81 333 ALA A O 1
ATOM 2689 N N . ALA A 1 334 ? -2.383 11.529 34.619 1.00 94.25 334 ALA A N 1
ATOM 2690 C CA . ALA A 1 334 ? -2.814 12.618 35.504 1.00 94.25 334 ALA A CA 1
ATOM 2691 C C . ALA A 1 334 ? -4.020 13.432 34.981 1.00 94.25 334 ALA A C 1
ATOM 2693 O O . ALA A 1 334 ? -4.635 14.170 35.746 1.00 94.25 334 ALA A O 1
ATOM 2694 N N . MET A 1 335 ? -4.347 13.334 33.688 1.00 92.62 335 MET A N 1
ATOM 2695 C CA . MET A 1 335 ? -5.494 14.000 33.060 1.00 92.62 335 MET A CA 1
ATOM 2696 C C . MET A 1 335 ? -6.720 13.085 32.929 1.00 92.62 335 MET A C 1
ATOM 2698 O O . MET A 1 335 ? -7.753 13.546 32.443 1.00 92.62 335 MET A O 1
ATOM 2702 N N . LEU A 1 336 ? -6.622 11.811 33.324 1.00 93.19 336 LEU A N 1
ATOM 2703 C CA . LEU A 1 336 ? -7.625 10.794 33.008 1.00 93.19 336 LEU A CA 1
ATOM 2704 C C . LEU A 1 336 ? -9.000 11.113 33.603 1.00 93.19 336 LEU A C 1
ATOM 2706 O O . LEU A 1 336 ? -9.970 11.098 32.854 1.00 93.19 336 LEU A O 1
ATOM 2710 N N . ASP A 1 337 ? -9.079 11.510 34.876 1.00 93.62 337 ASP A N 1
ATOM 2711 C CA . ASP A 1 337 ? -10.339 11.916 35.526 1.00 93.62 337 ASP A CA 1
ATOM 2712 C C . ASP A 1 337 ? -11.051 13.041 34.761 1.00 93.62 337 ASP A C 1
ATOM 2714 O O . ASP A 1 337 ? -12.258 12.998 34.512 1.00 93.62 337 ASP A O 1
ATOM 2718 N N . MET A 1 338 ? -10.290 14.063 34.353 1.00 92.62 338 MET A N 1
ATOM 2719 C CA . MET A 1 338 ? -10.825 15.202 33.611 1.00 92.62 338 MET A CA 1
ATOM 2720 C C . MET A 1 338 ? -11.328 14.760 32.236 1.00 92.62 338 MET A C 1
ATOM 2722 O O . MET A 1 338 ? -12.436 15.117 31.848 1.00 92.62 338 MET A O 1
ATOM 2726 N N . ILE A 1 339 ? -10.538 13.981 31.495 1.00 91.31 339 ILE A N 1
ATOM 2727 C CA . ILE A 1 339 ? -10.933 13.508 30.164 1.00 91.31 339 ILE A CA 1
ATOM 2728 C C . ILE A 1 339 ? -12.131 12.561 30.251 1.00 91.31 339 ILE A C 1
ATOM 2730 O O . ILE A 1 339 ? -13.052 12.691 29.451 1.00 91.31 339 ILE A O 1
ATOM 2734 N N . ALA A 1 340 ? -12.165 11.666 31.238 1.00 93.25 340 ALA A N 1
ATOM 2735 C CA . ALA A 1 340 ? -13.289 10.774 31.483 1.00 93.25 340 ALA A CA 1
ATOM 2736 C C . ALA A 1 340 ? -14.581 11.568 31.715 1.00 93.25 340 ALA A C 1
ATOM 2738 O O . ALA A 1 340 ? -15.566 11.333 31.018 1.00 93.25 340 ALA A O 1
ATOM 2739 N N . GLN A 1 341 ? -14.551 12.580 32.592 1.00 92.00 341 GLN A N 1
ATOM 2740 C CA . GLN A 1 341 ? -15.693 13.474 32.803 1.00 92.00 341 GLN A CA 1
ATOM 2741 C C . GLN A 1 341 ? -16.115 14.180 31.507 1.00 92.00 341 GLN A C 1
ATOM 2743 O O . GLN A 1 341 ? -17.297 14.205 31.176 1.00 92.00 341 GLN A O 1
ATOM 2748 N N . GLY A 1 342 ? -15.160 14.718 30.743 1.00 92.81 342 GLY A N 1
ATOM 2749 C CA . GLY A 1 342 ? -15.452 15.400 29.482 1.00 92.81 342 GLY A CA 1
ATOM 2750 C C . GLY A 1 342 ? -16.084 14.481 28.433 1.00 92.81 342 GLY A C 1
ATOM 2751 O O . GLY A 1 342 ? -17.037 14.878 27.769 1.00 92.81 342 GLY A O 1
ATOM 2752 N N . LEU A 1 343 ? -15.606 13.240 28.304 1.00 92.94 343 LEU A N 1
ATOM 2753 C CA . LEU A 1 343 ? -16.209 12.230 27.427 1.00 92.94 343 LEU A CA 1
ATOM 2754 C C . LEU A 1 343 ? -17.615 11.842 27.902 1.00 92.94 343 LEU A C 1
ATOM 2756 O O . LEU A 1 343 ? -18.507 11.658 27.074 1.00 92.94 343 LEU A O 1
ATOM 2760 N N . GLN A 1 344 ? -17.828 11.751 29.219 1.00 91.31 344 GLN A N 1
ATOM 2761 C CA . GLN A 1 344 ? -19.142 11.498 29.806 1.00 91.31 344 GLN A CA 1
ATOM 2762 C C . GLN A 1 344 ? -20.136 12.614 29.458 1.00 91.31 344 GLN A C 1
ATOM 2764 O O . GLN A 1 344 ? -21.267 12.314 29.088 1.00 91.31 344 GLN A O 1
ATOM 2769 N N . ASP A 1 345 ? -19.699 13.872 29.526 1.00 90.94 345 ASP A N 1
ATOM 2770 C CA . ASP A 1 345 ? -20.527 15.047 29.233 1.00 90.94 345 ASP A CA 1
ATOM 2771 C C . ASP A 1 345 ? -20.814 15.211 27.731 1.00 90.94 345 ASP A C 1
ATOM 2773 O O . ASP A 1 345 ? -21.894 15.656 27.359 1.00 90.94 345 ASP A O 1
ATOM 2777 N N . ILE A 1 346 ? -19.859 14.865 26.856 1.00 91.56 346 ILE A N 1
ATOM 2778 C CA . ILE A 1 346 ? -20.024 14.988 25.396 1.00 91.56 346 ILE A CA 1
ATOM 2779 C C . ILE A 1 346 ? -20.923 13.880 24.841 1.00 91.56 346 ILE A C 1
ATOM 2781 O O . ILE A 1 346 ? -21.759 14.140 23.975 1.00 91.56 346 ILE A O 1
ATOM 2785 N N . PHE A 1 347 ? -20.718 12.637 25.285 1.00 91.88 347 PHE A N 1
ATOM 2786 C CA . PHE A 1 347 ? -21.339 11.467 24.659 1.00 91.88 347 PHE A CA 1
ATOM 2787 C C . PHE A 1 347 ? -22.481 10.854 25.471 1.00 91.88 347 PHE A C 1
ATOM 2789 O O . PHE A 1 347 ? -23.236 10.061 24.910 1.00 91.88 347 PHE A O 1
ATOM 2796 N N . GLU A 1 348 ? -22.586 11.154 26.772 1.00 91.31 348 GLU A N 1
ATOM 2797 C CA . GLU A 1 348 ? -23.488 10.482 27.721 1.00 91.31 348 GLU A CA 1
ATOM 2798 C C . GLU A 1 348 ? -23.582 8.958 27.469 1.00 91.31 348 GLU A C 1
ATOM 2800 O O . GLU A 1 348 ? -24.673 8.403 27.268 1.00 91.31 348 GLU A O 1
ATOM 2805 N N . PRO A 1 349 ? -22.436 8.248 27.395 1.00 91.81 349 PRO A N 1
ATOM 2806 C CA . PRO A 1 349 ? -22.399 6.940 26.768 1.00 91.81 349 PRO A CA 1
ATOM 2807 C C . PRO A 1 349 ? -23.152 5.902 27.597 1.00 91.81 349 PRO A C 1
ATOM 2809 O O . PRO A 1 349 ? -22.858 5.672 28.770 1.00 91.81 349 PRO A O 1
ATOM 2812 N N . LYS A 1 350 ? -24.103 5.221 26.952 1.00 94.00 350 LYS A N 1
ATOM 2813 C CA . LYS A 1 350 ? -24.801 4.049 27.514 1.00 94.00 350 LYS A CA 1
ATOM 2814 C C . LYS A 1 350 ? -24.025 2.749 27.321 1.00 94.00 350 LYS A C 1
ATOM 2816 O O . LYS A 1 350 ? -24.369 1.749 27.940 1.00 94.00 350 LYS A O 1
ATOM 2821 N N . SER A 1 351 ? -23.037 2.769 26.433 1.00 96.38 351 SER A N 1
ATOM 2822 C CA . SER A 1 351 ? -22.187 1.640 26.086 1.00 96.38 351 SER A CA 1
ATOM 2823 C C . SER A 1 351 ? -20.800 2.148 25.695 1.00 96.38 351 SER A C 1
ATOM 2825 O O . SER A 1 351 ? -20.667 3.258 25.179 1.00 96.38 351 SER A O 1
ATOM 2827 N N . ALA A 1 352 ? -19.770 1.334 25.918 1.00 96.12 352 ALA A N 1
ATOM 2828 C CA . ALA A 1 352 ? -18.432 1.540 25.376 1.00 96.12 352 ALA A CA 1
ATOM 2829 C C . ALA A 1 352 ? -18.363 1.235 23.867 1.00 96.12 352 ALA A C 1
ATOM 2831 O O . ALA A 1 352 ? -17.362 1.544 23.219 1.00 96.12 352 ALA A O 1
ATOM 2832 N N . PHE A 1 353 ? -19.402 0.624 23.295 1.00 97.69 353 PHE A N 1
ATOM 2833 C CA . PHE A 1 353 ? -19.483 0.240 21.891 1.00 97.69 353 PHE A CA 1
ATOM 2834 C C . PHE A 1 353 ? -20.389 1.196 21.112 1.00 97.69 353 PHE A C 1
ATOM 2836 O O . PHE A 1 353 ? -21.445 1.608 21.591 1.00 97.69 353 PHE A O 1
ATOM 2843 N N . ILE A 1 354 ? -19.986 1.530 19.886 1.00 97.25 354 ILE A N 1
ATOM 2844 C CA . ILE A 1 354 ? -20.827 2.252 18.934 1.00 97.25 354 ILE A CA 1
ATOM 2845 C C . ILE A 1 354 ? -21.619 1.249 18.099 1.00 97.25 354 ILE A C 1
ATOM 2847 O O . ILE A 1 354 ? -21.063 0.256 17.631 1.00 97.25 354 ILE A O 1
ATOM 2851 N N . GLN A 1 355 ? -22.911 1.522 17.908 1.00 97.56 355 GLN A N 1
ATOM 2852 C CA . GLN A 1 355 ? -23.780 0.784 16.999 1.00 97.56 355 GLN A CA 1
ATOM 2853 C C . GLN A 1 355 ? -24.363 1.750 15.966 1.00 97.56 355 GLN A C 1
ATOM 2855 O O . GLN A 1 355 ? -25.227 2.562 16.292 1.00 97.56 355 GLN A O 1
ATOM 2860 N N . ALA A 1 356 ? -23.868 1.684 14.732 1.00 97.88 356 ALA A N 1
ATOM 2861 C CA . ALA A 1 356 ? -24.238 2.607 13.661 1.00 97.88 356 ALA A CA 1
ATOM 2862 C C . ALA A 1 356 ? -24.014 1.967 12.278 1.00 97.88 356 ALA A C 1
ATOM 2864 O O . ALA A 1 356 ? -23.294 0.967 12.187 1.00 97.88 356 ALA A O 1
ATOM 2865 N N . PRO A 1 357 ? -24.618 2.508 11.203 1.00 98.44 357 PRO A N 1
ATOM 2866 C CA . PRO A 1 357 ? -24.304 2.102 9.837 1.00 98.44 357 PRO A CA 1
ATOM 2867 C C . PRO A 1 357 ? -22.802 2.183 9.552 1.00 98.44 357 PRO A C 1
ATOM 2869 O O . PRO A 1 357 ? -22.142 3.142 9.961 1.00 98.44 357 PRO A O 1
ATOM 2872 N N . PHE A 1 358 ? -22.267 1.208 8.815 1.00 98.31 358 PHE A N 1
ATOM 2873 C CA . PHE A 1 358 ? -20.852 1.165 8.434 1.00 98.31 358 PHE A CA 1
ATOM 2874 C C . PHE A 1 358 ? -20.358 2.500 7.855 1.00 98.31 358 PHE A C 1
ATOM 2876 O O . PHE A 1 358 ? -19.341 3.036 8.305 1.00 98.31 358 PHE A O 1
ATOM 2883 N N . MET A 1 359 ? -21.108 3.076 6.909 1.00 97.44 359 MET A N 1
ATOM 2884 C CA . MET A 1 359 ? -20.727 4.333 6.270 1.00 97.44 359 MET A CA 1
ATOM 2885 C C . MET A 1 359 ? -20.646 5.494 7.258 1.00 97.44 359 MET A C 1
ATOM 2887 O O . MET A 1 359 ? -19.796 6.357 7.073 1.00 97.44 359 MET A O 1
ATOM 2891 N N . ASP A 1 360 ? -21.456 5.525 8.316 1.00 97.56 360 ASP A N 1
ATOM 2892 C CA . ASP A 1 360 ? -21.395 6.594 9.320 1.00 97.56 360 ASP A CA 1
ATOM 2893 C C . ASP A 1 360 ? -20.162 6.476 10.218 1.00 97.56 360 ASP A C 1
ATOM 2895 O O . ASP A 1 360 ? -19.597 7.492 10.605 1.00 97.56 360 ASP A O 1
ATOM 2899 N N . VAL A 1 361 ? -19.686 5.262 10.494 1.00 97.56 361 VAL A N 1
ATOM 2900 C CA . VAL A 1 361 ? -18.478 5.056 11.308 1.00 97.56 361 VAL A CA 1
ATOM 2901 C C . VAL A 1 361 ? -17.200 5.295 10.496 1.00 97.56 361 VAL A C 1
ATOM 2903 O O . VAL A 1 361 ? -16.261 5.928 10.983 1.00 97.56 361 VAL A O 1
ATOM 2906 N N . PHE A 1 362 ? -17.155 4.819 9.249 1.00 96.94 362 PHE A N 1
ATOM 2907 C CA . PHE A 1 362 ? -15.929 4.845 8.448 1.00 96.94 362 PHE A CA 1
ATOM 2908 C C . PHE A 1 362 ? -15.786 6.087 7.560 1.00 96.94 362 PHE A C 1
ATOM 2910 O O . PHE A 1 362 ? -14.664 6.564 7.426 1.00 96.94 362 PHE A O 1
ATOM 2917 N N . PHE A 1 363 ? -16.868 6.658 7.004 1.00 95.12 363 PHE A N 1
ATOM 2918 C CA . PHE A 1 363 ? -16.764 7.715 5.978 1.00 95.12 363 PHE A CA 1
ATOM 2919 C C . PHE A 1 363 ? -17.648 8.958 6.204 1.00 95.12 363 PHE A C 1
ATOM 2921 O O . PHE A 1 363 ? -17.136 10.071 6.248 1.00 95.12 363 PHE A O 1
ATOM 2928 N N . ARG A 1 364 ? -18.975 8.820 6.332 1.00 95.12 364 ARG A N 1
ATOM 2929 C CA . ARG A 1 364 ? -19.922 9.948 6.486 1.00 95.12 364 ARG A CA 1
ATOM 2930 C C . ARG A 1 364 ? -19.777 10.669 7.824 1.00 95.12 364 ARG A C 1
ATOM 2932 O O . ARG A 1 364 ? -20.024 11.874 7.895 1.00 95.12 364 ARG A O 1
ATOM 2939 N N . GLY A 1 365 ? -19.396 9.927 8.855 1.00 96.38 365 GLY A N 1
ATOM 2940 C CA . GLY A 1 365 ? -19.145 10.404 10.203 1.00 96.38 365 GLY A CA 1
ATOM 2941 C C . GLY A 1 365 ? -20.384 10.480 11.096 1.00 96.38 365 GLY A C 1
ATOM 2942 O O . GLY A 1 365 ? -21.457 10.934 10.669 1.00 96.38 365 GLY A O 1
ATOM 2943 N N . PHE A 1 366 ? -20.200 10.081 12.355 1.00 95.62 366 PHE A N 1
ATOM 2944 C CA . PHE A 1 366 ? -21.179 10.223 13.432 1.00 95.62 366 PHE A CA 1
ATOM 2945 C C . PHE A 1 366 ? -20.993 11.551 14.171 1.00 95.62 366 PHE A C 1
ATOM 2947 O O . PHE A 1 366 ? -19.919 12.157 14.137 1.00 95.62 366 PHE A O 1
ATOM 2954 N N . ASP A 1 367 ? -22.062 12.024 14.804 1.00 94.62 367 ASP A N 1
ATOM 2955 C CA . ASP A 1 367 ? -22.123 13.373 15.358 1.00 94.62 367 ASP A CA 1
ATOM 2956 C C . ASP A 1 367 ? -21.355 13.506 16.681 1.00 94.62 367 ASP A C 1
ATOM 2958 O O . ASP A 1 367 ? -21.431 12.651 17.563 1.00 94.62 367 ASP A O 1
ATOM 2962 N N . VAL A 1 368 ? -20.645 14.626 16.821 1.00 94.19 368 VAL A N 1
ATOM 2963 C CA . VAL A 1 368 ? -19.980 15.074 18.048 1.00 94.19 368 VAL A CA 1
ATOM 2964 C C . VAL A 1 368 ? -20.434 16.505 18.322 1.00 94.19 368 VAL A C 1
ATOM 2966 O O . VAL A 1 368 ? -20.227 17.399 17.495 1.00 94.19 368 VAL A O 1
ATOM 2969 N N . ILE A 1 369 ? -21.086 16.716 19.466 1.00 91.94 369 ILE A N 1
ATOM 2970 C CA . ILE A 1 369 ? -21.655 18.012 19.845 1.00 91.94 369 ILE A CA 1
ATOM 2971 C C . ILE A 1 369 ? -20.765 18.685 20.892 1.00 91.94 369 ILE A C 1
ATOM 2973 O O . ILE A 1 369 ? -20.639 18.239 22.030 1.00 91.94 369 ILE A O 1
ATOM 2977 N N . CYS A 1 370 ? -20.171 19.800 20.495 1.00 90.00 370 CYS A N 1
ATOM 2978 C CA . CYS A 1 370 ? -19.344 20.674 21.309 1.00 90.00 370 CYS A CA 1
ATOM 2979 C C . CYS A 1 370 ? -20.125 21.938 21.672 1.00 90.00 370 CYS A C 1
ATOM 2981 O O . CYS A 1 370 ? -19.908 23.002 21.101 1.00 90.00 370 CYS A O 1
ATOM 2983 N N . SER A 1 371 ? -21.097 21.805 22.580 1.00 80.62 371 SER A N 1
ATOM 2984 C CA . SER A 1 371 ? -21.962 22.920 22.980 1.00 80.62 371 SER A CA 1
ATOM 2985 C C . SER A 1 371 ? -21.279 23.874 23.968 1.00 80.62 371 SER A C 1
ATOM 2987 O O . SER A 1 371 ? -20.413 23.470 24.740 1.00 80.62 371 SER A O 1
ATOM 2989 N N . GLU A 1 372 ? -21.745 25.123 24.034 1.00 65.31 372 GLU A N 1
ATOM 2990 C CA . GLU A 1 372 ? -21.300 26.102 25.042 1.00 65.31 372 GLU A CA 1
ATOM 2991 C C . GLU A 1 372 ? -21.713 25.737 26.484 1.00 65.31 372 GLU A C 1
ATOM 2993 O O . GLU A 1 372 ? -21.155 26.270 27.439 1.00 65.31 372 GLU A O 1
ATOM 2998 N N . SER A 1 373 ? -22.673 24.817 26.665 1.00 63.38 373 SER A N 1
ATOM 2999 C CA . SER A 1 373 ? -23.077 24.293 27.983 1.00 63.38 373 SER A CA 1
ATOM 3000 C C . SER A 1 373 ? -22.181 23.166 28.510 1.00 63.38 373 SER A C 1
ATOM 3002 O O . SER A 1 373 ? -22.454 22.608 29.574 1.00 63.38 373 SER A O 1
ATOM 3004 N N . ASN A 1 374 ? -21.118 22.828 27.782 1.00 67.94 374 ASN A N 1
ATOM 3005 C CA . ASN A 1 374 ? -20.178 21.782 28.153 1.00 67.94 374 ASN A CA 1
ATOM 3006 C C . ASN A 1 374 ? -19.380 22.169 29.410 1.00 67.94 374 ASN A C 1
ATOM 3008 O O . ASN A 1 374 ? -19.015 23.328 29.617 1.00 67.94 374 ASN A O 1
ATOM 3012 N N . SER A 1 375 ? -19.060 21.183 30.253 1.00 81.88 375 SER A N 1
ATOM 3013 C CA . SER A 1 375 ? -18.148 21.388 31.381 1.00 81.88 375 SER A CA 1
ATOM 3014 C C . SER A 1 375 ? -16.777 21.893 30.906 1.00 81.88 375 SER A C 1
ATOM 3016 O O . SER A 1 375 ? -16.431 21.812 29.723 1.00 81.88 375 SER A O 1
ATOM 3018 N N . PHE A 1 376 ? -15.948 22.382 31.834 1.00 86.94 376 PHE A N 1
ATOM 3019 C CA . PHE A 1 376 ? -14.562 22.748 31.518 1.00 86.94 376 PHE A CA 1
ATOM 3020 C C . PHE A 1 376 ? -13.807 21.591 30.835 1.00 86.94 376 PHE A C 1
ATOM 3022 O O . PHE A 1 376 ? -13.098 21.805 29.854 1.00 86.94 376 PHE A O 1
ATOM 3029 N N . ALA A 1 377 ? -14.016 20.362 31.314 1.00 88.00 377 ALA A N 1
ATOM 3030 C CA . ALA A 1 377 ? -13.418 19.158 30.752 1.00 88.00 377 ALA A CA 1
ATOM 3031 C C . ALA A 1 377 ? -13.869 18.896 29.306 1.00 88.00 377 ALA A C 1
ATOM 3033 O O . ALA A 1 377 ? -13.037 18.693 28.421 1.00 88.00 377 ALA A O 1
ATOM 3034 N N . ALA A 1 378 ? -15.175 18.956 29.047 1.00 89.06 378 ALA A N 1
ATOM 3035 C CA . ALA A 1 378 ? -15.716 18.780 27.704 1.00 89.06 378 ALA A CA 1
ATOM 3036 C C . ALA A 1 378 ? -15.275 19.906 26.752 1.00 89.06 378 ALA A C 1
ATOM 3038 O O . ALA A 1 378 ? -14.949 19.645 25.596 1.00 89.06 378 ALA A O 1
ATOM 3039 N N . SER A 1 379 ? -15.162 21.141 27.248 1.00 89.44 379 SER A N 1
ATOM 3040 C CA . SER A 1 379 ? -14.625 22.273 26.481 1.00 89.44 379 SER A CA 1
ATOM 3041 C C . SER A 1 379 ? -13.162 22.052 26.076 1.00 89.44 379 SER A C 1
ATOM 3043 O O . SER A 1 379 ? -12.789 22.337 24.939 1.00 89.44 379 SER A O 1
ATOM 3045 N N . ALA A 1 380 ? -12.335 21.491 26.965 1.00 88.31 380 ALA A N 1
ATOM 3046 C CA . ALA A 1 380 ? -10.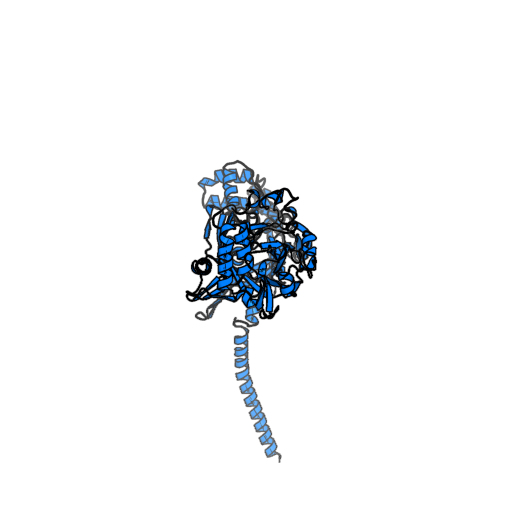940 21.168 26.665 1.00 88.31 380 ALA A CA 1
ATOM 3047 C C . ALA A 1 380 ? -10.802 20.071 25.594 1.00 88.31 380 ALA A C 1
ATOM 3049 O O . ALA A 1 380 ? -9.943 20.172 24.720 1.00 88.31 380 ALA A O 1
ATOM 3050 N N . ILE A 1 381 ? -11.666 19.049 25.614 1.00 90.69 381 ILE A N 1
ATOM 3051 C CA . ILE A 1 381 ? -11.711 18.026 24.556 1.00 90.69 381 ILE A CA 1
ATOM 3052 C C . ILE A 1 381 ? -12.140 18.666 23.232 1.00 90.69 381 ILE A C 1
ATOM 3054 O O . ILE A 1 381 ? -11.440 18.530 22.230 1.00 90.69 381 ILE A O 1
ATOM 3058 N N . CYS A 1 382 ? -13.240 19.418 23.244 1.00 91.69 382 CYS A N 1
ATOM 3059 C CA . CYS A 1 382 ? -13.795 20.084 22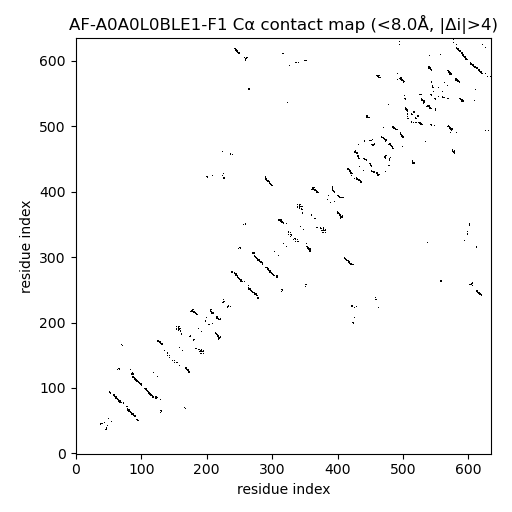.069 1.00 91.69 382 CYS A CA 1
ATOM 3060 C C . CYS A 1 382 ? -12.837 21.078 21.409 1.00 91.69 382 CYS A C 1
ATOM 3062 O O . CYS A 1 382 ? -12.844 21.209 20.186 1.00 91.69 382 CYS A O 1
ATOM 3064 N N . LEU A 1 383 ? -11.951 21.721 22.174 1.00 90.94 383 LEU A N 1
ATOM 3065 C CA . LEU A 1 383 ? -10.911 22.579 21.610 1.00 90.94 383 LEU A CA 1
ATOM 3066 C C . LEU A 1 383 ? -10.050 21.842 20.568 1.00 90.94 383 LEU A C 1
ATOM 3068 O O . LEU A 1 383 ? -9.743 22.428 19.538 1.00 90.94 383 LEU A O 1
ATOM 3072 N N . ASN A 1 384 ? -9.740 20.555 20.773 1.00 90.50 384 ASN A N 1
ATOM 3073 C CA . ASN A 1 384 ? -8.957 19.760 19.815 1.00 90.50 384 ASN A CA 1
ATOM 3074 C C . ASN A 1 384 ? -9.696 19.526 18.486 1.00 90.50 384 ASN A C 1
ATOM 3076 O O . ASN A 1 384 ? -9.064 19.367 17.441 1.00 90.50 384 ASN A O 1
ATOM 3080 N N . PHE A 1 385 ? -11.031 19.512 18.511 1.00 91.06 385 PHE A N 1
ATOM 3081 C CA . PHE A 1 385 ? -11.846 19.464 17.297 1.00 91.06 385 PHE A CA 1
ATOM 3082 C C . PHE A 1 385 ? -11.806 20.814 16.571 1.00 91.06 385 PHE A C 1
ATOM 3084 O O . PHE A 1 385 ? -11.623 20.851 15.357 1.00 91.06 385 PHE A O 1
ATOM 3091 N N . HIS A 1 386 ? -11.895 21.925 17.310 1.00 90.56 386 HIS A N 1
ATOM 3092 C CA . HIS A 1 386 ? -11.807 23.279 16.751 1.00 90.56 386 HIS A CA 1
ATOM 3093 C C . HIS A 1 386 ? -10.435 23.621 16.162 1.00 90.56 386 HIS A C 1
ATOM 3095 O O . HIS A 1 386 ? -10.366 24.330 15.162 1.00 90.56 386 HIS A O 1
ATOM 3101 N N . THR A 1 387 ? -9.346 23.131 16.757 1.00 91.81 387 THR A N 1
ATOM 3102 C CA . THR A 1 387 ? -7.979 23.361 16.258 1.00 91.81 387 THR A CA 1
ATOM 3103 C C . THR A 1 387 ? -7.606 22.460 15.082 1.00 91.81 387 THR A C 1
ATOM 3105 O O . THR A 1 387 ? -6.525 22.626 14.524 1.00 91.81 387 THR A O 1
ATOM 3108 N N . GLY A 1 388 ? -8.462 21.499 14.711 1.00 86.44 388 GLY A N 1
ATOM 3109 C CA . GLY A 1 388 ? -8.167 20.507 13.674 1.00 86.44 388 GLY A CA 1
ATOM 3110 C C . GLY A 1 388 ? -7.180 19.420 14.113 1.00 86.44 388 GLY A C 1
ATOM 3111 O O . GLY A 1 388 ? -6.675 18.678 13.277 1.00 86.44 388 GLY A O 1
ATOM 3112 N N . SER A 1 389 ? -6.902 19.298 15.415 1.00 87.81 389 SER A N 1
ATOM 3113 C CA . SER A 1 389 ? -5.985 18.282 15.951 1.00 87.81 389 SER A CA 1
ATOM 3114 C C . SER A 1 389 ? -6.562 16.864 15.855 1.00 87.81 389 SER A C 1
ATOM 3116 O O . SER A 1 389 ? -5.815 15.889 15.822 1.00 87.81 389 SER A O 1
ATOM 3118 N N . VAL A 1 390 ? -7.889 16.730 15.769 1.00 88.06 390 VAL A N 1
ATOM 3119 C CA . VAL A 1 390 ? -8.563 15.445 15.537 1.00 88.06 390 VAL A CA 1
ATOM 3120 C C . VAL A 1 390 ? -8.676 15.188 14.031 1.00 88.06 390 VAL A C 1
ATOM 3122 O O . VAL A 1 390 ? -9.644 15.608 13.403 1.00 88.06 390 VAL A O 1
ATOM 3125 N N . LYS A 1 391 ? -7.710 14.458 13.454 1.00 84.38 391 LYS A N 1
ATOM 3126 C CA . LYS A 1 391 ? -7.614 14.202 11.999 1.00 84.38 391 LYS A CA 1
ATOM 3127 C C . LYS A 1 391 ? -8.903 13.653 11.362 1.00 84.38 391 LYS A C 1
ATOM 3129 O O . LYS A 1 391 ? -9.224 14.017 10.242 1.00 84.38 391 LYS A O 1
ATOM 3134 N N . GLY A 1 392 ? -9.660 12.812 12.073 1.00 88.81 392 GLY A N 1
ATOM 3135 C CA . GLY A 1 392 ? -10.912 12.212 11.580 1.00 88.81 392 GLY A CA 1
ATOM 3136 C C . GLY A 1 392 ? -12.160 13.098 11.694 1.00 88.81 392 GLY A C 1
ATOM 3137 O O . GLY A 1 392 ? -13.255 12.653 11.340 1.00 88.81 392 GLY A O 1
ATOM 3138 N N . ALA A 1 393 ? -12.033 14.316 12.231 1.00 92.88 393 ALA A N 1
ATOM 3139 C CA . ALA A 1 393 ? -13.155 15.210 12.478 1.00 92.88 393 ALA A CA 1
ATOM 3140 C C . ALA A 1 393 ? -13.352 16.234 11.355 1.00 92.88 393 ALA A C 1
ATOM 3142 O O . ALA A 1 393 ? -12.417 16.872 10.883 1.00 92.88 393 ALA A O 1
ATOM 3143 N N . ARG A 1 394 ? -14.614 16.461 10.990 1.00 92.12 394 ARG A N 1
ATOM 3144 C CA . ARG A 1 394 ? -15.047 17.510 10.070 1.00 92.12 394 ARG A CA 1
ATOM 3145 C C . ARG A 1 394 ? -16.012 18.447 10.776 1.00 92.12 394 ARG A C 1
ATOM 3147 O O . ARG A 1 394 ? -17.058 18.011 11.260 1.00 92.12 394 ARG A O 1
ATOM 3154 N N . GLN A 1 395 ? -15.688 19.735 10.794 1.00 92.75 395 GLN A N 1
ATOM 3155 C CA . GLN A 1 395 ? -16.574 20.753 11.346 1.00 92.75 395 GLN A CA 1
ATOM 3156 C C . GLN A 1 395 ? -17.779 20.981 10.422 1.00 92.75 395 GLN A C 1
ATOM 3158 O O . GLN A 1 395 ? -17.619 21.193 9.220 1.00 92.75 395 GLN A O 1
ATOM 3163 N N . ILE A 1 396 ? -18.989 20.926 10.983 1.00 94.00 396 ILE A N 1
ATOM 3164 C CA . ILE A 1 396 ? -20.246 21.220 10.278 1.00 94.00 396 ILE A CA 1
ATOM 3165 C C . ILE A 1 396 ? -20.697 22.649 10.580 1.00 94.00 396 ILE A C 1
ATOM 3167 O O . ILE A 1 396 ? -21.125 23.370 9.682 1.00 94.00 396 ILE A O 1
ATOM 3171 N N . ASN A 1 397 ? -20.596 23.059 11.844 1.00 92.94 397 ASN A N 1
ATOM 3172 C CA . ASN A 1 397 ? -20.835 24.425 12.305 1.00 92.94 397 ASN A CA 1
ATOM 3173 C C . ASN A 1 397 ? -20.049 24.690 13.607 1.00 92.94 397 ASN A C 1
ATOM 3175 O O . ASN A 1 397 ? -19.195 23.896 13.997 1.00 92.94 397 ASN A O 1
ATOM 3179 N N . GLU A 1 398 ? -20.316 25.809 14.281 1.00 90.06 398 GLU A N 1
ATOM 3180 C CA . GLU A 1 398 ? -19.604 26.233 15.498 1.00 90.06 398 GLU A CA 1
ATOM 3181 C C . GLU A 1 398 ? -19.694 25.256 16.676 1.00 90.06 398 GLU A C 1
ATOM 3183 O O . GLU A 1 398 ? -18.829 25.293 17.534 1.00 90.06 398 GLU A O 1
ATOM 3188 N N . THR A 1 399 ? -20.694 24.376 16.742 1.00 91.06 399 THR A N 1
ATOM 3189 C CA . THR A 1 399 ? -20.866 23.447 17.879 1.00 91.06 399 THR A CA 1
ATOM 3190 C C . THR A 1 399 ? -20.999 21.992 17.447 1.00 91.06 399 THR A C 1
ATOM 3192 O O . THR A 1 399 ? -21.138 21.105 18.283 1.00 91.06 399 THR A O 1
ATOM 3195 N N . HIS A 1 400 ? -20.965 21.712 16.145 1.00 93.62 400 HIS A N 1
ATOM 3196 C CA . HIS A 1 400 ? -21.256 20.392 15.599 1.00 93.62 400 HIS A CA 1
ATOM 3197 C C . HIS A 1 400 ? -20.135 19.924 14.683 1.00 93.62 400 HIS A C 1
ATOM 3199 O O . HIS A 1 400 ? -19.791 20.579 13.694 1.00 93.62 400 HIS A O 1
ATOM 3205 N N . PHE A 1 401 ? -19.620 18.742 14.997 1.00 95.19 401 PHE A N 1
ATOM 3206 C CA . PHE A 1 401 ? -18.626 18.025 14.222 1.00 95.19 401 PHE A CA 1
ATOM 3207 C C . PHE A 1 401 ? -19.156 16.654 13.819 1.00 95.19 401 PHE A C 1
ATOM 3209 O O . PHE A 1 401 ? -20.023 16.080 14.478 1.00 95.19 401 PHE A O 1
ATOM 3216 N N . LYS A 1 402 ? -18.589 16.108 12.749 1.00 95.38 402 LYS A N 1
ATOM 3217 C CA . LYS A 1 402 ? -18.717 14.696 12.398 1.00 95.38 402 LYS A CA 1
ATOM 3218 C C . LYS A 1 402 ? -17.363 14.025 12.492 1.00 95.38 402 LYS A C 1
ATOM 3220 O O . LYS A 1 402 ? -16.398 14.569 11.969 1.00 95.38 402 LYS A O 1
ATOM 3225 N N . PHE A 1 403 ? -17.294 12.856 13.116 1.00 95.88 403 PHE A N 1
ATOM 3226 C CA . PHE A 1 403 ? -16.076 12.054 13.182 1.00 95.88 403 PHE A CA 1
ATOM 3227 C C . PHE A 1 403 ? -16.232 10.757 12.395 1.00 95.88 403 PHE A C 1
ATOM 3229 O O . PHE A 1 403 ? -17.242 10.071 12.533 1.00 95.88 403 PHE A O 1
ATOM 3236 N N . SER A 1 404 ? -15.215 10.405 11.612 1.00 95.81 404 SER A N 1
ATOM 3237 C CA . SER A 1 404 ? -15.129 9.146 10.866 1.00 95.81 404 SER A CA 1
ATOM 3238 C C . SER A 1 404 ? -13.697 8.612 10.874 1.00 95.81 404 SER A C 1
ATOM 3240 O O . SER A 1 404 ? -12.759 9.404 10.947 1.00 95.81 404 SER A O 1
ATOM 3242 N N . LEU A 1 405 ? -13.523 7.292 10.769 1.00 93.38 405 LEU A N 1
ATOM 3243 C CA . LEU A 1 405 ? -12.190 6.671 10.784 1.00 93.38 405 LEU A CA 1
ATOM 3244 C C . LEU A 1 405 ? -11.366 6.952 9.518 1.00 93.38 405 LEU A C 1
ATOM 3246 O O . LEU A 1 405 ? -10.169 7.186 9.629 1.00 93.38 405 LEU A O 1
ATOM 3250 N N . LEU A 1 406 ? -11.993 6.933 8.336 1.00 91.94 406 LEU A N 1
ATOM 3251 C CA . LEU A 1 406 ? -11.321 7.062 7.032 1.00 91.94 406 LEU A CA 1
ATOM 3252 C C . LEU A 1 406 ? -11.862 8.217 6.175 1.00 91.94 406 LEU A C 1
ATOM 3254 O O . LEU A 1 406 ? -11.240 8.599 5.189 1.00 91.94 406 LEU A O 1
ATOM 3258 N N . GLY A 1 407 ? -13.011 8.800 6.531 1.00 89.06 407 GLY A N 1
ATOM 3259 C CA . GLY A 1 407 ? -13.677 9.815 5.712 1.00 89.06 407 GLY A CA 1
ATOM 3260 C C . GLY A 1 407 ? -12.861 11.089 5.506 1.00 89.06 407 GLY A C 1
ATOM 3261 O O . GLY A 1 407 ? -12.902 11.659 4.420 1.00 89.06 407 GLY A O 1
ATOM 3262 N N . ALA A 1 408 ? -12.089 11.510 6.512 1.00 84.62 408 ALA A N 1
ATOM 3263 C CA . ALA A 1 408 ? -11.209 12.675 6.406 1.00 84.62 408 ALA A CA 1
ATOM 3264 C C . ALA A 1 408 ? -9.984 12.431 5.506 1.00 84.62 408 ALA A C 1
ATOM 3266 O O . ALA A 1 408 ? -9.442 13.384 4.955 1.00 84.62 408 ALA A O 1
ATOM 3267 N N . SER A 1 409 ? -9.590 11.167 5.329 1.00 83.00 409 SER A N 1
ATOM 3268 C CA . SER A 1 409 ? -8.493 10.760 4.445 1.00 83.00 409 SER A CA 1
ATOM 3269 C C . SER A 1 409 ? -8.926 10.622 2.981 1.00 83.00 409 SER A C 1
ATOM 3271 O O . SER A 1 409 ? -8.103 10.369 2.103 1.00 83.00 409 SER A O 1
ATOM 3273 N N . ASN A 1 410 ? -10.224 10.750 2.684 1.00 87.25 410 ASN A N 1
ATOM 3274 C CA . ASN A 1 410 ? -10.707 10.643 1.316 1.00 87.25 410 ASN A CA 1
ATOM 3275 C C . ASN A 1 410 ? -10.361 11.904 0.519 1.00 87.25 410 ASN A C 1
ATOM 3277 O O . ASN A 1 410 ? -10.818 12.997 0.855 1.00 87.25 410 ASN A O 1
ATOM 3281 N N . HIS A 1 411 ? -9.617 11.731 -0.573 1.00 86.19 411 HIS A N 1
ATOM 3282 C CA . HIS A 1 411 ? -9.128 12.815 -1.419 1.00 86.19 411 HIS A CA 1
ATOM 3283 C C . HIS A 1 411 ? -8.221 13.805 -0.665 1.00 86.19 411 HIS A C 1
ATOM 3285 O O . HIS A 1 411 ? -8.179 14.993 -0.990 1.00 86.19 411 HIS A O 1
ATOM 3291 N N . SER A 1 412 ? -7.496 13.323 0.348 1.00 83.62 412 SER A N 1
ATOM 3292 C CA . SER A 1 412 ? -6.526 14.115 1.102 1.00 83.62 412 SER A CA 1
ATOM 3293 C C . SER A 1 412 ? -5.093 13.827 0.663 1.00 83.62 412 SER A C 1
ATOM 3295 O O . SER A 1 412 ? -4.801 12.803 0.043 1.00 83.62 412 SER A O 1
ATOM 3297 N N . ASP A 1 413 ? -4.195 14.734 1.032 1.00 87.50 413 ASP A N 1
ATOM 3298 C CA . ASP A 1 413 ? -2.757 14.508 0.964 1.00 87.50 413 ASP A CA 1
ATOM 3299 C C . ASP A 1 413 ? -2.349 13.333 1.874 1.00 87.50 413 ASP A C 1
ATOM 3301 O O . ASP A 1 413 ? -2.813 13.244 3.014 1.00 87.50 413 ASP A O 1
ATOM 3305 N N . ALA A 1 414 ? -1.527 12.424 1.350 1.00 86.38 414 ALA A N 1
ATOM 3306 C CA . ALA A 1 414 ? -0.983 11.245 2.032 1.00 86.38 414 ALA A CA 1
ATOM 3307 C C . ALA A 1 414 ? 0.541 11.346 2.257 1.00 86.38 414 ALA A C 1
ATOM 3309 O O . ALA A 1 414 ? 1.214 10.347 2.516 1.00 86.38 414 ALA A O 1
ATOM 3310 N N . GLY A 1 415 ? 1.074 12.558 2.148 1.00 91.44 415 GLY A N 1
ATOM 3311 C CA . GLY A 1 415 ? 2.446 12.931 2.428 1.00 91.44 415 GLY A CA 1
ATOM 3312 C C . GLY A 1 415 ? 3.259 13.308 1.191 1.00 91.44 415 GLY A C 1
ATOM 3313 O O . GLY A 1 415 ? 2.949 12.930 0.050 1.00 91.44 415 GLY A O 1
ATOM 3314 N N . ARG A 1 416 ? 4.333 14.059 1.442 1.00 96.38 416 ARG A N 1
ATOM 3315 C CA . ARG A 1 416 ? 5.340 14.479 0.466 1.00 96.38 416 ARG A CA 1
ATOM 3316 C C . ARG A 1 416 ? 6.446 13.433 0.382 1.00 96.38 416 ARG A C 1
ATOM 3318 O O . ARG A 1 416 ? 7.121 13.136 1.364 1.00 96.38 416 ARG A O 1
ATOM 3325 N N . PHE A 1 417 ? 6.670 12.915 -0.816 1.00 97.69 417 PHE A N 1
ATOM 3326 C CA . PHE A 1 417 ? 7.724 11.954 -1.112 1.00 97.69 417 PHE A CA 1
ATOM 3327 C C . PHE A 1 417 ? 8.792 12.590 -1.983 1.00 97.69 417 PHE A C 1
ATOM 3329 O O . PHE A 1 417 ? 8.472 13.360 -2.889 1.00 97.69 417 PHE A O 1
ATOM 3336 N N . LYS A 1 418 ? 10.036 12.159 -1.790 1.00 98.00 418 LYS A N 1
ATOM 3337 C CA . LYS A 1 418 ? 11.124 12.296 -2.757 1.00 98.00 418 LYS A CA 1
ATOM 3338 C C . LYS A 1 418 ? 11.604 10.907 -3.139 1.00 98.00 418 LYS A C 1
ATOM 3340 O O . LYS A 1 418 ? 12.012 10.132 -2.276 1.00 98.00 418 LYS A O 1
ATOM 3345 N N . VAL A 1 419 ? 11.556 10.570 -4.425 1.00 97.06 419 VAL A N 1
ATOM 3346 C CA . VAL A 1 419 ? 11.963 9.248 -4.927 1.00 97.06 419 VAL A CA 1
ATOM 3347 C C . VAL A 1 419 ? 12.984 9.363 -6.048 1.00 97.06 419 VAL A C 1
ATOM 3349 O O . VAL A 1 419 ? 13.011 10.352 -6.780 1.00 97.06 419 VAL A O 1
ATOM 3352 N N . SER A 1 420 ? 13.808 8.335 -6.237 1.00 93.88 420 SER A N 1
ATOM 3353 C CA . SER A 1 420 ? 14.734 8.298 -7.369 1.00 93.88 420 SER A CA 1
ATOM 3354 C C . SER A 1 420 ? 14.007 8.020 -8.690 1.00 93.88 420 SER A C 1
ATOM 3356 O O . SER A 1 420 ? 13.147 7.142 -8.796 1.00 93.88 420 SER A O 1
ATOM 3358 N N . ARG A 1 421 ? 14.387 8.752 -9.744 1.00 85.25 421 ARG A N 1
ATOM 3359 C CA . ARG A 1 421 ? 13.808 8.609 -11.092 1.00 85.25 421 ARG A CA 1
ATOM 3360 C C . ARG A 1 421 ? 14.380 7.435 -11.879 1.00 85.25 421 ARG A C 1
ATOM 3362 O O . ARG A 1 421 ? 13.831 7.075 -12.922 1.00 85.25 421 ARG A O 1
ATOM 3369 N N . GLY A 1 422 ? 15.489 6.861 -11.414 1.00 76.62 422 GLY A N 1
ATOM 3370 C CA . GLY A 1 422 ? 16.160 5.734 -12.053 1.00 76.62 422 GLY A CA 1
ATOM 3371 C C . GLY A 1 422 ? 16.769 6.038 -13.427 1.00 76.62 422 GLY A C 1
ATOM 3372 O O . GLY A 1 422 ? 16.935 5.118 -14.226 1.00 76.62 422 GLY A O 1
ATOM 3373 N N . ILE A 1 423 ? 17.091 7.304 -13.731 1.00 72.06 423 ILE A N 1
ATOM 3374 C CA . ILE A 1 423 ? 17.724 7.697 -15.004 1.00 72.06 423 ILE A CA 1
ATOM 3375 C C . ILE A 1 423 ? 19.222 7.384 -14.961 1.00 72.06 423 ILE A C 1
ATOM 3377 O O . ILE A 1 423 ? 19.765 6.840 -15.920 1.00 72.06 423 ILE A O 1
ATOM 3381 N N . LYS A 1 424 ? 19.887 7.709 -13.846 1.00 70.31 424 LYS A N 1
ATOM 3382 C CA . LYS A 1 424 ? 21.311 7.421 -13.619 1.00 70.31 424 LYS A CA 1
ATOM 3383 C C . LYS A 1 424 ? 21.538 5.963 -13.223 1.00 70.31 424 LYS A C 1
ATOM 3385 O O . LYS A 1 424 ? 22.538 5.379 -13.622 1.00 70.31 424 LYS A O 1
ATOM 3390 N N . ASN A 1 425 ? 20.629 5.387 -12.433 1.00 65.38 425 ASN A N 1
ATOM 3391 C CA . ASN A 1 425 ? 20.689 3.993 -11.993 1.00 65.38 425 ASN A CA 1
ATOM 3392 C C . ASN A 1 425 ? 19.280 3.392 -11.915 1.00 65.38 425 ASN A C 1
ATOM 3394 O O . ASN A 1 425 ? 18.525 3.674 -10.987 1.00 65.38 425 ASN A O 1
ATOM 3398 N N . ASN A 1 426 ? 18.943 2.514 -12.858 1.00 66.19 426 ASN A N 1
ATOM 3399 C CA . ASN A 1 426 ? 17.625 1.880 -12.934 1.00 66.19 426 ASN A CA 1
ATOM 3400 C C . ASN A 1 426 ? 17.278 0.996 -11.722 1.00 66.19 426 ASN A C 1
ATOM 3402 O O . ASN A 1 426 ? 16.099 0.776 -11.465 1.00 66.19 426 ASN A O 1
ATOM 3406 N N . ARG A 1 427 ? 18.264 0.529 -10.944 1.00 71.50 427 ARG A N 1
ATOM 3407 C CA . ARG A 1 427 ? 18.011 -0.227 -9.705 1.00 71.50 427 ARG A CA 1
ATOM 3408 C C . ARG A 1 427 ? 17.455 0.633 -8.578 1.00 71.50 427 ARG A C 1
ATOM 3410 O O . ARG A 1 427 ? 16.857 0.095 -7.658 1.00 71.50 427 ARG A O 1
ATOM 3417 N N . MET A 1 428 ? 17.654 1.946 -8.664 1.00 80.25 428 MET A N 1
ATOM 3418 C CA . MET A 1 428 ? 17.114 2.916 -7.712 1.00 80.25 428 MET A CA 1
ATOM 3419 C C . MET A 1 428 ? 15.703 3.370 -8.102 1.00 80.25 428 MET A C 1
ATOM 3421 O O . MET A 1 428 ? 15.104 4.149 -7.375 1.00 80.25 428 MET A O 1
ATOM 3425 N N . LEU A 1 429 ? 15.168 2.933 -9.250 1.00 83.44 429 LEU A N 1
ATOM 3426 C CA . LEU A 1 429 ? 13.886 3.403 -9.773 1.00 83.44 429 LEU A CA 1
ATOM 3427 C C . LEU A 1 429 ? 12.774 3.312 -8.718 1.00 83.44 429 LEU A C 1
ATOM 3429 O O . LEU A 1 429 ? 12.436 2.227 -8.248 1.00 83.44 429 LEU A O 1
ATOM 3433 N N . GLY A 1 430 ? 12.195 4.466 -8.381 1.00 89.75 430 GLY A N 1
ATOM 3434 C CA . GLY A 1 430 ? 11.102 4.585 -7.420 1.00 89.75 430 GLY A CA 1
ATOM 3435 C C . GLY A 1 430 ? 11.502 4.443 -5.956 1.00 89.75 430 GLY A C 1
ATOM 3436 O O . GLY A 1 430 ? 10.618 4.503 -5.106 1.00 89.75 430 GLY A O 1
ATOM 3437 N N . GLN A 1 431 ? 12.785 4.250 -5.639 1.00 95.31 431 GLN A N 1
ATOM 3438 C CA . GLN A 1 431 ? 13.239 4.157 -4.256 1.00 95.31 431 GLN A CA 1
ATOM 3439 C C . GLN A 1 431 ? 12.945 5.463 -3.519 1.00 95.31 431 GLN A C 1
ATOM 3441 O O . GLN A 1 431 ? 13.305 6.534 -4.010 1.00 95.31 431 GLN A O 1
ATOM 3446 N N . VAL A 1 432 ? 12.323 5.360 -2.345 1.00 97.50 432 VAL A N 1
ATOM 3447 C CA . VAL A 1 432 ? 12.060 6.496 -1.459 1.00 97.50 432 VAL A CA 1
ATOM 3448 C C . VAL A 1 432 ? 13.376 6.960 -0.848 1.00 97.50 432 VAL A C 1
ATOM 3450 O O . VAL A 1 432 ? 14.092 6.169 -0.234 1.00 97.50 432 VAL A O 1
ATOM 3453 N N . LEU A 1 433 ? 13.697 8.228 -1.084 1.00 96.50 433 LEU A N 1
ATOM 3454 C CA . LEU A 1 433 ? 14.883 8.910 -0.576 1.00 96.50 433 LEU A CA 1
ATOM 3455 C C . LEU A 1 433 ? 14.529 9.732 0.662 1.00 96.50 433 LEU A C 1
ATOM 3457 O O . LEU A 1 433 ? 15.249 9.666 1.647 1.00 96.50 433 LEU A O 1
ATOM 3461 N N . GLU A 1 434 ? 13.404 10.452 0.612 1.00 97.88 434 GLU A N 1
ATOM 3462 C CA . GLU A 1 434 ? 12.884 11.240 1.731 1.00 97.88 434 GLU A CA 1
ATOM 3463 C C . GLU A 1 434 ? 11.357 11.110 1.815 1.00 97.88 434 GLU A C 1
ATOM 3465 O O . GLU A 1 434 ? 10.669 10.940 0.797 1.00 97.88 434 GLU A O 1
ATOM 3470 N N . PHE A 1 435 ? 10.830 11.235 3.030 1.00 97.12 435 PHE A N 1
ATOM 3471 C CA . PHE A 1 435 ? 9.407 11.379 3.320 1.00 97.12 435 PHE A CA 1
ATOM 3472 C C . PHE A 1 435 ? 9.216 12.549 4.287 1.00 97.12 435 PHE A C 1
ATOM 3474 O O . PHE A 1 435 ? 9.909 12.622 5.295 1.00 97.12 435 PHE A O 1
ATOM 3481 N N . GLU A 1 436 ? 8.321 13.485 3.964 1.00 95.44 436 GLU A N 1
ATOM 3482 C CA . GLU A 1 436 ? 8.136 14.741 4.719 1.00 95.44 436 GLU A CA 1
ATOM 3483 C C . GLU A 1 436 ? 9.434 15.563 4.902 1.00 95.44 436 GLU A C 1
ATOM 3485 O O . GLU A 1 436 ? 9.564 16.355 5.832 1.00 95.44 436 GLU A O 1
ATOM 3490 N N . GLY A 1 437 ? 10.388 15.407 3.974 1.00 95.88 437 GLY A N 1
ATOM 3491 C CA . GLY A 1 437 ? 11.693 16.079 3.998 1.00 95.88 437 GLY A CA 1
ATOM 3492 C C . GLY A 1 437 ? 12.761 15.393 4.856 1.00 95.88 437 GLY A C 1
ATOM 3493 O O . GLY A 1 437 ? 13.884 15.890 4.912 1.00 95.88 437 GLY A O 1
ATOM 3494 N N . ASP A 1 438 ? 12.441 14.261 5.489 1.00 96.69 438 ASP A N 1
ATOM 3495 C CA . ASP A 1 438 ? 13.384 13.475 6.285 1.00 96.69 438 ASP A CA 1
ATOM 3496 C C . ASP A 1 438 ? 13.871 12.232 5.511 1.00 96.69 438 ASP A C 1
ATOM 3498 O O . ASP A 1 438 ? 13.081 11.519 4.887 1.00 96.69 438 ASP A O 1
ATOM 3502 N N . GLU A 1 439 ? 15.177 11.939 5.573 1.00 95.81 439 GLU A N 1
ATOM 3503 C CA . GLU A 1 439 ? 15.803 10.746 4.956 1.00 95.81 439 GLU A CA 1
ATOM 3504 C C . GLU A 1 439 ? 15.542 9.448 5.755 1.00 95.81 439 GLU A C 1
ATOM 3506 O O . GLU A 1 439 ? 15.689 8.329 5.251 1.00 95.81 439 GLU A O 1
ATOM 3511 N N . GLU A 1 440 ? 15.143 9.588 7.019 1.00 95.75 440 GLU A N 1
ATOM 3512 C CA . GLU A 1 440 ? 14.781 8.502 7.923 1.00 95.75 440 GLU A CA 1
ATOM 3513 C C . GLU A 1 440 ? 13.640 8.923 8.851 1.00 95.75 440 GLU A C 1
ATOM 3515 O O . GLU A 1 440 ? 13.398 10.101 9.093 1.00 95.75 440 GLU A O 1
ATOM 3520 N N . LEU A 1 441 ? 12.914 7.943 9.375 1.00 95.44 441 LEU A N 1
ATOM 3521 C CA . LEU A 1 441 ? 11.818 8.184 10.304 1.00 95.44 441 LEU A CA 1
ATOM 3522 C C . LEU A 1 441 ? 12.343 8.532 11.704 1.00 95.44 441 LEU A C 1
ATOM 3524 O O . LEU A 1 441 ? 13.443 8.162 12.096 1.00 95.44 441 LEU A O 1
ATOM 3528 N N . ASN A 1 442 ? 11.501 9.167 12.511 1.00 93.00 442 ASN A N 1
ATOM 3529 C CA . ASN A 1 442 ? 11.786 9.442 13.922 1.00 93.00 442 ASN A CA 1
ATOM 3530 C C . ASN A 1 442 ? 10.735 8.791 14.835 1.00 93.00 442 ASN A C 1
ATOM 3532 O O . ASN A 1 442 ? 10.244 9.406 15.779 1.00 93.00 442 ASN A O 1
ATOM 3536 N N . VAL A 1 443 ? 10.343 7.555 14.508 1.00 93.44 443 VAL A N 1
ATOM 3537 C CA . VAL A 1 443 ? 9.201 6.858 15.128 1.00 93.44 443 VAL A CA 1
ATOM 3538 C C . VAL A 1 443 ? 9.658 5.734 16.053 1.00 93.44 443 VAL A C 1
ATOM 3540 O O . VAL A 1 443 ? 9.153 5.587 17.166 1.00 93.44 443 VAL A O 1
ATOM 3543 N N . TRP A 1 444 ? 10.615 4.926 15.604 1.00 94.31 444 TRP A N 1
ATOM 3544 C CA . TRP A 1 444 ? 11.040 3.721 16.312 1.00 94.31 444 TRP A CA 1
ATOM 3545 C C . TRP A 1 444 ? 12.252 3.991 17.213 1.00 94.31 444 TRP A C 1
ATOM 3547 O O . TRP A 1 444 ? 13.114 4.785 16.837 1.00 94.31 444 TRP A O 1
ATOM 3557 N N . PRO A 1 445 ? 12.390 3.314 18.370 1.00 90.94 445 PRO A N 1
ATOM 3558 C CA . PRO A 1 445 ? 13.529 3.521 19.270 1.00 90.94 445 PRO A CA 1
ATOM 3559 C C . PRO A 1 445 ? 14.913 3.219 18.674 1.00 90.94 445 PRO A C 1
ATOM 3561 O O . PRO A 1 445 ? 15.907 3.766 19.147 1.00 90.94 445 PRO A O 1
ATOM 3564 N N . GLY A 1 446 ? 15.010 2.332 17.676 1.00 84.56 446 GLY A N 1
ATOM 3565 C CA . GLY A 1 446 ? 16.285 1.970 17.047 1.00 84.56 446 GLY A CA 1
ATOM 3566 C C . GLY A 1 446 ? 16.433 2.493 15.618 1.00 84.56 446 GLY A C 1
ATOM 3567 O O . GLY A 1 446 ? 15.520 2.353 14.807 1.00 84.56 446 GLY A O 1
ATOM 3568 N N . GLU A 1 447 ? 17.625 3.006 15.297 1.00 87.56 447 GLU A N 1
ATOM 3569 C CA . GLU A 1 447 ? 17.960 3.640 14.008 1.00 87.56 447 GLU A CA 1
ATOM 3570 C C . GLU A 1 447 ? 17.647 2.750 12.788 1.00 87.56 447 GLU A C 1
ATOM 3572 O O . GLU A 1 447 ? 17.061 3.203 11.810 1.00 87.56 447 GLU A O 1
ATOM 3577 N N . GLU A 1 448 ? 17.948 1.446 12.839 1.00 91.44 448 GLU A N 1
ATOM 3578 C CA . GLU A 1 448 ? 17.724 0.542 11.695 1.00 91.44 448 GLU A CA 1
ATOM 3579 C C . GLU A 1 448 ? 16.249 0.411 11.278 1.00 91.44 448 GLU A C 1
ATOM 3581 O O . GLU A 1 448 ? 15.964 0.207 10.093 1.00 91.44 448 GLU A O 1
ATOM 3586 N N . CYS A 1 449 ? 15.322 0.531 12.232 1.00 92.88 449 CYS A N 1
ATOM 3587 C CA . CYS A 1 449 ? 13.880 0.429 11.999 1.00 92.88 449 CYS A CA 1
ATOM 3588 C C . CYS A 1 449 ? 13.288 1.693 11.363 1.00 92.88 449 CYS A C 1
ATOM 3590 O O . CYS A 1 449 ? 12.213 1.637 10.766 1.00 92.88 449 CYS A O 1
ATOM 3592 N N . ASN A 1 450 ? 14.001 2.815 11.464 1.00 95.62 450 ASN A N 1
ATOM 3593 C CA . ASN A 1 450 ? 13.596 4.100 10.911 1.00 95.62 450 ASN A CA 1
ATOM 3594 C C . ASN A 1 450 ? 14.047 4.315 9.460 1.00 95.62 450 ASN A C 1
ATOM 3596 O O . ASN A 1 450 ? 13.576 5.238 8.800 1.00 95.62 450 ASN A O 1
ATOM 3600 N N . LYS A 1 451 ? 14.915 3.453 8.922 1.00 96.06 451 LYS A N 1
ATOM 3601 C CA . LYS A 1 451 ? 15.398 3.584 7.543 1.00 96.06 451 LYS A CA 1
ATOM 3602 C C . LYS A 1 451 ? 14.272 3.427 6.518 1.00 96.06 451 LYS A C 1
ATOM 3604 O O . LYS A 1 451 ? 13.550 2.419 6.503 1.00 96.06 451 LYS A O 1
ATOM 3609 N N . LEU A 1 452 ? 14.205 4.371 5.584 1.00 95.88 452 LEU A N 1
ATOM 3610 C CA . LEU A 1 452 ? 13.370 4.272 4.390 1.00 95.88 452 LEU A CA 1
ATOM 3611 C C . LEU A 1 452 ? 14.000 3.258 3.420 1.00 95.88 452 LEU A C 1
ATOM 3613 O O . LEU A 1 452 ? 15.140 3.402 2.978 1.00 95.88 452 LEU A O 1
ATOM 3617 N N . LYS A 1 453 ? 13.281 2.169 3.127 1.00 94.44 453 LYS A N 1
ATOM 3618 C CA . LYS A 1 453 ? 13.724 1.088 2.237 1.00 94.44 453 LYS A CA 1
ATOM 3619 C C . LYS A 1 453 ? 12.638 0.795 1.211 1.00 94.44 453 LYS A C 1
ATOM 3621 O O . LYS A 1 453 ? 11.481 0.577 1.564 1.00 94.44 453 LYS A O 1
ATOM 3626 N N . GLY A 1 454 ? 13.048 0.676 -0.048 1.00 93.31 454 GLY A N 1
ATOM 3627 C CA . GLY A 1 454 ? 12.150 0.303 -1.136 1.00 93.31 454 GLY A CA 1
ATOM 3628 C C . GLY A 1 454 ? 11.380 1.476 -1.730 1.00 93.31 454 GLY A C 1
ATOM 3629 O O . GLY A 1 454 ? 11.827 2.617 -1.640 1.00 93.31 454 GLY A O 1
ATOM 3630 N N . THR A 1 455 ? 10.259 1.182 -2.387 1.00 93.31 455 THR A N 1
ATOM 3631 C CA . THR A 1 455 ? 9.488 2.162 -3.172 1.00 93.31 455 THR A CA 1
ATOM 3632 C C . THR A 1 455 ? 8.183 2.573 -2.490 1.00 93.31 455 THR A C 1
ATOM 3634 O O . THR A 1 455 ? 7.836 2.066 -1.424 1.00 93.31 455 THR A O 1
ATOM 3637 N N . ASP A 1 456 ? 7.419 3.461 -3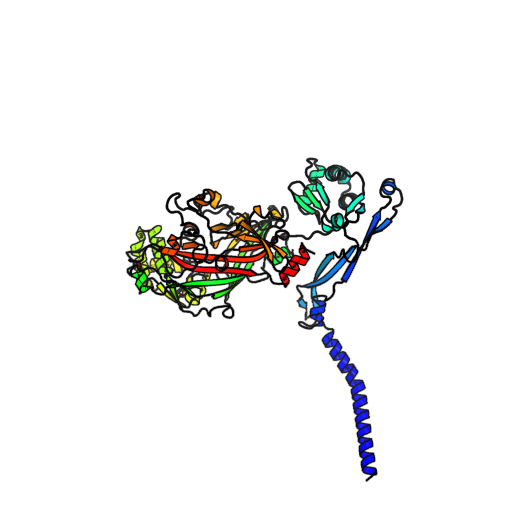.124 1.00 89.81 456 ASP A N 1
ATOM 3638 C CA . ASP A 1 456 ? 6.050 3.825 -2.722 1.00 89.81 456 ASP A CA 1
ATOM 3639 C C . ASP A 1 456 ? 4.994 2.750 -3.079 1.00 89.81 456 ASP A C 1
ATOM 3641 O O . ASP A 1 456 ? 3.793 2.994 -3.007 1.00 89.81 456 ASP A O 1
ATOM 3645 N N . SER A 1 457 ? 5.424 1.546 -3.482 1.00 86.31 457 SER A N 1
ATOM 3646 C CA . SER A 1 457 ? 4.602 0.453 -4.030 1.00 86.31 457 SER A CA 1
ATOM 3647 C C . SER A 1 457 ? 3.953 0.690 -5.400 1.00 86.31 457 SER A C 1
ATOM 3649 O O . SER A 1 457 ? 3.283 -0.223 -5.884 1.00 86.31 457 SER A O 1
ATOM 3651 N N . THR A 1 458 ? 4.099 1.860 -6.030 1.00 83.00 458 THR A N 1
ATOM 3652 C CA . THR A 1 458 ? 3.451 2.155 -7.328 1.00 83.00 458 THR A CA 1
ATOM 3653 C C . THR A 1 458 ? 4.353 1.871 -8.526 1.00 83.00 458 THR A C 1
ATOM 3655 O O . THR A 1 458 ? 3.876 1.699 -9.646 1.00 83.00 458 THR A O 1
ATOM 3658 N N . ILE A 1 459 ? 5.661 1.776 -8.291 1.00 85.75 459 ILE A N 1
ATOM 3659 C CA . ILE A 1 459 ? 6.667 1.381 -9.274 1.00 85.75 459 ILE A CA 1
ATOM 3660 C C . ILE A 1 459 ? 7.783 0.596 -8.581 1.00 85.75 459 ILE A C 1
ATOM 3662 O O . ILE A 1 459 ? 8.037 0.782 -7.391 1.00 85.75 459 ILE A O 1
ATOM 3666 N N . PHE A 1 460 ? 8.446 -0.286 -9.322 1.00 84.00 460 PHE A N 1
ATOM 3667 C CA . PHE A 1 460 ? 9.586 -1.066 -8.853 1.00 84.00 460 PHE A CA 1
ATOM 3668 C C . PHE A 1 460 ? 10.677 -1.088 -9.921 1.00 84.00 460 PHE A C 1
ATOM 3670 O O . PHE A 1 460 ? 10.404 -0.922 -11.112 1.00 84.00 460 PHE A O 1
ATOM 3677 N N . ALA A 1 461 ? 11.917 -1.320 -9.498 1.00 76.50 461 ALA A N 1
ATOM 3678 C CA . ALA A 1 461 ? 13.026 -1.480 -10.424 1.00 76.50 461 ALA A CA 1
ATOM 3679 C C . ALA A 1 461 ? 12.865 -2.748 -11.292 1.00 76.50 461 ALA A C 1
ATOM 3681 O O . ALA A 1 461 ? 12.399 -3.782 -10.802 1.00 76.50 461 ALA A O 1
ATOM 3682 N N . PRO A 1 462 ? 13.277 -2.710 -12.572 1.00 69.94 462 PRO A N 1
ATOM 3683 C CA . PRO A 1 462 ? 13.346 -3.898 -13.413 1.00 69.94 462 PRO A CA 1
ATOM 3684 C C . PRO A 1 462 ? 14.572 -4.757 -13.066 1.00 69.94 462 PRO A C 1
ATOM 3686 O O . PRO A 1 462 ? 15.542 -4.294 -12.464 1.00 69.94 462 PRO A O 1
ATOM 3689 N N . LEU A 1 463 ? 14.566 -6.008 -13.525 1.00 62.81 463 LEU A N 1
ATOM 3690 C CA . LEU A 1 463 ? 15.663 -6.978 -13.404 1.00 62.81 463 LEU A CA 1
ATOM 3691 C C . LEU A 1 463 ? 16.092 -7.288 -11.955 1.00 62.81 463 LEU A C 1
ATOM 3693 O O . LEU A 1 463 ? 17.265 -7.584 -11.702 1.00 62.81 463 LEU A O 1
ATOM 3697 N N . MET A 1 464 ? 15.151 -7.247 -11.007 1.00 69.50 464 MET A N 1
ATOM 3698 C CA . MET A 1 464 ? 15.418 -7.567 -9.599 1.00 69.50 464 MET A CA 1
ATOM 3699 C C . MET A 1 464 ? 15.708 -9.055 -9.387 1.00 69.50 464 MET A C 1
ATOM 3701 O O . MET A 1 464 ? 15.180 -9.932 -10.079 1.00 69.50 464 MET A O 1
ATOM 3705 N N . LYS A 1 465 ? 16.530 -9.367 -8.382 1.00 71.75 465 LYS A N 1
ATOM 3706 C CA . LYS A 1 465 ? 16.745 -10.754 -7.960 1.00 71.75 465 LYS A CA 1
ATOM 3707 C C . LYS A 1 465 ? 15.654 -11.168 -6.975 1.00 71.75 465 LYS A C 1
ATOM 3709 O O . LYS A 1 465 ? 15.376 -10.429 -6.036 1.00 71.75 465 LYS A O 1
ATOM 3714 N N . PRO A 1 466 ? 15.124 -12.402 -7.061 1.00 74.81 466 PRO A N 1
ATOM 3715 C CA . PRO A 1 466 ? 14.142 -12.882 -6.090 1.00 74.81 466 PRO A CA 1
ATOM 3716 C C . PRO A 1 466 ? 14.588 -12.786 -4.624 1.00 74.81 466 PRO A C 1
ATOM 3718 O O . PRO A 1 466 ? 13.765 -12.545 -3.748 1.00 74.81 466 PRO A O 1
ATOM 3721 N N . SER A 1 467 ? 15.891 -12.933 -4.361 1.00 79.94 467 SER A N 1
ATOM 3722 C CA . SER A 1 467 ? 16.484 -12.845 -3.022 1.00 79.94 467 SER A CA 1
ATOM 3723 C C . SER A 1 467 ? 16.507 -11.438 -2.419 1.00 79.94 467 SER A C 1
ATOM 3725 O O . SER A 1 467 ? 16.832 -11.310 -1.247 1.00 79.94 467 SER A O 1
ATOM 3727 N N . GLU A 1 468 ? 16.247 -10.390 -3.204 1.00 79.06 468 GLU A N 1
ATOM 3728 C CA . GLU A 1 468 ? 16.265 -8.998 -2.725 1.00 79.06 468 GLU A CA 1
ATOM 3729 C C . GLU A 1 468 ? 14.963 -8.626 -1.984 1.00 79.06 468 GLU A C 1
ATOM 3731 O O . GLU A 1 468 ? 14.958 -7.685 -1.190 1.00 79.06 468 GLU A O 1
ATOM 3736 N N . GLY A 1 469 ? 13.884 -9.400 -2.174 1.00 88.19 469 GLY A N 1
ATOM 3737 C CA . GLY A 1 469 ? 12.550 -9.079 -1.657 1.00 88.19 469 GLY A CA 1
ATOM 3738 C C . GLY A 1 469 ? 11.899 -7.904 -2.398 1.00 88.19 469 GLY A C 1
ATOM 3739 O O . GLY A 1 469 ? 12.492 -7.320 -3.303 1.00 88.19 469 GLY A O 1
ATOM 3740 N N . LEU A 1 470 ? 10.664 -7.563 -2.030 1.00 91.31 470 LEU A N 1
ATOM 3741 C CA . LEU A 1 470 ? 9.940 -6.409 -2.582 1.00 91.31 470 LEU A CA 1
ATOM 3742 C C . LEU A 1 470 ? 9.740 -5.349 -1.503 1.00 91.31 470 LEU A C 1
ATOM 3744 O O . LEU A 1 470 ? 8.691 -5.290 -0.878 1.00 91.31 470 LEU A O 1
ATOM 3748 N N . TRP A 1 471 ? 10.756 -4.531 -1.249 1.00 94.12 471 TRP A N 1
ATOM 3749 C CA . TRP A 1 471 ? 10.670 -3.509 -0.208 1.00 94.12 471 TRP A CA 1
ATOM 3750 C C . TRP A 1 471 ? 9.771 -2.347 -0.625 1.00 94.12 471 TRP A C 1
ATOM 3752 O O . TRP A 1 471 ? 9.884 -1.825 -1.737 1.00 94.12 471 TRP A O 1
ATOM 3762 N N . THR A 1 472 ? 8.920 -1.917 0.298 1.00 94.25 472 THR A N 1
ATOM 3763 C CA . THR A 1 472 ? 8.033 -0.766 0.143 1.00 94.25 472 THR A CA 1
ATOM 3764 C C . THR A 1 472 ? 7.929 0.002 1.451 1.00 94.25 472 THR A C 1
ATOM 3766 O O . THR A 1 472 ? 7.769 -0.612 2.510 1.00 94.25 472 THR A O 1
ATOM 3769 N N . PHE A 1 473 ? 7.952 1.327 1.378 1.00 95.81 473 PHE A N 1
ATOM 3770 C CA . PHE A 1 473 ? 7.661 2.195 2.511 1.00 95.81 473 PHE A CA 1
ATOM 3771 C C . PHE A 1 473 ? 6.157 2.498 2.573 1.00 95.81 473 PHE A C 1
ATOM 3773 O O . PHE A 1 473 ? 5.543 2.825 1.558 1.00 95.81 473 PHE A O 1
ATOM 3780 N N . SER A 1 474 ? 5.567 2.363 3.762 1.00 93.00 474 SER A N 1
ATOM 3781 C CA . SER A 1 474 ? 4.147 2.624 4.011 1.00 93.00 474 SER A CA 1
ATOM 3782 C C . SER A 1 474 ? 4.002 3.713 5.076 1.00 93.00 474 SER A C 1
ATOM 3784 O O . SER A 1 474 ? 4.221 3.407 6.254 1.00 93.00 474 SER A O 1
ATOM 3786 N N . PRO A 1 475 ? 3.591 4.944 4.711 1.00 91.69 475 PRO A N 1
ATOM 3787 C CA . PRO A 1 475 ? 3.349 6.019 5.675 1.00 91.69 475 PRO A CA 1
ATOM 3788 C C . PRO A 1 475 ? 2.359 5.628 6.772 1.00 91.69 475 PRO A C 1
ATOM 3790 O O . PRO A 1 475 ? 2.628 5.855 7.945 1.00 91.69 475 PRO A O 1
ATOM 3793 N N . ASP A 1 476 ? 1.275 4.933 6.411 1.00 87.62 476 ASP A N 1
ATOM 3794 C CA . ASP A 1 476 ? 0.221 4.529 7.356 1.00 87.62 476 ASP A CA 1
ATOM 3795 C C . ASP A 1 476 ? 0.693 3.534 8.428 1.00 87.62 476 ASP A C 1
ATOM 3797 O O . ASP A 1 476 ? 0.040 3.360 9.457 1.00 87.62 476 ASP A O 1
ATOM 3801 N N . LEU A 1 477 ? 1.827 2.867 8.188 1.00 92.56 477 LEU A N 1
ATOM 3802 C CA . LEU A 1 477 ? 2.462 1.951 9.136 1.00 92.56 477 LEU A CA 1
ATOM 3803 C C . LEU A 1 477 ? 3.760 2.525 9.702 1.00 92.56 477 LEU A C 1
ATOM 3805 O O . LEU A 1 477 ? 4.419 1.858 10.491 1.00 92.56 477 LEU A O 1
ATOM 3809 N N . CYS A 1 478 ? 4.160 3.729 9.289 1.00 93.69 478 CYS A N 1
ATOM 3810 C CA . CYS A 1 478 ? 5.418 4.362 9.664 1.00 93.69 478 CYS A CA 1
ATOM 3811 C C . CYS A 1 478 ? 6.635 3.427 9.565 1.00 93.69 478 CYS A C 1
ATOM 3813 O O . CYS A 1 478 ? 7.501 3.450 10.436 1.00 93.69 478 CYS A O 1
ATOM 3815 N N . ARG A 1 479 ? 6.712 2.546 8.560 1.00 94.69 479 ARG A N 1
ATOM 3816 C CA . ARG A 1 479 ? 7.889 1.685 8.359 1.00 94.69 479 ARG A CA 1
ATOM 3817 C C . ARG A 1 479 ? 7.981 1.141 6.946 1.00 94.69 479 ARG A C 1
ATOM 3819 O O . ARG A 1 479 ? 7.009 1.120 6.188 1.00 94.69 479 ARG A O 1
ATOM 3826 N N . SER A 1 480 ? 9.159 0.615 6.638 1.00 95.25 480 SER A N 1
ATOM 3827 C CA . SER A 1 480 ? 9.391 -0.189 5.444 1.00 95.25 480 SER A CA 1
ATOM 3828 C C . SER A 1 480 ? 9.054 -1.662 5.705 1.00 95.25 480 SER A C 1
ATOM 3830 O O . SER A 1 480 ? 9.398 -2.220 6.753 1.00 95.25 480 SER A O 1
ATOM 3832 N N . LEU A 1 481 ? 8.391 -2.297 4.742 1.00 93.44 481 LEU A N 1
ATOM 3833 C CA . LEU A 1 481 ? 8.019 -3.714 4.741 1.00 93.44 481 LEU A CA 1
ATOM 3834 C C . LEU A 1 481 ? 8.556 -4.381 3.478 1.00 93.44 481 LEU A C 1
ATOM 3836 O O . LEU A 1 481 ? 8.553 -3.773 2.412 1.00 93.44 481 LEU A O 1
ATOM 3840 N N . GLY A 1 482 ? 9.012 -5.627 3.589 1.00 92.38 482 GLY A N 1
ATOM 3841 C CA . GLY A 1 482 ? 9.615 -6.345 2.470 1.00 92.38 482 GLY A CA 1
ATOM 3842 C C . GLY A 1 482 ? 9.128 -7.784 2.371 1.00 92.38 482 GLY A C 1
ATOM 3843 O O . GLY A 1 482 ? 9.764 -8.662 2.956 1.00 92.38 482 GLY A O 1
ATOM 3844 N N . PRO A 1 483 ? 8.048 -8.060 1.616 1.00 93.69 483 PRO A N 1
ATOM 3845 C CA . PRO A 1 483 ? 7.693 -9.407 1.200 1.00 93.69 483 PRO A CA 1
ATOM 3846 C C . PRO A 1 483 ? 8.867 -10.186 0.618 1.00 93.69 483 PRO A C 1
ATOM 3848 O O . PRO A 1 483 ? 9.618 -9.696 -0.228 1.00 93.69 483 PRO A O 1
ATOM 3851 N N . GLN A 1 484 ? 8.997 -11.426 1.076 1.00 93.94 484 GLN A N 1
ATOM 3852 C CA . GLN A 1 484 ? 10.075 -12.341 0.733 1.00 93.94 484 GLN A CA 1
ATOM 3853 C C . GLN A 1 484 ? 9.603 -13.376 -0.280 1.00 93.94 484 GLN A C 1
ATOM 3855 O O . GLN A 1 484 ? 8.442 -13.793 -0.282 1.00 93.94 484 GLN A O 1
ATOM 3860 N N . TYR A 1 485 ? 10.514 -13.798 -1.155 1.00 93.06 485 TYR A N 1
ATOM 3861 C CA . TYR A 1 485 ? 10.221 -14.794 -2.178 1.00 93.06 485 TYR A CA 1
ATOM 3862 C C . TYR A 1 485 ? 9.784 -16.126 -1.551 1.00 93.06 485 TYR A C 1
ATOM 3864 O O . TYR A 1 485 ? 10.480 -16.700 -0.717 1.00 93.06 485 TYR A O 1
ATOM 3872 N N . GLN A 1 486 ? 8.657 -16.653 -2.027 1.00 93.12 486 GLN A N 1
ATOM 3873 C CA . GLN A 1 486 ? 8.120 -17.948 -1.625 1.00 93.12 486 GLN A CA 1
ATOM 3874 C C . GLN A 1 486 ? 8.321 -19.003 -2.719 1.00 93.12 486 GLN A C 1
ATOM 3876 O O . GLN A 1 486 ? 8.873 -20.075 -2.470 1.00 93.12 486 GLN A O 1
ATOM 3881 N N . LYS A 1 487 ? 7.817 -18.745 -3.933 1.00 90.31 487 LYS A N 1
ATOM 3882 C CA . LYS A 1 487 ? 7.788 -19.738 -5.021 1.00 90.31 487 LYS A CA 1
ATOM 3883 C C . LYS A 1 487 ? 7.591 -19.107 -6.394 1.00 90.31 487 LYS A C 1
ATOM 3885 O O . LYS A 1 487 ? 7.089 -17.997 -6.513 1.00 90.31 487 LYS A O 1
ATOM 3890 N N . LYS A 1 488 ? 7.931 -19.848 -7.448 1.00 85.06 488 LYS A N 1
ATOM 3891 C CA . LYS A 1 488 ? 7.565 -19.498 -8.829 1.00 85.06 488 LYS A CA 1
ATOM 3892 C C . LYS A 1 488 ? 6.082 -19.772 -9.079 1.00 85.06 488 LYS A C 1
ATOM 3894 O O . LYS A 1 488 ? 5.545 -20.762 -8.581 1.00 85.06 488 LYS A O 1
ATOM 3899 N N . VAL A 1 489 ? 5.451 -18.922 -9.878 1.00 87.81 489 VAL A N 1
ATOM 3900 C CA . VAL A 1 489 ? 4.044 -19.017 -10.288 1.00 87.81 489 VAL A CA 1
ATOM 3901 C C . VAL A 1 489 ? 3.896 -18.641 -11.763 1.00 87.81 489 VAL A C 1
ATOM 3903 O O . VAL A 1 489 ? 4.835 -18.151 -12.390 1.00 87.81 489 VAL A O 1
ATOM 3906 N N . ILE A 1 490 ? 2.722 -18.906 -12.333 1.00 80.88 490 ILE A N 1
ATOM 3907 C CA . ILE A 1 490 ? 2.355 -18.459 -13.678 1.00 80.88 490 ILE A CA 1
ATOM 3908 C C . ILE A 1 490 ? 1.045 -17.689 -13.553 1.00 80.88 490 ILE A C 1
ATOM 3910 O O . ILE A 1 490 ? 0.050 -18.261 -13.109 1.00 80.88 490 ILE A O 1
ATOM 3914 N N . TYR A 1 491 ? 1.042 -16.424 -13.968 1.00 81.19 491 TYR A N 1
ATOM 3915 C CA . TYR A 1 491 ? -0.139 -15.563 -13.953 1.00 81.19 491 TYR A CA 1
ATOM 3916 C C . TYR A 1 491 ? -0.508 -15.173 -15.382 1.00 81.19 491 TYR A C 1
ATOM 3918 O O . TYR A 1 491 ? 0.307 -14.602 -16.099 1.00 81.19 491 TYR A O 1
ATOM 3926 N N . ASN A 1 492 ? -1.707 -15.542 -15.844 1.00 81.31 492 ASN A N 1
ATOM 3927 C CA . ASN A 1 492 ? -2.156 -15.314 -17.226 1.00 81.31 492 ASN A CA 1
ATOM 3928 C C . ASN A 1 492 ? -1.140 -15.747 -18.309 1.00 81.31 492 ASN A C 1
ATOM 3930 O O . ASN A 1 492 ? -1.092 -15.164 -19.388 1.00 81.31 492 ASN A O 1
ATOM 3934 N N . GLY A 1 493 ? -0.336 -16.785 -18.047 1.00 70.94 493 GLY A N 1
ATOM 3935 C CA . GLY A 1 493 ? 0.710 -17.276 -18.958 1.00 70.94 493 GLY A CA 1
ATOM 3936 C C . GLY A 1 493 ? 2.072 -16.581 -18.827 1.00 70.94 493 GLY A C 1
ATOM 3937 O O . GLY A 1 493 ? 2.996 -16.952 -19.541 1.00 70.94 493 GLY A O 1
ATOM 3938 N N . ILE A 1 494 ? 2.214 -15.617 -17.915 1.00 68.69 494 ILE A N 1
ATOM 3939 C CA . ILE A 1 494 ? 3.468 -14.924 -17.602 1.00 68.69 494 ILE A CA 1
ATOM 3940 C C . ILE A 1 494 ? 4.175 -15.651 -16.450 1.00 68.69 494 ILE A C 1
ATOM 3942 O O . ILE A 1 494 ? 3.559 -15.843 -15.395 1.00 68.69 494 ILE A O 1
ATOM 3946 N N . PRO A 1 495 ? 5.446 -16.065 -16.607 1.00 73.00 495 PRO A N 1
ATOM 3947 C CA . PRO A 1 495 ? 6.257 -16.547 -15.494 1.00 73.00 495 PRO A CA 1
ATOM 3948 C C . PRO A 1 495 ? 6.487 -15.434 -14.467 1.00 73.00 495 PRO A C 1
ATOM 3950 O O . PRO A 1 495 ? 6.958 -14.359 -14.818 1.00 73.00 495 PRO A O 1
ATOM 3953 N N . ALA A 1 496 ? 6.193 -15.703 -13.199 1.00 83.44 496 ALA A N 1
ATOM 3954 C CA . ALA A 1 496 ? 6.327 -14.728 -12.122 1.00 83.44 496 ALA A CA 1
ATOM 3955 C C . ALA A 1 496 ? 6.811 -15.380 -10.820 1.00 83.44 496 ALA A C 1
ATOM 3957 O O . ALA A 1 496 ? 6.923 -16.607 -10.695 1.00 83.44 496 ALA A O 1
ATOM 3958 N N . PHE A 1 497 ? 7.114 -14.543 -9.836 1.00 84.50 497 PHE A N 1
ATOM 3959 C CA . PHE A 1 497 ? 7.590 -14.938 -8.517 1.00 84.50 497 PHE A CA 1
ATOM 3960 C C . PHE A 1 497 ? 6.580 -14.471 -7.473 1.00 84.50 497 PHE A C 1
ATOM 3962 O O . PHE A 1 497 ? 6.217 -13.301 -7.445 1.00 84.50 497 PHE A O 1
ATOM 3969 N N . ARG A 1 498 ? 6.119 -15.391 -6.624 1.00 94.62 498 ARG A N 1
ATOM 3970 C CA . ARG A 1 498 ? 5.247 -15.080 -5.495 1.00 94.62 498 ARG A CA 1
ATOM 3971 C C . ARG A 1 498 ? 6.081 -14.662 -4.301 1.00 94.62 498 ARG A C 1
ATOM 3973 O O . ARG A 1 498 ? 6.935 -15.436 -3.860 1.00 94.62 498 ARG A O 1
ATOM 3980 N N . TYR A 1 499 ? 5.766 -13.500 -3.756 1.00 96.00 499 TYR A N 1
ATOM 3981 C CA . TYR A 1 499 ? 6.299 -12.972 -2.511 1.00 96.00 499 TYR A CA 1
ATOM 3982 C C . TYR A 1 499 ? 5.209 -12.962 -1.445 1.00 96.00 499 TYR A C 1
ATOM 3984 O O . TYR A 1 499 ? 4.037 -12.782 -1.767 1.00 96.00 499 TYR A O 1
ATOM 3992 N N . THR A 1 500 ? 5.595 -13.169 -0.190 1.00 96.00 500 THR A N 1
ATOM 3993 C CA . THR A 1 500 ? 4.703 -13.194 0.977 1.00 96.00 500 THR A CA 1
ATOM 3994 C C . THR A 1 500 ? 5.377 -12.496 2.151 1.00 96.00 500 THR A C 1
ATOM 3996 O O . THR A 1 500 ? 6.603 -12.398 2.185 1.00 96.00 500 THR A O 1
ATOM 3999 N N . MET A 1 501 ? 4.601 -12.033 3.124 1.00 93.12 501 MET A N 1
ATOM 4000 C CA . MET A 1 501 ? 5.138 -11.559 4.402 1.00 93.12 501 MET A CA 1
ATOM 4001 C C . MET A 1 501 ? 4.233 -11.937 5.564 1.00 93.12 501 MET A C 1
ATOM 4003 O O . MET A 1 501 ? 3.037 -12.153 5.377 1.00 93.12 501 MET A O 1
ATOM 4007 N N . ASP A 1 502 ? 4.829 -11.940 6.749 1.00 91.94 502 ASP A N 1
ATOM 4008 C CA . ASP A 1 502 ? 4.165 -11.810 8.038 1.00 91.94 502 ASP A CA 1
ATOM 4009 C C . ASP A 1 502 ? 4.887 -10.717 8.855 1.00 91.94 502 ASP A C 1
ATOM 4011 O O . ASP A 1 502 ? 5.889 -10.153 8.407 1.00 91.94 502 ASP A O 1
ATOM 4015 N N . PHE A 1 503 ? 4.346 -10.366 10.023 1.00 92.44 503 PHE A N 1
ATOM 4016 C CA . PHE A 1 503 ? 4.932 -9.350 10.910 1.00 92.44 503 PHE A CA 1
ATOM 4017 C C . PHE A 1 503 ? 6.048 -9.890 11.823 1.00 92.44 503 PHE A C 1
ATOM 4019 O O . PHE A 1 503 ? 6.579 -9.133 12.634 1.00 92.44 503 PHE A O 1
ATOM 4026 N N . GLY A 1 504 ? 6.410 -11.169 11.696 1.00 92.81 504 GLY A N 1
ATOM 4027 C CA . GLY A 1 504 ? 7.486 -11.795 12.455 1.00 92.81 504 GLY A CA 1
ATOM 4028 C C . GLY A 1 504 ? 7.228 -11.895 13.957 1.00 92.81 504 GLY A C 1
ATOM 4029 O O . GLY A 1 504 ? 6.103 -11.772 14.451 1.00 92.81 504 GLY A O 1
ATOM 4030 N N . ASP A 1 505 ? 8.297 -12.144 14.701 1.00 95.12 505 ASP A N 1
ATOM 4031 C CA . ASP A 1 505 ? 8.322 -12.187 16.159 1.00 95.12 505 ASP A CA 1
ATOM 4032 C C . ASP A 1 505 ? 9.274 -11.113 16.691 1.00 95.12 505 ASP A C 1
ATOM 4034 O O . ASP A 1 505 ? 10.458 -11.357 16.923 1.00 95.12 505 ASP A O 1
ATOM 4038 N N . VAL A 1 506 ? 8.730 -9.912 16.914 1.00 93.62 506 VAL A N 1
ATOM 4039 C CA . VAL A 1 506 ? 9.479 -8.725 17.363 1.00 93.62 506 VAL A CA 1
ATOM 4040 C C . VAL A 1 506 ? 10.326 -8.982 18.610 1.00 93.62 506 VAL A C 1
ATOM 4042 O O . VAL A 1 506 ? 11.353 -8.336 18.785 1.00 93.62 506 VAL A O 1
ATOM 4045 N N . LYS A 1 507 ? 9.923 -9.909 19.484 1.00 93.44 507 LYS A N 1
ATOM 4046 C CA . LYS A 1 507 ? 10.654 -10.203 20.719 1.00 93.44 507 LYS A CA 1
ATOM 4047 C C . LYS A 1 507 ? 11.815 -11.177 20.514 1.00 93.44 507 LYS A C 1
ATOM 4049 O O . LYS A 1 507 ? 12.779 -11.120 21.272 1.00 93.44 507 LYS A O 1
ATOM 4054 N N . ASN A 1 508 ? 11.691 -12.102 19.565 1.00 94.31 508 ASN A N 1
ATOM 4055 C CA . ASN A 1 508 ? 12.639 -13.206 19.391 1.00 94.31 508 ASN A CA 1
ATOM 4056 C C . ASN A 1 508 ? 13.529 -13.067 18.142 1.00 94.31 508 ASN A C 1
ATOM 4058 O O . ASN A 1 508 ? 14.487 -13.830 18.004 1.00 94.31 508 ASN A O 1
ATOM 4062 N N . GLU A 1 509 ? 13.239 -12.116 17.254 1.00 93.75 509 GLU A N 1
ATOM 4063 C CA . GLU A 1 509 ? 14.003 -11.826 16.035 1.00 93.75 509 GLU A CA 1
ATOM 4064 C C . GLU A 1 509 ? 14.845 -10.547 16.219 1.00 93.75 509 GLU A C 1
ATOM 4066 O O . GLU A 1 509 ? 14.284 -9.446 16.249 1.00 93.75 509 GLU A O 1
ATOM 4071 N N . PRO A 1 510 ? 16.186 -10.655 16.341 1.00 93.00 510 PRO A N 1
ATOM 4072 C CA . PRO A 1 510 ? 17.066 -9.531 16.673 1.00 93.00 510 PRO A CA 1
ATOM 4073 C C . PRO A 1 510 ? 16.931 -8.299 15.778 1.00 93.00 510 PRO A C 1
ATOM 4075 O O . PRO A 1 510 ? 17.026 -7.171 16.257 1.00 93.00 510 PRO A O 1
ATOM 4078 N N . GLU A 1 511 ? 16.699 -8.504 14.485 1.00 89.94 511 GLU A N 1
ATOM 4079 C CA . GLU A 1 511 ? 16.490 -7.452 13.491 1.00 89.94 511 GLU A CA 1
ATOM 4080 C C . GLU A 1 511 ? 15.201 -6.649 13.712 1.00 89.94 511 GLU A C 1
ATOM 4082 O O . GLU A 1 511 ? 15.101 -5.518 13.241 1.00 89.94 511 GLU A O 1
ATOM 4087 N N . ASN A 1 512 ? 14.234 -7.212 14.442 1.00 91.94 512 ASN A N 1
ATOM 4088 C CA . ASN A 1 512 ? 12.934 -6.607 14.701 1.00 91.94 512 ASN A CA 1
ATOM 4089 C C . ASN A 1 512 ? 12.836 -5.969 16.092 1.00 91.94 512 ASN A C 1
ATOM 4091 O O . ASN A 1 512 ? 11.878 -5.241 16.344 1.00 91.94 512 ASN A O 1
ATOM 4095 N N . HIS A 1 513 ? 13.826 -6.160 16.974 1.00 94.38 513 HIS A N 1
ATOM 4096 C CA . HIS A 1 513 ? 13.810 -5.614 18.338 1.00 94.38 513 HIS A CA 1
ATOM 4097 C C . HIS A 1 513 ? 13.597 -4.094 18.376 1.00 94.38 513 HIS A C 1
ATOM 4099 O O . HIS A 1 513 ? 12.981 -3.587 19.309 1.00 94.38 513 HIS A O 1
ATOM 4105 N N . CYS A 1 514 ? 14.066 -3.355 17.365 1.00 92.56 514 CYS A N 1
ATOM 4106 C CA . CYS A 1 514 ? 13.881 -1.906 17.308 1.00 92.56 514 CYS A CA 1
ATOM 4107 C C . CYS A 1 514 ? 12.435 -1.458 17.029 1.00 92.56 514 CYS A C 1
ATOM 4109 O O . CYS A 1 514 ? 12.146 -0.280 17.201 1.00 92.56 514 CYS A O 1
ATOM 4111 N N . PHE A 1 515 ? 11.521 -2.367 16.666 1.00 93.06 515 PHE A N 1
ATOM 4112 C CA . PHE A 1 515 ? 10.077 -2.097 16.598 1.00 93.06 515 PHE A CA 1
ATOM 4113 C C . PHE A 1 515 ? 9.372 -2.273 17.955 1.00 93.06 515 PHE A C 1
ATOM 4115 O O . PHE A 1 515 ? 8.163 -2.079 18.052 1.00 93.06 515 PHE A O 1
ATOM 4122 N N . CYS A 1 516 ? 10.101 -2.657 19.006 1.00 93.12 516 CYS A N 1
ATOM 4123 C CA . CYS A 1 516 ? 9.581 -2.770 20.363 1.00 93.12 516 CYS A CA 1
ATOM 4124 C C . CYS A 1 516 ? 9.774 -1.458 21.134 1.00 93.12 516 CYS A C 1
ATOM 4126 O O . CYS A 1 516 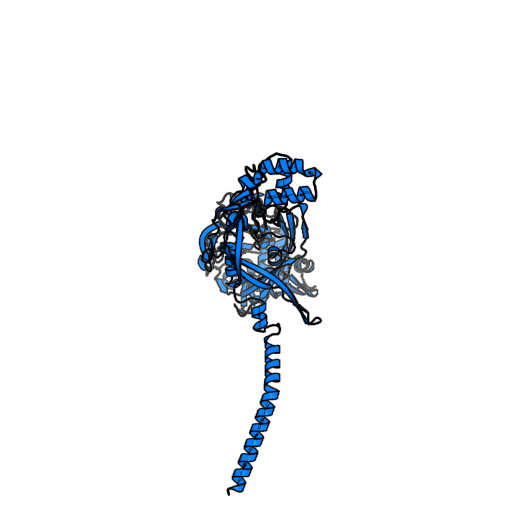? 10.875 -0.907 21.144 1.00 93.12 516 CYS A O 1
ATOM 4128 N N . LYS A 1 517 ? 8.723 -0.982 21.819 1.00 88.69 517 LYS A N 1
ATOM 4129 C CA . LYS A 1 517 ? 8.749 0.279 22.583 1.00 88.69 517 LYS A CA 1
ATOM 4130 C C . LYS A 1 517 ? 9.790 0.266 23.711 1.00 88.69 517 LYS A C 1
ATOM 4132 O O . LYS A 1 517 ? 10.440 1.285 23.919 1.00 88.69 517 LYS A O 1
ATOM 4137 N N . ASP A 1 518 ? 9.949 -0.857 24.418 1.00 89.81 518 ASP A N 1
ATOM 4138 C CA . ASP A 1 518 ? 10.847 -0.973 25.582 1.00 89.81 518 ASP A CA 1
ATOM 4139 C C . ASP A 1 518 ? 11.525 -2.355 25.686 1.00 89.81 518 ASP A C 1
ATOM 4141 O O . ASP A 1 518 ? 11.380 -3.080 26.668 1.00 89.81 518 ASP A O 1
ATOM 4145 N N . TYR A 1 519 ? 12.250 -2.764 24.640 1.00 90.62 519 TYR A N 1
ATOM 4146 C CA . TYR A 1 519 ? 12.856 -4.101 24.575 1.00 90.62 519 TYR A CA 1
ATOM 4147 C C . TYR A 1 519 ? 13.735 -4.431 25.809 1.00 90.62 519 TYR A C 1
ATOM 4149 O O . TYR A 1 519 ? 14.624 -3.644 26.148 1.00 90.62 519 TYR A O 1
ATOM 4157 N N . PRO A 1 520 ? 13.604 -5.630 26.426 1.00 89.69 520 PRO A N 1
ATOM 4158 C CA . PRO A 1 520 ? 12.811 -6.797 25.997 1.00 89.69 520 PRO A CA 1
ATOM 4159 C C . PRO A 1 520 ? 11.374 -6.850 26.547 1.00 89.69 520 PRO A C 1
ATOM 4161 O O . PRO A 1 520 ? 10.668 -7.852 26.349 1.00 89.69 520 PRO A O 1
ATOM 4164 N N . ASP A 1 521 ? 10.961 -5.816 27.271 1.00 91.19 521 ASP A N 1
ATOM 4165 C CA . ASP A 1 521 ? 9.641 -5.684 27.862 1.00 91.19 521 ASP A CA 1
ATOM 4166 C C . ASP A 1 521 ? 8.693 -4.949 26.899 1.00 91.19 521 ASP A C 1
ATOM 4168 O O . ASP A 1 521 ? 9.099 -4.314 25.932 1.00 91.19 521 ASP A O 1
ATOM 4172 N N . ASN A 1 522 ? 7.383 -5.091 27.104 1.00 87.94 522 ASN A N 1
ATOM 4173 C CA . ASN A 1 522 ? 6.374 -4.354 26.331 1.00 87.94 522 ASN A CA 1
ATOM 4174 C C . ASN A 1 522 ? 6.520 -4.423 24.786 1.00 87.94 522 ASN A C 1
ATOM 4176 O O . ASN A 1 522 ? 6.259 -3.450 24.078 1.00 87.94 522 ASN A O 1
ATOM 4180 N N . CYS A 1 523 ? 6.959 -5.568 24.254 1.00 92.94 523 CYS A N 1
ATOM 4181 C CA . CYS A 1 523 ? 6.984 -5.808 22.812 1.00 92.94 523 CYS A CA 1
ATOM 4182 C C . CYS A 1 523 ? 5.622 -6.317 22.322 1.00 92.94 523 CYS A C 1
ATOM 4184 O O . CYS A 1 523 ? 4.965 -7.071 23.052 1.00 92.94 523 CYS A O 1
ATOM 4186 N N . PRO A 1 524 ? 5.209 -5.966 21.090 1.00 93.94 524 PRO A N 1
ATOM 4187 C CA . PRO A 1 524 ? 3.992 -6.506 20.501 1.00 93.94 524 PRO A CA 1
ATOM 4188 C C . PRO A 1 524 ? 4.056 -8.036 20.431 1.00 93.94 524 PRO A C 1
ATOM 4190 O O . PRO A 1 524 ? 5.129 -8.636 20.313 1.00 93.94 524 PRO A O 1
ATOM 4193 N N . ALA A 1 525 ? 2.890 -8.675 20.511 1.00 95.62 525 ALA A N 1
ATOM 4194 C CA . ALA A 1 525 ? 2.784 -10.122 20.370 1.00 95.62 525 ALA A CA 1
ATOM 4195 C C . ALA A 1 525 ? 3.290 -10.571 18.990 1.00 95.62 525 ALA A C 1
ATOM 4197 O O . ALA A 1 525 ? 3.196 -9.829 18.006 1.00 95.62 525 ALA A O 1
ATOM 4198 N N . LYS A 1 526 ? 3.782 -11.810 18.894 1.00 97.25 526 LYS A N 1
ATOM 4199 C CA . LYS A 1 526 ? 4.193 -12.399 17.614 1.00 97.25 526 LYS A CA 1
ATOM 4200 C C . LYS A 1 526 ? 3.090 -12.239 16.560 1.00 97.25 526 LYS A C 1
ATOM 4202 O O . LYS A 1 526 ? 1.922 -12.497 16.845 1.00 97.25 526 LYS A O 1
ATOM 4207 N N . GLY A 1 527 ? 3.477 -11.869 15.341 1.00 96.31 527 GLY A N 1
ATOM 4208 C CA . GLY A 1 527 ? 2.590 -11.647 14.198 1.00 96.31 527 GLY A CA 1
ATOM 4209 C C . GLY A 1 527 ? 1.796 -10.342 14.270 1.00 96.31 527 GLY A C 1
ATOM 4210 O O . GLY A 1 527 ? 0.846 -10.168 13.502 1.00 96.31 527 GLY A O 1
ATOM 4211 N N . THR A 1 528 ? 2.168 -9.435 15.179 1.00 96.88 528 THR A N 1
ATOM 4212 C CA . THR A 1 528 ? 1.525 -8.131 15.352 1.00 96.88 528 THR A CA 1
ATOM 4213 C C . THR A 1 528 ? 2.537 -6.989 15.387 1.00 96.88 528 THR A C 1
ATOM 4215 O O . THR A 1 528 ? 3.733 -7.195 15.590 1.00 96.88 528 THR A O 1
ATOM 4218 N N . MET A 1 529 ? 2.044 -5.773 15.182 1.00 94.81 529 MET A N 1
ATOM 4219 C CA . MET A 1 529 ? 2.815 -4.537 15.164 1.00 94.81 529 MET A CA 1
ATOM 4220 C C . MET A 1 529 ? 2.083 -3.470 15.977 1.00 94.81 529 MET A C 1
ATOM 4222 O O . MET A 1 529 ? 0.923 -3.177 15.701 1.00 94.81 529 MET A O 1
ATOM 4226 N N . ASP A 1 530 ? 2.758 -2.874 16.956 1.00 93.44 530 ASP A N 1
ATOM 4227 C CA . ASP A 1 530 ? 2.221 -1.747 17.723 1.00 93.44 530 ASP A CA 1
ATOM 4228 C C . ASP A 1 530 ? 2.265 -0.464 16.874 1.00 93.44 530 ASP A C 1
ATOM 4230 O O . ASP A 1 530 ? 3.316 -0.116 16.339 1.00 93.44 530 ASP A O 1
ATOM 4234 N N . LEU A 1 531 ? 1.129 0.224 16.721 1.00 93.62 531 LEU A N 1
ATOM 4235 C CA . LEU A 1 531 ? 1.017 1.483 15.973 1.00 93.62 531 LEU A CA 1
ATOM 4236 C C . LEU A 1 531 ? 1.041 2.721 16.881 1.00 93.62 531 LEU A C 1
ATOM 4238 O O . LEU A 1 531 ? 1.006 3.842 16.372 1.00 93.62 531 LEU A O 1
ATOM 4242 N N . SER A 1 532 ? 1.147 2.554 18.202 1.00 90.38 532 SER A N 1
ATOM 4243 C CA . SER A 1 532 ? 1.075 3.664 19.158 1.00 90.38 532 SER A CA 1
ATOM 4244 C C . SER A 1 532 ? 2.163 4.715 18.970 1.00 90.38 532 SER A C 1
ATOM 4246 O O . SER A 1 532 ? 1.881 5.904 19.089 1.00 90.38 532 SER A O 1
ATOM 4248 N N . LEU A 1 533 ? 3.377 4.307 18.595 1.00 88.06 533 LEU A N 1
ATOM 4249 C CA . LEU A 1 533 ? 4.467 5.237 18.281 1.00 88.06 533 LEU A CA 1
ATOM 4250 C C . LEU A 1 533 ? 4.277 5.944 16.931 1.00 88.06 533 LEU A C 1
ATOM 4252 O O . LEU A 1 533 ? 4.805 7.031 16.732 1.00 88.06 533 LEU A O 1
ATOM 4256 N N . CYS A 1 534 ? 3.520 5.343 16.011 1.00 90.06 534 CYS A N 1
ATOM 4257 C CA . CYS A 1 534 ? 3.299 5.868 14.664 1.00 90.06 534 CYS A CA 1
ATOM 4258 C C . CYS A 1 534 ? 2.201 6.938 14.630 1.00 90.06 534 CYS A C 1
ATOM 4260 O O . CYS A 1 534 ? 2.351 7.969 13.977 1.00 90.06 534 CYS A O 1
ATOM 4262 N N . ASN A 1 535 ? 1.079 6.699 15.315 1.00 85.50 535 ASN A N 1
ATOM 4263 C CA . ASN A 1 535 ? -0.108 7.548 15.197 1.00 85.50 535 ASN A CA 1
ATOM 4264 C C . ASN A 1 535 ? -0.758 7.933 16.539 1.00 85.50 535 ASN A C 1
ATOM 4266 O O . ASN A 1 535 ? -1.870 8.459 16.532 1.00 85.50 535 ASN A O 1
ATOM 4270 N N . GLU A 1 536 ? -0.092 7.673 17.671 1.00 85.06 536 GLU A N 1
ATOM 4271 C CA . GLU A 1 536 ? -0.558 7.991 19.035 1.00 85.06 536 GLU A CA 1
ATOM 4272 C C . GLU A 1 536 ? -1.893 7.323 19.436 1.00 85.06 536 GLU A C 1
ATOM 4274 O O . GLU A 1 536 ? -2.538 7.700 20.423 1.00 85.06 536 GLU A O 1
ATOM 4279 N N . THR A 1 537 ? -2.321 6.294 18.698 1.00 88.31 537 THR A N 1
ATOM 4280 C CA . THR A 1 537 ? -3.518 5.505 19.019 1.00 88.31 537 THR A CA 1
ATOM 4281 C C . THR A 1 537 ? -3.141 4.150 19.620 1.00 88.31 537 THR A C 1
ATOM 4283 O O . THR A 1 537 ? -2.086 3.607 19.299 1.00 88.31 537 THR A O 1
ATOM 4286 N N . PRO A 1 538 ? -3.992 3.529 20.455 1.00 94.25 538 PRO A N 1
ATOM 4287 C CA . PRO A 1 538 ? -3.709 2.223 21.047 1.00 94.25 538 PRO A CA 1
ATOM 4288 C C . PRO A 1 538 ? -4.032 1.093 20.056 1.00 94.25 538 PRO A C 1
ATOM 4290 O O . PRO A 1 538 ? -4.711 0.120 20.387 1.00 94.25 538 PRO A O 1
ATOM 4293 N N . MET A 1 539 ? -3.612 1.261 18.802 1.00 95.62 539 MET A N 1
ATOM 4294 C CA . MET A 1 539 ? -3.895 0.337 17.715 1.00 95.62 539 MET A CA 1
ATOM 4295 C C . MET A 1 539 ? -2.750 -0.647 17.510 1.00 95.62 539 MET A C 1
ATOM 4297 O O . MET A 1 539 ? -1.575 -0.308 17.613 1.00 95.62 539 MET A O 1
ATOM 4301 N N . VAL A 1 540 ? -3.119 -1.870 17.147 1.00 96.81 540 VAL A N 1
ATOM 4302 C CA . VAL A 1 540 ? -2.190 -2.944 16.803 1.00 96.81 540 VAL A CA 1
ATOM 4303 C C . VAL A 1 540 ? -2.551 -3.472 15.421 1.00 96.81 540 VAL A C 1
ATOM 4305 O O . VAL A 1 540 ? -3.697 -3.854 15.173 1.00 96.81 540 VAL A O 1
ATOM 4308 N N . ALA A 1 541 ? -1.580 -3.513 14.519 1.00 97.19 541 ALA A N 1
ATOM 4309 C CA . ALA A 1 541 ? -1.698 -4.132 13.207 1.00 97.19 541 ALA A CA 1
ATOM 4310 C C . ALA A 1 541 ? -1.381 -5.635 13.266 1.00 97.19 541 ALA A C 1
ATOM 4312 O O . ALA A 1 541 ? -0.539 -6.077 14.046 1.00 97.19 541 ALA A O 1
ATOM 4313 N N . SER A 1 542 ? -2.041 -6.432 12.429 1.00 97.88 542 SER A N 1
ATOM 4314 C CA . SER A 1 542 ? -1.755 -7.859 12.243 1.00 97.88 542 SER A CA 1
ATOM 4315 C C . SER A 1 542 ? -2.187 -8.322 10.852 1.00 97.88 542 SER A C 1
ATOM 4317 O O . SER A 1 542 ? -2.819 -7.581 10.103 1.00 97.88 542 SER A O 1
ATOM 4319 N N . MET A 1 543 ? -1.923 -9.579 10.502 1.00 97.94 543 MET A N 1
ATOM 4320 C CA . MET A 1 543 ? -2.636 -10.206 9.383 1.00 97.94 543 MET A CA 1
ATOM 4321 C C . MET A 1 543 ? -4.102 -10.505 9.769 1.00 97.94 543 MET A C 1
ATOM 4323 O O . MET A 1 543 ? -4.392 -10.650 10.967 1.00 97.94 543 MET A O 1
ATOM 4327 N N . PRO A 1 544 ? -5.035 -10.612 8.799 1.00 98.56 544 PRO A N 1
ATOM 4328 C CA . PRO A 1 544 ? -6.433 -10.919 9.086 1.00 98.56 544 PRO A CA 1
ATOM 4329 C C . PRO A 1 544 ? -6.625 -12.222 9.855 1.00 98.56 544 PRO A C 1
ATOM 4331 O O . PRO A 1 544 ? -5.929 -13.218 9.644 1.00 98.56 544 PRO A O 1
ATOM 4334 N N . HIS A 1 545 ? -7.586 -12.194 10.773 1.00 98.44 545 HIS A N 1
ATOM 4335 C CA . HIS A 1 545 ? -7.880 -13.244 11.739 1.00 98.44 545 HIS A CA 1
ATOM 4336 C C . HIS A 1 545 ? -6.664 -13.709 12.547 1.00 98.44 545 HIS A C 1
ATOM 4338 O O . HIS A 1 545 ? -6.611 -14.874 12.935 1.00 98.44 545 HIS A O 1
ATOM 4344 N N . PHE A 1 546 ? -5.692 -12.823 12.790 1.00 98.38 546 PHE A N 1
ATOM 4345 C CA . PHE A 1 546 ? -4.439 -13.164 13.470 1.00 98.38 546 PHE A CA 1
ATOM 4346 C C . PHE A 1 546 ? -3.692 -14.339 12.814 1.00 98.38 546 PHE A C 1
ATOM 4348 O O . PHE A 1 546 ? -3.075 -15.161 13.493 1.00 98.38 546 PHE A O 1
ATOM 4355 N N . LEU A 1 547 ? -3.751 -14.440 11.479 1.00 98.19 547 LEU A N 1
ATOM 4356 C CA . LEU A 1 547 ? -2.997 -15.444 10.731 1.00 98.19 547 LEU A CA 1
ATOM 4357 C C . LEU A 1 547 ? -1.505 -15.387 11.113 1.00 98.19 547 LEU A C 1
ATOM 4359 O O . LEU A 1 547 ? -0.894 -14.322 11.087 1.00 98.19 547 LEU A O 1
ATOM 4363 N N . ASN A 1 548 ? -0.939 -16.545 11.471 1.00 95.38 548 ASN A N 1
ATOM 4364 C CA . ASN A 1 548 ? 0.459 -16.739 11.890 1.00 95.38 548 ASN A CA 1
ATOM 4365 C C . ASN A 1 548 ? 0.909 -15.963 13.151 1.00 95.38 548 ASN A C 1
ATOM 4367 O O . ASN A 1 548 ? 2.102 -15.949 13.467 1.00 95.38 548 ASN A O 1
ATOM 4371 N N . ALA A 1 549 ? -0.025 -15.377 13.905 1.00 97.38 549 ALA A N 1
ATOM 4372 C CA . ALA A 1 549 ? 0.257 -14.657 15.144 1.00 97.38 549 ALA A CA 1
ATOM 4373 C C . ALA A 1 549 ? 0.257 -15.571 16.389 1.00 97.38 549 ALA A C 1
ATOM 4375 O O . ALA A 1 549 ? 0.037 -16.783 16.296 1.00 97.38 549 ALA A O 1
ATOM 4376 N N . ASP A 1 550 ? 0.530 -14.994 17.563 1.00 97.38 550 ASP A N 1
ATOM 4377 C CA . ASP A 1 550 ? 0.478 -15.705 18.848 1.00 97.38 550 ASP A CA 1
ATOM 4378 C C . ASP A 1 550 ? -0.912 -16.353 19.073 1.00 97.38 550 ASP A C 1
ATOM 4380 O O . ASP A 1 550 ? -1.925 -15.644 19.047 1.00 97.38 550 ASP A O 1
ATOM 4384 N N . PRO A 1 551 ? -0.997 -17.677 19.327 1.00 96.81 551 PRO A N 1
ATOM 4385 C CA . PRO A 1 551 ? -2.264 -18.371 19.559 1.00 96.81 551 PRO A CA 1
ATOM 4386 C C . PRO A 1 551 ? -3.126 -17.767 20.671 1.00 96.81 551 PRO A C 1
ATOM 4388 O O . PRO A 1 551 ? -4.351 -17.850 20.594 1.00 96.81 551 PRO A O 1
ATOM 4391 N N . LYS A 1 552 ? -2.519 -17.116 21.673 1.00 96.38 552 LYS A N 1
ATOM 4392 C CA . LYS A 1 552 ? -3.253 -16.459 22.759 1.00 96.38 552 LYS A CA 1
ATOM 4393 C C . LYS A 1 552 ? -4.228 -15.395 22.242 1.00 96.38 552 LYS A C 1
ATOM 4395 O O . LYS A 1 552 ? -5.328 -15.265 22.771 1.00 96.38 552 LYS A O 1
ATOM 4400 N N . LEU A 1 553 ? -3.873 -14.694 21.163 1.00 97.44 553 LEU A N 1
ATOM 4401 C CA . LEU A 1 553 ? -4.737 -13.689 20.533 1.00 97.44 553 LEU A CA 1
ATOM 4402 C C . LEU A 1 553 ? -6.048 -14.301 20.015 1.00 97.44 553 LEU A C 1
ATOM 4404 O O . LEU A 1 553 ? -7.101 -13.670 20.075 1.00 97.44 553 LEU A O 1
ATOM 4408 N N . LEU A 1 554 ? -5.999 -15.549 19.536 1.00 97.31 554 LEU A N 1
ATOM 4409 C CA . LEU A 1 554 ? -7.182 -16.306 19.122 1.00 97.31 554 LEU A CA 1
ATOM 4410 C C . LEU A 1 554 ? -7.964 -16.846 20.322 1.00 97.31 554 LEU A C 1
ATOM 4412 O O . LEU A 1 554 ? -9.182 -16.961 20.250 1.00 97.31 554 LEU A O 1
ATOM 4416 N N . GLU A 1 555 ? -7.285 -17.188 21.418 1.00 97.06 555 GLU A N 1
ATOM 4417 C CA . GLU A 1 555 ? -7.929 -17.678 22.639 1.00 97.06 555 GLU A CA 1
ATOM 4418 C C . GLU A 1 555 ? -8.741 -16.588 23.351 1.00 97.06 555 GLU A C 1
ATOM 4420 O O . GLU A 1 555 ? -9.743 -16.907 23.998 1.00 97.06 555 GLU A O 1
ATOM 4425 N N . ASP A 1 556 ? -8.357 -15.317 23.216 1.00 96.75 556 ASP A N 1
ATOM 4426 C CA . ASP A 1 556 ? -8.990 -14.180 23.894 1.00 96.75 556 ASP A CA 1
ATOM 4427 C C . ASP A 1 556 ? -10.308 -13.714 23.246 1.00 96.75 556 ASP A C 1
ATOM 4429 O O . ASP A 1 556 ? -11.042 -12.926 23.847 1.00 96.75 556 ASP A O 1
ATOM 4433 N N . VAL A 1 557 ? -10.673 -14.240 22.071 1.00 97.88 557 VAL A N 1
ATOM 4434 C CA . VAL A 1 557 ? -11.916 -13.907 21.351 1.00 97.88 557 VAL A CA 1
ATOM 4435 C C . VAL A 1 557 ? -12.592 -15.150 20.759 1.00 97.88 557 VAL A C 1
ATOM 4437 O O . VAL A 1 557 ? -11.990 -16.207 20.615 1.00 97.88 557 VAL A O 1
ATOM 4440 N N . GLU A 1 558 ? -13.873 -15.053 20.412 1.00 98.19 558 GLU A N 1
ATOM 4441 C CA . GLU A 1 558 ? -14.595 -16.079 19.648 1.00 98.19 558 GLU A CA 1
ATOM 4442 C C . GLU A 1 558 ? -14.944 -15.551 18.251 1.00 98.19 558 GLU A C 1
ATOM 4444 O O . GLU A 1 558 ? -15.334 -14.395 18.108 1.00 98.19 558 GLU A O 1
ATOM 4449 N N . GLY A 1 559 ? -14.867 -16.406 17.224 1.00 97.12 559 GLY A N 1
ATOM 4450 C CA . GLY A 1 559 ? -15.352 -16.099 15.868 1.00 97.12 559 GLY A CA 1
ATOM 4451 C C . GLY A 1 559 ? -14.277 -15.897 14.796 1.00 97.12 559 GLY A C 1
ATOM 4452 O O . GLY A 1 559 ? -14.620 -15.815 13.617 1.00 97.12 559 GLY A O 1
ATOM 4453 N N . LEU A 1 560 ? -12.989 -15.875 15.158 1.00 98.06 560 LEU A N 1
ATOM 4454 C CA . LEU A 1 560 ? -11.898 -15.793 14.182 1.00 98.06 560 LEU A CA 1
ATOM 4455 C C . LEU A 1 560 ? -11.554 -17.164 13.577 1.00 98.06 560 LEU A C 1
ATOM 4457 O O . LEU A 1 560 ? -11.559 -18.175 14.276 1.00 98.06 560 LEU A O 1
ATOM 4461 N N . GLN A 1 561 ? -11.239 -17.198 12.278 1.00 97.31 561 GLN A N 1
ATOM 4462 C CA . GLN A 1 561 ? -10.879 -18.409 11.536 1.00 97.31 561 GLN A CA 1
ATOM 4463 C C . GLN A 1 561 ? -9.742 -18.107 10.542 1.00 97.31 561 GLN A C 1
ATOM 4465 O O . GLN A 1 561 ? -10.015 -17.905 9.360 1.00 97.31 561 GLN A O 1
ATOM 4470 N N . PRO A 1 562 ? -8.475 -18.026 10.988 1.00 97.81 562 PRO A N 1
ATOM 4471 C CA . PRO A 1 562 ? -7.357 -17.750 10.090 1.00 97.81 562 PRO A CA 1
ATOM 4472 C C . PRO A 1 562 ? -7.223 -18.792 8.966 1.00 97.81 562 PRO A C 1
ATOM 4474 O O . PRO A 1 562 ? -7.258 -19.997 9.208 1.00 97.81 562 PRO A O 1
ATOM 4477 N N . ASP A 1 563 ? -7.060 -18.314 7.730 1.00 97.75 563 ASP A N 1
ATOM 4478 C CA . ASP A 1 563 ? -6.931 -19.112 6.511 1.00 97.75 563 ASP A CA 1
ATOM 4479 C C . ASP A 1 563 ? -5.880 -18.464 5.602 1.00 97.75 563 ASP A C 1
ATOM 4481 O O . ASP A 1 563 ? -6.026 -17.318 5.181 1.00 97.75 563 ASP A O 1
ATOM 4485 N N . GLU A 1 564 ? -4.826 -19.207 5.273 1.00 95.44 564 GLU A N 1
ATOM 4486 C CA . GLU A 1 564 ? -3.697 -18.718 4.473 1.00 95.44 564 GLU A CA 1
ATOM 4487 C C . GLU A 1 564 ? -4.117 -18.174 3.096 1.00 95.44 564 GLU A C 1
ATOM 4489 O O . GLU A 1 564 ? -3.543 -17.214 2.591 1.00 95.44 564 GLU A O 1
ATOM 4494 N N . ARG A 1 565 ? -5.142 -18.753 2.459 1.00 94.00 565 ARG A N 1
ATOM 4495 C CA . ARG A 1 565 ? -5.569 -18.334 1.113 1.00 94.00 565 ARG A CA 1
ATOM 4496 C C . ARG A 1 565 ? -6.371 -17.041 1.161 1.00 94.00 565 ARG A C 1
ATOM 4498 O O . ARG A 1 565 ? -6.251 -16.217 0.255 1.00 94.00 565 ARG A O 1
ATOM 4505 N N . LYS A 1 566 ? -7.196 -16.881 2.196 1.00 96.12 566 LYS A N 1
ATOM 4506 C CA . LYS A 1 566 ? -8.068 -15.711 2.367 1.00 96.12 566 LYS A CA 1
ATOM 4507 C C . LYS A 1 566 ? -7.378 -14.541 3.053 1.00 96.12 566 LYS A C 1
ATOM 4509 O O . LYS A 1 566 ? -7.728 -13.405 2.775 1.00 96.12 566 LYS A O 1
ATOM 4514 N N . HIS A 1 567 ? -6.427 -14.815 3.941 1.00 97.94 567 HIS A N 1
ATOM 4515 C CA . HIS A 1 567 ? -5.842 -13.810 4.829 1.00 97.94 567 HIS A CA 1
ATOM 4516 C C . HIS A 1 567 ? -4.341 -13.602 4.585 1.00 97.94 567 HIS A C 1
ATOM 4518 O O . HIS A 1 567 ? -3.785 -12.616 5.054 1.00 97.94 567 HIS A O 1
ATOM 4524 N N . GLY A 1 568 ? -3.682 -14.481 3.821 1.00 96.56 568 GLY A N 1
ATOM 4525 C CA . GLY A 1 568 ? -2.269 -14.337 3.469 1.00 96.56 568 GLY A CA 1
ATOM 4526 C C . GLY A 1 568 ? -2.013 -13.138 2.555 1.00 96.56 568 GLY A C 1
ATOM 4527 O O . GLY A 1 568 ? -2.779 -12.903 1.620 1.00 96.56 568 GLY A O 1
ATOM 4528 N N . ILE A 1 569 ? -0.935 -12.396 2.800 1.00 95.25 569 ILE A N 1
ATOM 4529 C CA . ILE A 1 569 ? -0.472 -11.326 1.908 1.00 95.25 569 ILE A CA 1
ATOM 4530 C C . ILE A 1 569 ? 0.322 -11.963 0.774 1.00 95.25 569 ILE A C 1
ATOM 4532 O O . ILE A 1 569 ? 1.224 -12.760 1.032 1.00 95.25 569 ILE A O 1
ATOM 4536 N N . TYR A 1 570 ? 0.041 -11.595 -0.474 1.00 95.62 570 TYR A N 1
ATOM 4537 C CA . TYR A 1 570 ? 0.877 -12.041 -1.584 1.00 95.62 570 TYR A CA 1
ATOM 4538 C C . TYR A 1 570 ? 1.037 -10.992 -2.677 1.00 95.62 570 TYR A C 1
ATOM 4540 O O . TYR A 1 570 ? 0.169 -10.148 -2.900 1.00 95.62 570 TYR A O 1
ATOM 4548 N N . ILE A 1 571 ? 2.166 -11.093 -3.373 1.00 94.75 571 ILE A N 1
ATOM 4549 C CA . ILE A 1 571 ? 2.467 -10.345 -4.589 1.00 94.75 571 ILE A CA 1
ATOM 4550 C C . ILE A 1 571 ? 3.035 -11.335 -5.603 1.00 94.75 571 ILE A C 1
ATOM 4552 O O . ILE A 1 571 ? 4.090 -11.924 -5.368 1.00 94.75 571 ILE A O 1
ATOM 4556 N N . ASP A 1 572 ? 2.351 -11.520 -6.724 1.00 93.56 572 ASP A N 1
ATOM 4557 C CA . ASP A 1 572 ? 2.877 -12.216 -7.893 1.00 93.56 572 ASP A CA 1
ATOM 4558 C C . ASP A 1 572 ? 3.547 -11.185 -8.802 1.00 93.56 572 ASP A C 1
ATOM 4560 O O . ASP A 1 572 ? 2.889 -10.300 -9.344 1.00 93.56 572 ASP A O 1
ATOM 4564 N N . PHE A 1 573 ? 4.865 -11.282 -8.948 1.00 87.69 573 PHE A N 1
ATOM 4565 C CA . PHE A 1 573 ? 5.693 -10.229 -9.528 1.00 87.69 573 PHE A CA 1
ATOM 4566 C C . PHE A 1 573 ? 6.519 -10.724 -10.719 1.00 87.69 573 PHE A C 1
ATOM 4568 O O . PHE A 1 573 ? 7.172 -11.772 -10.645 1.00 87.69 573 PHE A O 1
ATOM 4575 N N . GLU A 1 574 ? 6.510 -9.958 -11.808 1.00 81.56 574 GLU A N 1
ATOM 4576 C CA . GLU A 1 574 ? 7.352 -10.169 -12.985 1.00 81.56 574 GLU A CA 1
ATOM 4577 C C . GLU A 1 574 ? 8.633 -9.338 -12.838 1.00 81.56 574 GLU A C 1
ATOM 4579 O O . GLU A 1 574 ? 8.613 -8.106 -12.825 1.00 81.56 574 GLU A O 1
ATOM 4584 N N . ILE A 1 575 ? 9.758 -10.030 -12.668 1.00 64.94 575 ILE A N 1
ATOM 4585 C CA . ILE A 1 575 ? 11.024 -9.404 -12.283 1.00 64.94 575 ILE A CA 1
ATOM 4586 C C . ILE A 1 575 ? 11.721 -8.687 -13.435 1.00 64.94 575 ILE A C 1
ATOM 4588 O O . ILE A 1 575 ? 12.553 -7.831 -13.160 1.00 64.94 575 ILE A O 1
ATOM 4592 N N . ILE A 1 576 ? 11.449 -9.028 -14.699 1.00 61.53 576 ILE A N 1
ATOM 4593 C CA . ILE A 1 576 ? 12.159 -8.437 -15.836 1.00 61.53 576 ILE A CA 1
ATOM 4594 C C . ILE A 1 576 ? 11.681 -7.004 -16.065 1.00 61.53 576 ILE A C 1
ATOM 4596 O O . ILE A 1 576 ? 12.517 -6.105 -16.137 1.00 61.53 576 ILE A O 1
ATOM 4600 N N . SER A 1 577 ? 10.369 -6.771 -16.117 1.00 63.22 577 SER A N 1
ATOM 4601 C CA . SER A 1 577 ? 9.785 -5.431 -16.211 1.00 63.22 577 SER A CA 1
ATOM 4602 C C . SER A 1 577 ? 9.665 -4.716 -14.873 1.00 63.22 577 SER A C 1
ATOM 4604 O O . SER A 1 577 ? 9.478 -3.503 -14.866 1.00 63.22 577 SER A O 1
ATOM 4606 N N . GLY A 1 578 ? 9.758 -5.436 -13.752 1.00 73.19 578 GLY A N 1
ATOM 4607 C CA . GLY A 1 578 ? 9.513 -4.858 -12.432 1.00 73.19 578 GLY A CA 1
ATOM 4608 C C . GLY A 1 578 ? 8.023 -4.608 -12.184 1.00 73.19 578 GLY A C 1
ATOM 4609 O O . GLY A 1 578 ? 7.652 -3.596 -11.592 1.00 73.19 578 GLY A O 1
ATOM 4610 N N . THR A 1 579 ? 7.149 -5.488 -12.682 1.00 79.81 579 THR A N 1
ATOM 4611 C CA . THR A 1 579 ? 5.698 -5.267 -12.657 1.00 79.81 579 THR A CA 1
ATOM 4612 C C . THR A 1 579 ? 4.985 -6.266 -11.744 1.00 79.81 579 THR A C 1
ATOM 4614 O O . THR A 1 579 ? 5.074 -7.477 -11.969 1.00 79.81 579 THR A O 1
ATOM 4617 N N . PRO A 1 580 ? 4.220 -5.795 -10.745 1.00 85.94 580 PRO A N 1
ATOM 4618 C CA . PRO A 1 580 ? 3.294 -6.652 -10.026 1.00 85.94 580 PRO A CA 1
ATOM 4619 C C . PRO A 1 580 ? 2.130 -7.051 -10.939 1.00 85.94 580 PRO A C 1
ATOM 4621 O O . PRO A 1 580 ? 1.493 -6.198 -11.549 1.00 85.94 580 PRO A O 1
ATOM 4624 N N . LEU A 1 581 ? 1.855 -8.349 -11.034 1.00 86.44 581 LEU A N 1
ATOM 4625 C CA . LEU A 1 581 ? 0.796 -8.910 -11.875 1.00 86.44 581 LEU A CA 1
ATOM 4626 C C . LEU A 1 581 ? -0.503 -9.141 -11.102 1.00 86.44 581 LEU A C 1
ATOM 4628 O O . LEU A 1 581 ? -1.591 -8.952 -11.637 1.00 86.44 581 LEU A O 1
ATOM 4632 N N . SER A 1 582 ? -0.373 -9.580 -9.854 1.00 91.25 582 SER A N 1
ATOM 4633 C CA . SER A 1 582 ? -1.485 -9.808 -8.938 1.00 91.25 582 SER A CA 1
ATOM 4634 C C . SER A 1 582 ? -1.015 -9.534 -7.521 1.00 91.25 582 SER A C 1
ATOM 4636 O O . SER A 1 582 ? 0.053 -9.998 -7.115 1.00 91.25 582 SER A O 1
ATOM 4638 N N . ILE A 1 583 ? -1.776 -8.739 -6.783 1.00 90.38 583 ILE A N 1
ATOM 4639 C CA . ILE A 1 583 ? -1.461 -8.324 -5.422 1.00 90.38 583 ILE A CA 1
ATOM 4640 C C . ILE A 1 583 ? -2.710 -8.493 -4.568 1.00 90.38 583 ILE A C 1
ATOM 4642 O O . ILE A 1 583 ? -3.792 -8.072 -4.969 1.00 90.38 583 ILE A O 1
ATOM 4646 N N . ALA A 1 584 ? -2.531 -9.019 -3.358 1.00 93.44 584 ALA A N 1
ATOM 4647 C CA . ALA A 1 584 ? -3.463 -8.818 -2.258 1.00 93.44 584 ALA A CA 1
ATOM 4648 C C . ALA A 1 584 ? -2.676 -8.414 -1.007 1.00 93.44 584 ALA A C 1
ATOM 4650 O O . ALA A 1 584 ? -2.040 -9.250 -0.353 1.00 93.44 584 ALA A O 1
ATOM 4651 N N . LYS A 1 585 ? -2.701 -7.120 -0.680 1.00 93.12 585 LYS A N 1
ATOM 4652 C CA . LYS A 1 585 ? -2.209 -6.601 0.599 1.00 93.12 585 LYS A CA 1
ATOM 4653 C C . LYS A 1 585 ? -3.361 -6.648 1.588 1.00 93.12 585 LYS A C 1
ATOM 4655 O O . LYS A 1 585 ? -4.441 -6.149 1.296 1.00 93.12 585 LYS A O 1
ATOM 4660 N N . ARG A 1 586 ? -3.143 -7.267 2.743 1.00 95.88 586 ARG A N 1
ATOM 4661 C CA . ARG A 1 586 ? -4.191 -7.539 3.726 1.00 95.88 586 ARG A CA 1
ATOM 4662 C C . ARG A 1 586 ? -3.711 -7.166 5.108 1.00 95.88 586 ARG A C 1
ATOM 4664 O O . ARG A 1 586 ? -2.685 -7.673 5.552 1.00 95.88 586 ARG A O 1
ATOM 4671 N N . LEU A 1 587 ? -4.459 -6.306 5.781 1.00 96.19 587 LEU A N 1
ATOM 4672 C CA . LEU A 1 587 ? -4.069 -5.779 7.078 1.00 96.19 587 LEU A CA 1
ATOM 4673 C C . LEU A 1 587 ? -5.267 -5.720 8.011 1.00 96.19 587 LEU A C 1
ATOM 4675 O O . LEU A 1 587 ? -6.310 -5.185 7.654 1.00 96.19 587 LEU A O 1
ATOM 4679 N N . GLN A 1 588 ? -5.109 -6.255 9.212 1.00 98.38 588 GLN A N 1
ATOM 4680 C CA . GLN A 1 588 ? -6.082 -6.159 10.287 1.00 98.38 588 GLN A CA 1
ATOM 4681 C C . GLN A 1 588 ? -5.654 -5.115 11.300 1.00 98.38 588 GLN A C 1
ATOM 4683 O O . GLN A 1 588 ? -4.498 -5.075 11.713 1.00 98.38 588 GLN A O 1
ATOM 4688 N N . PHE A 1 589 ? -6.624 -4.322 11.734 1.00 97.75 589 PHE A N 1
ATOM 4689 C CA . PHE A 1 589 ? -6.476 -3.339 12.786 1.00 97.75 589 PHE A CA 1
ATOM 4690 C C . PHE A 1 589 ? -7.220 -3.800 14.034 1.00 97.75 589 PHE A C 1
ATOM 4692 O O . PHE A 1 589 ? -8.377 -4.232 13.991 1.00 97.75 589 PHE A O 1
ATOM 4699 N N . ASN A 1 590 ? -6.530 -3.698 15.159 1.00 98.38 590 ASN A N 1
ATOM 4700 C CA . ASN A 1 590 ? -6.986 -4.145 16.460 1.00 98.38 590 ASN A CA 1
ATOM 4701 C C . ASN A 1 590 ? -6.836 -3.002 17.468 1.00 98.38 590 ASN A C 1
ATOM 4703 O O . ASN A 1 590 ? -5.973 -2.143 17.299 1.00 98.38 590 ASN A O 1
ATOM 4707 N N . LEU A 1 591 ? -7.651 -3.005 18.517 1.00 97.81 591 LEU A N 1
ATOM 4708 C CA . LEU A 1 591 ? -7.533 -2.115 19.667 1.00 97.81 591 LEU A CA 1
ATOM 4709 C C . LEU A 1 591 ? -6.887 -2.878 20.821 1.00 97.81 591 LEU A C 1
ATOM 4711 O O . LEU A 1 591 ? -7.411 -3.909 21.232 1.00 97.81 591 LEU A O 1
ATOM 4715 N N . ASP A 1 592 ? -5.792 -2.372 21.369 1.00 96.81 592 ASP A N 1
ATOM 4716 C CA . ASP A 1 592 ? -5.216 -2.895 22.605 1.00 96.81 592 ASP A CA 1
ATOM 4717 C C . ASP A 1 592 ? -6.008 -2.353 23.806 1.00 96.81 592 ASP A C 1
ATOM 4719 O O . ASP A 1 592 ? -5.799 -1.235 24.279 1.00 96.81 592 ASP A O 1
ATOM 4723 N N . VAL A 1 593 ? -7.019 -3.120 24.218 1.00 96.94 593 VAL A N 1
ATOM 4724 C CA . VAL A 1 593 ? -8.017 -2.725 25.215 1.00 96.94 593 VAL A CA 1
ATOM 4725 C C . VAL A 1 593 ? -7.446 -2.866 26.617 1.00 96.94 593 VAL A C 1
ATOM 4727 O O . VAL A 1 593 ? -6.804 -3.858 26.947 1.00 96.94 593 VAL A O 1
ATOM 4730 N N . GLU A 1 594 ? -7.784 -1.917 27.485 1.00 95.62 594 GLU A N 1
ATOM 4731 C CA . GLU A 1 594 ? -7.607 -2.013 28.932 1.00 95.62 594 GLU A CA 1
ATOM 4732 C C . GLU A 1 594 ? -8.771 -1.320 29.667 1.00 95.62 594 GLU A C 1
ATOM 4734 O O . GLU A 1 594 ? -9.415 -0.433 29.097 1.00 95.62 594 GLU A O 1
ATOM 4739 N N . PRO A 1 595 ? -9.077 -1.706 30.921 1.00 96.69 595 PRO A N 1
ATOM 4740 C CA . PRO A 1 595 ? -10.132 -1.057 31.694 1.00 96.69 595 PRO A CA 1
ATOM 4741 C C . PRO A 1 595 ? -9.771 0.388 32.054 1.00 96.69 595 PRO A C 1
ATOM 4743 O O . PRO A 1 595 ? -8.620 0.692 32.385 1.00 96.69 595 PRO A O 1
ATOM 4746 N N . ILE A 1 596 ? -10.787 1.251 32.059 1.00 96.69 596 ILE A N 1
ATOM 4747 C CA . ILE A 1 596 ? -10.719 2.645 32.520 1.00 96.69 596 ILE A CA 1
ATOM 4748 C C . ILE A 1 596 ? -11.702 2.782 33.681 1.00 96.69 596 ILE A C 1
ATOM 4750 O O . ILE A 1 596 ? -12.913 2.712 33.468 1.00 96.69 596 ILE A O 1
ATOM 4754 N N . GLU A 1 597 ? -11.200 2.903 34.909 1.00 94.88 597 GLU A N 1
ATOM 4755 C CA . GLU A 1 597 ? -12.030 2.882 36.124 1.00 94.88 597 GLU A CA 1
ATOM 4756 C C . GLU A 1 597 ? -12.934 4.119 36.220 1.00 94.88 597 GLU A C 1
ATOM 4758 O O . GLU A 1 597 ? -14.069 4.034 36.689 1.00 94.88 597 GLU A O 1
ATOM 4763 N N . GLU A 1 598 ? -12.449 5.242 35.698 1.00 94.75 598 GLU A N 1
ATOM 4764 C CA . GLU A 1 598 ? -13.093 6.552 35.671 1.00 94.75 598 GLU A CA 1
ATOM 4765 C C . GLU A 1 598 ? -14.290 6.604 34.706 1.00 94.75 598 GLU A C 1
ATOM 4767 O O . GLU A 1 598 ? -15.155 7.467 34.838 1.00 94.75 598 GLU A O 1
ATOM 4772 N N . LEU A 1 599 ? -14.372 5.667 33.752 1.00 94.69 599 LEU A N 1
ATOM 4773 C CA . LEU A 1 599 ? -15.477 5.540 32.801 1.00 94.69 599 LEU A CA 1
ATOM 4774 C C . LEU A 1 599 ? -16.300 4.285 33.132 1.00 94.69 599 LEU A C 1
ATOM 4776 O O . LEU A 1 599 ? -15.877 3.169 32.810 1.00 94.69 599 LEU A O 1
ATOM 4780 N N . PRO A 1 600 ? -17.518 4.412 33.697 1.00 94.38 600 PRO A N 1
ATOM 4781 C CA . PRO A 1 600 ? -18.301 3.259 34.146 1.00 94.38 600 PRO A CA 1
ATOM 4782 C C . PRO A 1 600 ? -18.508 2.177 33.078 1.00 94.38 600 PRO A C 1
ATOM 4784 O O . PRO A 1 600 ? -18.386 0.990 33.384 1.00 94.38 600 PRO A O 1
ATOM 4787 N N . VAL A 1 601 ? -18.747 2.578 31.822 1.00 95.56 601 VAL A N 1
ATOM 4788 C CA . VAL A 1 601 ? -18.945 1.670 30.674 1.00 95.56 601 VAL A CA 1
ATOM 4789 C C . VAL A 1 601 ? -17.680 0.896 30.268 1.00 95.56 601 VAL A C 1
ATOM 4791 O O . VAL A 1 601 ? -17.785 -0.107 29.570 1.00 95.56 601 VAL A O 1
ATOM 4794 N N . MET A 1 602 ? -16.494 1.325 30.714 1.00 96.50 602 MET A N 1
ATOM 4795 C CA . MET A 1 602 ? -15.204 0.680 30.425 1.00 96.50 602 MET A CA 1
ATOM 4796 C C . MET A 1 602 ? -14.559 0.005 31.644 1.00 96.50 602 MET A C 1
ATOM 4798 O O . MET A 1 602 ? -13.659 -0.817 31.483 1.00 96.50 602 MET A O 1
ATOM 4802 N N . SER A 1 603 ? -15.024 0.312 32.857 1.00 96.50 603 SER A N 1
ATOM 4803 C CA . SER A 1 603 ? -14.407 -0.100 34.130 1.00 96.50 603 SER A CA 1
ATOM 4804 C C . SER A 1 603 ? -14.198 -1.610 34.318 1.00 96.50 603 SER A C 1
ATOM 4806 O O . SER A 1 603 ? -13.307 -2.023 35.057 1.00 96.50 603 SER A O 1
ATOM 4808 N N . LYS A 1 604 ? -14.998 -2.452 33.654 1.00 97.12 604 LYS A N 1
ATOM 4809 C CA . LYS A 1 604 ? -14.931 -3.922 33.758 1.00 97.12 604 LYS A CA 1
ATOM 4810 C C . LYS A 1 604 ? -14.455 -4.610 32.476 1.00 97.12 604 LYS A C 1
ATOM 4812 O O . LYS A 1 604 ? -14.489 -5.842 32.407 1.00 97.12 604 LYS A O 1
ATOM 4817 N N . LEU A 1 605 ? -14.038 -3.849 31.462 1.00 97.12 605 LEU A N 1
ATOM 4818 C CA . LEU A 1 605 ? -13.456 -4.428 30.253 1.00 97.12 605 LEU A CA 1
ATOM 4819 C C . LEU A 1 605 ? -12.192 -5.212 30.617 1.00 97.12 605 LEU A C 1
ATOM 4821 O O . LEU A 1 605 ? -11.407 -4.810 31.476 1.00 97.12 605 LEU A O 1
ATOM 4825 N N . LYS A 1 606 ? -11.998 -6.360 29.970 1.00 96.44 606 LYS A N 1
ATOM 4826 C CA . LYS A 1 606 ? -10.781 -7.150 30.155 1.00 96.44 606 LYS A CA 1
ATOM 4827 C C . LYS A 1 606 ? -9.674 -6.640 29.237 1.00 96.44 606 LYS A C 1
ATOM 4829 O O . LYS A 1 606 ? -9.983 -6.289 28.100 1.00 96.44 606 LYS A O 1
ATOM 4834 N N . PRO A 1 607 ? -8.409 -6.654 29.690 1.00 97.00 607 PRO A N 1
ATOM 4835 C CA . PRO A 1 607 ? -7.292 -6.416 28.797 1.00 97.00 607 PRO A CA 1
ATOM 4836 C C . PRO A 1 607 ? -7.228 -7.478 27.697 1.00 97.00 607 PRO A C 1
ATOM 4838 O O . PRO A 1 607 ? -7.213 -8.668 28.021 1.00 97.00 607 PRO A O 1
ATOM 4841 N N . LEU A 1 608 ? -7.224 -7.060 26.430 1.00 97.00 608 LEU A N 1
ATOM 4842 C CA . LEU A 1 608 ? -7.043 -7.928 25.260 1.00 97.00 608 LEU A CA 1
ATOM 4843 C C . LEU A 1 608 ? -6.768 -7.098 23.997 1.00 97.00 608 LEU A C 1
ATOM 4845 O O . LEU A 1 608 ? -7.163 -5.938 23.914 1.00 97.00 608 LEU A O 1
ATOM 4849 N N . VAL A 1 609 ? -6.189 -7.721 22.970 1.00 97.88 609 VAL A N 1
ATOM 4850 C CA . VAL A 1 609 ? -6.056 -7.114 21.636 1.00 97.88 609 VAL A CA 1
ATOM 4851 C C . VAL A 1 609 ? -7.326 -7.411 20.835 1.00 97.88 609 VAL A C 1
ATOM 4853 O O . VAL A 1 609 ? -7.484 -8.491 20.273 1.00 97.88 609 VAL A O 1
ATOM 4856 N N . MET A 1 610 ? -8.276 -6.476 20.839 1.00 98.00 610 MET A N 1
ATOM 4857 C CA . MET A 1 610 ? -9.611 -6.631 20.261 1.00 98.00 610 MET A CA 1
ATOM 4858 C C . MET A 1 610 ? -9.608 -6.356 18.749 1.00 98.00 610 MET A C 1
ATOM 4860 O O . MET A 1 610 ? -9.372 -5.215 18.351 1.00 98.00 610 MET A O 1
ATOM 4864 N N . PRO A 1 611 ? -9.928 -7.339 17.889 1.00 98.38 611 PRO A N 1
ATOM 4865 C CA . PRO A 1 611 ? -10.063 -7.112 16.452 1.00 98.38 611 PRO A CA 1
ATOM 4866 C C . PRO A 1 611 ? -11.183 -6.124 16.133 1.00 98.38 611 PRO A C 1
ATOM 4868 O O . PRO A 1 611 ? -12.298 -6.268 16.637 1.00 98.38 611 PRO A O 1
ATOM 4871 N N . LEU A 1 612 ? -10.898 -5.147 15.270 1.00 98.38 612 LEU A N 1
ATOM 4872 C CA . LEU A 1 612 ? -11.871 -4.138 14.845 1.00 98.38 612 LEU A CA 1
ATOM 4873 C C . LEU A 1 612 ? -12.359 -4.415 13.425 1.00 98.38 612 LEU A C 1
ATOM 4875 O O . LEU A 1 612 ? -13.543 -4.641 13.186 1.00 98.38 612 LEU A O 1
ATOM 4879 N N . PHE A 1 613 ? -11.429 -4.406 12.477 1.00 98.62 613 PHE A N 1
ATOM 4880 C CA . PHE A 1 613 ? -11.685 -4.623 11.061 1.00 98.62 613 PHE A CA 1
ATOM 4881 C C . PHE A 1 613 ? -10.383 -5.004 10.359 1.00 98.62 613 PHE A C 1
ATOM 4883 O O . PHE A 1 613 ? -9.293 -4.784 10.887 1.00 98.62 613 PHE A O 1
ATOM 4890 N N . TRP A 1 614 ? -10.488 -5.552 9.159 1.00 98.56 614 TRP A N 1
ATOM 4891 C CA . TRP A 1 614 ? -9.357 -5.725 8.264 1.00 98.56 614 TRP A CA 1
ATOM 4892 C C . TRP A 1 614 ? -9.681 -5.203 6.873 1.00 98.56 614 TRP A C 1
ATOM 4894 O O . TRP A 1 614 ? -10.847 -5.092 6.490 1.00 98.56 614 TRP A O 1
ATOM 4904 N N . VAL A 1 615 ? -8.635 -4.827 6.150 1.00 98.00 615 VAL A N 1
ATOM 4905 C CA . VAL A 1 615 ? -8.714 -4.251 4.814 1.00 98.00 615 VAL A CA 1
ATOM 4906 C C . VAL A 1 615 ? -7.926 -5.092 3.824 1.00 98.00 615 VAL A C 1
ATOM 4908 O O . VAL A 1 615 ? -6.920 -5.709 4.184 1.00 98.00 615 VAL A O 1
ATOM 4911 N N . GLU A 1 616 ? -8.386 -5.108 2.580 1.00 97.38 616 GLU A N 1
ATOM 4912 C CA . GLU A 1 616 ? -7.691 -5.685 1.436 1.00 97.38 616 GLU A CA 1
ATOM 4913 C C . GLU A 1 616 ? -7.500 -4.611 0.366 1.00 97.38 616 GLU A C 1
ATOM 4915 O O . GLU A 1 616 ? -8.484 -4.065 -0.120 1.00 97.38 616 GLU A O 1
ATOM 4920 N N . GLU A 1 617 ? -6.251 -4.345 -0.016 1.00 92.94 617 GLU A N 1
ATOM 4921 C CA . GLU A 1 617 ? -5.902 -3.678 -1.273 1.00 92.94 617 GLU A CA 1
ATOM 4922 C C . GLU A 1 617 ? -5.536 -4.762 -2.290 1.00 92.94 617 GLU A C 1
ATOM 4924 O O . GLU A 1 617 ? -4.493 -5.419 -2.165 1.00 92.94 617 GLU A O 1
ATOM 4929 N N . ALA A 1 618 ? -6.393 -4.957 -3.291 1.00 90.69 618 ALA A N 1
ATOM 4930 C CA . ALA A 1 618 ? -6.195 -5.952 -4.334 1.00 90.69 618 ALA A CA 1
ATOM 4931 C C . ALA A 1 618 ? -6.107 -5.324 -5.726 1.00 90.69 618 ALA A C 1
ATOM 4933 O O . ALA A 1 618 ? -6.892 -4.450 -6.096 1.00 90.69 618 ALA A O 1
ATOM 4934 N N . VAL A 1 619 ? -5.159 -5.818 -6.520 1.00 86.94 619 VAL A N 1
ATOM 4935 C CA . VAL A 1 619 ? -5.036 -5.506 -7.947 1.00 86.94 619 VAL A CA 1
ATOM 4936 C C . VAL A 1 619 ? -4.745 -6.797 -8.682 1.00 86.94 619 VAL A C 1
ATOM 4938 O O . VAL A 1 619 ? -3.761 -7.469 -8.386 1.00 86.94 619 VAL A O 1
ATOM 4941 N N . ASP A 1 620 ? -5.570 -7.104 -9.673 1.00 85.69 620 ASP A N 1
ATOM 4942 C CA . ASP A 1 620 ? -5.346 -8.184 -10.622 1.00 85.69 620 ASP A CA 1
ATOM 4943 C C . ASP A 1 620 ? -5.228 -7.583 -12.018 1.00 85.69 620 ASP A C 1
ATOM 4945 O O . ASP A 1 620 ? -6.180 -6.985 -12.525 1.00 85.69 620 ASP A O 1
ATOM 4949 N N . LEU A 1 621 ? -4.058 -7.725 -12.647 1.00 79.62 621 LEU A N 1
ATOM 4950 C CA . LEU A 1 621 ? -3.876 -7.243 -14.008 1.00 79.62 621 LEU A CA 1
ATOM 4951 C C . LEU A 1 621 ? -4.698 -8.090 -14.981 1.00 79.62 621 LEU A C 1
ATOM 4953 O O . LEU A 1 621 ? -4.497 -9.298 -15.144 1.00 79.62 621 LEU A O 1
ATOM 4957 N N . ASP A 1 622 ? -5.609 -7.425 -15.681 1.00 77.94 622 ASP A N 1
ATOM 4958 C CA . ASP A 1 622 ? -6.431 -8.055 -16.701 1.00 77.94 622 ASP A CA 1
ATOM 4959 C C . ASP A 1 622 ? -5.599 -8.504 -17.923 1.00 77.94 622 ASP A C 1
ATOM 4961 O O . ASP A 1 622 ? -4.370 -8.364 -18.003 1.00 77.94 622 ASP A O 1
ATOM 4965 N N . LYS A 1 623 ? -6.276 -9.072 -18.925 1.00 78.06 623 LYS A N 1
ATOM 4966 C CA . LYS A 1 623 ? -5.613 -9.468 -20.174 1.00 78.06 623 LYS A CA 1
ATOM 4967 C C . LYS A 1 623 ? -5.030 -8.282 -20.935 1.00 78.06 623 LYS A C 1
ATOM 4969 O O . LYS A 1 623 ? -3.970 -8.431 -21.523 1.00 78.06 623 LYS A O 1
ATOM 4974 N N . THR A 1 624 ? -5.656 -7.111 -20.868 1.00 73.56 624 THR A N 1
ATOM 4975 C CA . THR A 1 624 ? -5.165 -5.891 -21.516 1.00 73.56 624 THR A CA 1
ATOM 4976 C C . THR A 1 624 ? -3.748 -5.553 -21.046 1.00 73.56 624 THR A C 1
ATOM 4978 O O . THR A 1 624 ? -2.851 -5.380 -21.872 1.00 73.56 624 THR A O 1
ATOM 4981 N N . PHE A 1 625 ? -3.518 -5.527 -19.730 1.00 66.69 625 PHE A N 1
ATOM 4982 C CA . PHE A 1 625 ? -2.203 -5.217 -19.160 1.00 66.69 625 PHE A CA 1
ATOM 4983 C C . PHE A 1 625 ? -1.242 -6.406 -19.204 1.00 66.69 625 PHE A C 1
ATOM 4985 O O . PHE A 1 625 ? -0.060 -6.231 -19.501 1.00 66.69 625 PHE A O 1
ATOM 4992 N N . THR A 1 626 ? -1.715 -7.631 -18.965 1.00 66.31 626 THR A N 1
ATOM 4993 C CA . THR A 1 626 ? -0.833 -8.808 -19.040 1.00 66.31 626 THR A CA 1
ATOM 4994 C C . THR A 1 626 ? -0.365 -9.100 -20.466 1.00 66.31 626 THR A C 1
ATOM 4996 O O . THR A 1 626 ? 0.794 -9.464 -20.657 1.00 66.31 626 THR A O 1
ATOM 4999 N N . ASP A 1 627 ? -1.190 -8.884 -21.489 1.00 69.31 627 ASP A N 1
ATOM 5000 C CA . ASP A 1 627 ? -0.761 -9.032 -22.882 1.00 69.31 627 ASP A CA 1
ATOM 5001 C C . ASP A 1 627 ? 0.198 -7.902 -23.295 1.00 69.31 627 ASP A C 1
ATOM 5003 O O . ASP A 1 627 ? 1.169 -8.165 -24.008 1.00 69.31 627 ASP A O 1
ATOM 5007 N N . LEU A 1 628 ? 0.032 -6.686 -22.752 1.00 57.16 628 LEU A N 1
ATOM 5008 C CA . LEU A 1 628 ? 1.021 -5.611 -22.890 1.00 57.16 628 LEU A CA 1
ATOM 5009 C C . LEU A 1 628 ? 2.381 -6.029 -22.309 1.00 57.16 628 LEU A C 1
ATOM 5011 O O . LEU A 1 628 ? 3.395 -5.897 -22.993 1.00 57.16 628 LEU A O 1
ATOM 5015 N N . ILE A 1 629 ? 2.419 -6.583 -21.093 1.00 55.91 629 ILE A N 1
ATOM 5016 C CA . ILE A 1 629 ? 3.666 -7.056 -20.463 1.00 55.91 629 ILE A CA 1
ATOM 5017 C C . ILE A 1 629 ? 4.300 -8.171 -21.295 1.00 55.91 629 ILE A C 1
ATOM 5019 O O . ILE A 1 629 ? 5.488 -8.099 -21.600 1.00 55.91 629 ILE A O 1
ATOM 5023 N N . LYS A 1 630 ? 3.522 -9.167 -21.739 1.00 51.94 630 LYS A N 1
ATOM 5024 C CA . LYS A 1 630 ? 4.033 -10.218 -22.635 1.00 51.94 630 LYS A CA 1
ATOM 5025 C C . LYS A 1 630 ? 4.664 -9.625 -23.884 1.00 51.94 630 LYS A C 1
ATOM 5027 O O . LYS A 1 630 ? 5.783 -10.006 -24.210 1.00 51.94 630 LYS A O 1
ATOM 5032 N N . SER A 1 631 ? 3.990 -8.670 -24.525 1.00 47.88 631 SER A N 1
ATOM 5033 C CA . SER A 1 631 ? 4.484 -8.020 -25.743 1.00 47.88 631 SER A CA 1
ATOM 5034 C C . SER A 1 631 ? 5.742 -7.176 -25.532 1.00 47.88 631 SER A C 1
ATOM 5036 O O . SER A 1 631 ? 6.501 -7.000 -26.473 1.00 47.88 631 SER A O 1
ATOM 5038 N N . LYS A 1 632 ? 5.965 -6.646 -24.319 1.00 48.59 632 LYS A N 1
ATOM 5039 C CA . LYS A 1 632 ? 7.139 -5.823 -23.990 1.00 48.59 632 LYS A CA 1
ATOM 5040 C C . LYS A 1 632 ? 8.327 -6.646 -23.468 1.00 48.59 632 LYS A C 1
ATOM 5042 O O . LYS A 1 632 ? 9.457 -6.175 -23.551 1.00 48.59 632 LYS A O 1
ATOM 5047 N N . VAL A 1 633 ? 8.079 -7.823 -22.885 1.00 43.62 633 VAL A N 1
ATOM 5048 C CA . VAL A 1 633 ? 9.078 -8.582 -22.104 1.00 43.62 633 VAL A CA 1
ATOM 5049 C C . VAL A 1 633 ? 9.385 -9.966 -22.679 1.00 43.62 633 VAL A C 1
ATOM 5051 O O . VAL A 1 633 ? 10.535 -10.403 -22.654 1.00 43.62 633 VAL A O 1
ATOM 5054 N N . PHE A 1 634 ? 8.367 -10.682 -23.153 1.00 39.62 634 PHE A N 1
ATOM 5055 C CA . PHE A 1 634 ? 8.446 -12.109 -23.494 1.00 39.62 634 PHE A CA 1
ATOM 5056 C C . PHE A 1 634 ? 8.212 -12.396 -24.985 1.00 39.62 634 PHE A C 1
ATOM 5058 O O . PHE A 1 634 ? 8.183 -13.564 -25.380 1.00 39.62 634 PHE A O 1
ATOM 5065 N N . THR A 1 635 ? 8.051 -11.347 -25.793 1.00 32.50 635 THR A N 1
ATOM 5066 C CA . THR A 1 635 ? 7.836 -11.383 -27.248 1.00 32.50 635 THR A CA 1
ATOM 5067 C C . THR A 1 635 ? 8.633 -10.262 -27.896 1.00 32.50 635 THR A C 1
ATOM 5069 O O . THR A 1 635 ? 9.036 -10.439 -29.069 1.00 32.50 635 THR A O 1
#

Sequence (635 aa):
MKEKIYKNILILCSIFLVVGIVAVIAFPMLMQSMIKKEINLTPNSETRQMWEKFPISIKFSIYVLNVTNHQEVEAGGKPKLQEVGPFVFDEWKDKYDIEDIEAEDAVEFNMRNTFIFRPDLGLSGEELIIMPHPLIQIMAISIKRDKAPMLKMITEGLEEIFKPQSAFIAAPFMDIFYRGFNVDCSSNNFAASAICLNFHTGNVKGGVQYNETMFKFSLLAAEINLKPNSETRQMWEKFPIPVMFSIYVFNITNPQDVENGAKPKLKETGPFVFEEWKDKYDIADISEEDAVEFNMRNTFIFRPDLGLSGEEVITMPHPLIQFVSISIKREKAAMLDMIAQGLQDIFEPKSAFIQAPFMDVFFRGFDVICSESNSFAASAICLNFHTGSVKGARQINETHFKFSLLGASNHSDAGRFKVSRGIKNNRMLGQVLEFEGDEELNVWPGEECNKLKGTDSTIFAPLMKPSEGLWTFSPDLCRSLGPQYQKKVIYNGIPAFRYTMDFGDVKNEPENHCFCKDYPDNCPAKGTMDLSLCNETPMVASMPHFLNADPKLLEDVEGLQPDERKHGIYIDFEIISGTPLSIAKRLQFNLDVEPIEELPVMSKLKPLVMPLFWVEEAVDLDKTFTDLIKSKVFT

Radius of gyration: 34.22 Å; Cα contacts (8 Å, |Δi|>4): 1292; chains: 1; bounding box: 106×46×108 Å

Foldseek 3Di:
DVVVVVVVVVVVVVVVVVVVVCCVVVVVVVVVVVCVVQCQLDPPHPNVVCQQWVPFFDWDFDWDWAFPPQVCVVVVHDTDTDIFDGFIWGWTKHWPPWDQPPVVNDIDTDIDIFTHTDCVVMPNQFDWGKDQDCVVVVVLVCCVPPPVVCNVLLVVLCCVFVVDPGSIDTGGNCCAAPVFDKTFQPDPRPSVVVVVVCLLQLVDPQWADPDPGMIGRHNDYDDCWCDPPDPNVVCLQWPPFFWKKWKKWFFFPCQVVLLQVDFTATDIFDGFIWTKTKHWPPWDADSVVQKIKTWIAIATHTDCVVMPNQQDKGKFFDCQQFFVLVLCCVPPVVCNLLLLQLCCQFPVDPARIDTGRRCCAAAVFDKTFQDPPGDPSVVVVVVCLVVCVQQQWDDPDPGIIGGYNCRSRHRDTPWMWMARRCSSHLQRHQQTCDTNRHSFAPQWQDRLFGHRGAHCVSFHRAQDDQQVFHWHDDLQQNGIDGFHWDDWDAAPNATWTKTFDFPAALQPDPSNVRQAPDPPPRGDWGRKGQCCSRPVTQKIKGFALNARTDCVQVVSHHDGDDDCVVGTWMWTADRRSRDTQKTKDKMWMWGQGDADCSNSNRNNRHGHGGTTMMMIGIDHHDCVVVVVCCSSPVD